Protein AF-0000000080752061 (afdb_homodimer)

Nearest PDB structures (foldseek):
  3m3w-assembly1_A  TM=1.465E-01  e=1.913E+00  Mus musculus

Structure (mmCIF, N/CA/C/O backbone):
data_AF-0000000080752061-model_v1
#
loop_
_entity.id
_entity.type
_entity.pdbx_description
1 polymer 'DU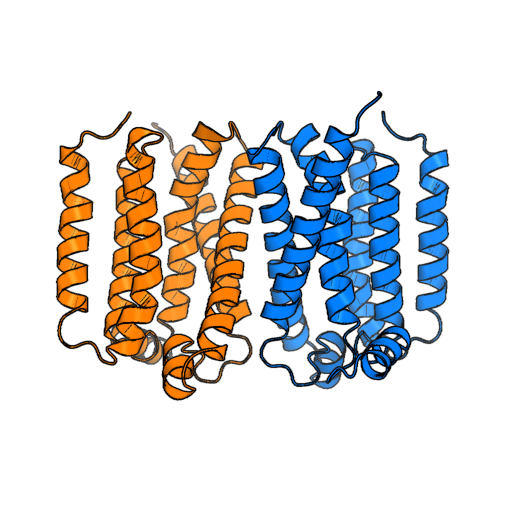F2238 domain-containing protein'
#
loop_
_atom_site.group_PDB
_atom_site.id
_atom_site.type_symbol
_atom_site.label_atom_id
_atom_site.label_alt_id
_atom_site.label_comp_id
_atom_site.label_asym_id
_atom_site.label_entity_id
_atom_site.label_seq_id
_atom_site.pdbx_PDB_ins_code
_atom_site.Cartn_x
_atom_site.Cartn_y
_atom_site.Cartn_z
_atom_site.occupancy
_atom_site.B_iso_or_equiv
_atom_site.auth_seq_id
_atom_site.auth_comp_id
_atom_site.auth_asym_id
_atom_site.auth_atom_id
_atom_site.pdbx_PDB_model_num
ATOM 1 N N . MET A 1 1 ? -28.547 8.141 6.695 1 53.97 1 MET A N 1
ATOM 2 C CA . MET A 1 1 ? -29.594 7.383 7.371 1 53.97 1 MET A CA 1
ATOM 3 C C . MET A 1 1 ? -29.203 5.914 7.512 1 53.97 1 MET A C 1
ATOM 5 O O . MET A 1 1 ? -28.562 5.352 6.617 1 53.97 1 MET A O 1
ATOM 9 N N . ILE A 1 2 ? -29.281 5.434 8.719 1 59.25 2 ILE A N 1
ATOM 10 C CA . ILE A 1 2 ? -29.047 4.016 8.969 1 59.25 2 ILE A CA 1
ATOM 11 C C . ILE A 1 2 ? -30.062 3.18 8.211 1 59.25 2 ILE A C 1
ATOM 13 O O . ILE A 1 2 ? -31.281 3.377 8.367 1 59.25 2 ILE A O 1
ATOM 17 N N . PRO A 1 3 ? -29.516 2.447 7.176 1 68.62 3 PRO A N 1
ATOM 18 C CA . PRO A 1 3 ? -30.484 1.641 6.445 1 68.62 3 PRO A CA 1
ATOM 19 C C . PRO A 1 3 ? -31.297 0.728 7.363 1 68.62 3 PRO A C 1
ATOM 21 O O . PRO A 1 3 ? -30.781 0.238 8.367 1 68.62 3 PRO A O 1
ATOM 24 N N . ALA A 1 4 ? -32.562 0.699 6.977 1 65.06 4 ALA A N 1
ATOM 25 C CA . ALA A 1 4 ? -33.438 -0.197 7.734 1 65.06 4 ALA A CA 1
ATOM 26 C C . ALA A 1 4 ? -32.938 -1.639 7.656 1 65.06 4 ALA A C 1
ATOM 28 O O . ALA A 1 4 ? -32.406 -2.059 6.637 1 65.06 4 ALA A O 1
ATOM 29 N N . SER A 1 5 ? -33.031 -2.336 8.734 1 68.62 5 SER A N 1
ATOM 30 C CA . SER A 1 5 ? -32.562 -3.713 8.859 1 68.62 5 SER A CA 1
ATOM 31 C C . SER A 1 5 ? -33.062 -4.57 7.707 1 68.62 5 SER A C 1
ATOM 33 O O . SER A 1 5 ? -32.312 -5.406 7.176 1 68.62 5 SER A O 1
ATOM 35 N N . ARG A 1 6 ? -34.219 -4.355 7.355 1 73.75 6 ARG A N 1
ATOM 36 C CA . ARG A 1 6 ? -34.844 -5.137 6.289 1 73.75 6 ARG A CA 1
ATOM 37 C C . ARG A 1 6 ? -34.125 -4.906 4.957 1 73.75 6 ARG A C 1
ATOM 39 O O . ARG A 1 6 ? -33.969 -5.836 4.164 1 73.75 6 ARG A O 1
ATOM 46 N N . GLN A 1 7 ? -33.688 -3.771 4.77 1 82.69 7 GLN A N 1
ATOM 47 C CA . GLN A 1 7 ? -33.031 -3.449 3.518 1 82.69 7 GLN A CA 1
ATOM 48 C C . GLN A 1 7 ? -31.641 -4.098 3.453 1 82.69 7 GLN A C 1
ATOM 50 O O . GLN A 1 7 ? -31.156 -4.426 2.371 1 82.69 7 GLN A O 1
ATOM 55 N N . LEU A 1 8 ? -31.125 -4.371 4.551 1 85.75 8 LEU A N 1
ATOM 56 C CA . LEU A 1 8 ? -29.797 -4.992 4.609 1 85.75 8 LEU A CA 1
ATOM 57 C C . LEU A 1 8 ? -29.906 -6.504 4.438 1 85.75 8 LEU A C 1
ATOM 59 O O . LEU A 1 8 ? -28.922 -7.156 4.086 1 85.75 8 LEU A O 1
ATOM 63 N N . SER A 1 9 ? -31.078 -7.059 4.625 1 88.88 9 SER A N 1
ATOM 64 C CA . SER A 1 9 ? -31.266 -8.5 4.562 1 88.88 9 SER A CA 1
ATOM 65 C C . SER A 1 9 ? -31.078 -9.023 3.139 1 88.88 9 SER A C 1
ATOM 67 O O . SER A 1 9 ? -30.641 -10.156 2.938 1 88.88 9 SER A O 1
ATOM 69 N N . LEU A 1 10 ? -31.344 -8.258 2.188 1 92.12 10 LEU A N 1
ATOM 70 C CA . LEU A 1 10 ? -31.266 -8.719 0.805 1 92.12 10 LEU A CA 1
ATOM 71 C C . LEU A 1 10 ? -29.828 -8.938 0.374 1 92.12 10 LEU A C 1
ATOM 73 O O . LEU A 1 10 ? -29.453 -10.031 -0.052 1 92.12 10 LEU A O 1
ATOM 77 N N . PRO A 1 11 ? -28.984 -7.863 0.543 1 91.69 11 PRO A N 1
ATOM 78 C CA . PRO A 1 11 ? -27.594 -8.117 0.146 1 91.69 11 PRO A CA 1
ATOM 79 C C . PRO A 1 11 ? -26.938 -9.211 0.983 1 91.69 11 PRO A C 1
ATOM 81 O O . PRO A 1 11 ? -26.172 -10.016 0.456 1 91.69 11 PRO A O 1
ATOM 84 N N . PHE A 1 12 ? -27.234 -9.328 2.191 1 91 12 PHE A N 1
ATOM 85 C CA . PHE A 1 12 ? -26.641 -10.344 3.045 1 91 12 PHE A CA 1
ATOM 86 C C . PHE A 1 12 ? -27.203 -11.727 2.711 1 91 12 PHE A C 1
ATOM 88 O O . PHE A 1 12 ? -26.469 -12.719 2.758 1 91 12 PHE A O 1
ATOM 95 N N . GLY A 1 13 ? -28.516 -11.766 2.457 1 93.31 13 GLY A N 1
ATOM 96 C CA . GLY A 1 13 ? -29.125 -13.023 2.041 1 93.31 13 GLY A CA 1
ATOM 97 C C . GLY A 1 13 ? -28.562 -13.555 0.736 1 93.31 13 GLY A C 1
ATOM 98 O O . GLY A 1 13 ? -28.266 -14.742 0.621 1 93.31 13 GLY A O 1
ATOM 99 N N . LEU A 1 14 ? -28.469 -12.68 -0.227 1 95.19 14 LEU A N 1
ATOM 100 C CA . LEU A 1 14 ? -27.891 -13.062 -1.512 1 95.19 14 LEU A CA 1
ATOM 101 C C . LEU A 1 14 ? -26.453 -13.539 -1.344 1 95.19 14 LEU A C 1
ATOM 103 O O . LEU A 1 14 ? -26.047 -14.531 -1.95 1 95.19 14 LEU A O 1
ATOM 107 N N . LEU A 1 15 ? -25.688 -12.82 -0.535 1 95.06 15 LEU A N 1
ATOM 108 C CA . LEU A 1 15 ? -24.312 -13.219 -0.271 1 95.06 15 LEU A CA 1
ATOM 109 C C . LEU A 1 15 ? -24.25 -14.594 0.374 1 95.06 15 LEU A C 1
ATOM 111 O O . LEU A 1 15 ? -23.375 -15.398 0.052 1 95.06 15 LEU A O 1
ATOM 115 N N . ALA A 1 16 ? -25.203 -14.867 1.268 1 95.75 16 ALA A N 1
ATOM 116 C CA . ALA A 1 16 ? -25.266 -16.172 1.92 1 95.75 16 ALA A CA 1
ATOM 117 C C . ALA A 1 16 ? -25.531 -17.281 0.904 1 95.75 16 ALA A C 1
ATOM 119 O O . ALA A 1 16 ? -24.953 -18.359 1 1 95.75 16 ALA A O 1
ATOM 120 N N . LEU A 1 17 ? -26.359 -17.031 -0.032 1 97.75 17 LEU A N 1
ATOM 121 C CA . LEU A 1 17 ? -26.656 -18 -1.079 1 97.75 17 LEU A CA 1
ATOM 122 C C . LEU A 1 17 ? -25.422 -18.266 -1.939 1 97.75 17 LEU A C 1
ATOM 124 O O . LEU A 1 17 ? -25.125 -19.406 -2.271 1 97.75 17 LEU A O 1
ATOM 128 N N . VAL A 1 18 ? -24.703 -17.203 -2.275 1 97.94 18 VAL A N 1
ATOM 129 C CA . VAL A 1 18 ? -23.469 -17.344 -3.059 1 97.94 18 VAL A CA 1
ATOM 130 C C . VAL A 1 18 ? -22.438 -18.125 -2.256 1 97.94 18 VAL A C 1
ATOM 132 O O . VAL A 1 18 ? -21.719 -18.953 -2.805 1 97.94 18 VAL A O 1
ATOM 135 N N . TRP A 1 19 ? -22.344 -17.812 -1.005 1 97.88 19 TRP A N 1
ATOM 136 C CA . TRP A 1 19 ? -21.406 -18.516 -0.144 1 97.88 19 TRP A CA 1
ATOM 137 C C . TRP A 1 19 ? -21.719 -20 -0.082 1 97.88 19 TRP A C 1
ATOM 139 O O . TRP A 1 19 ? -20.812 -20.844 -0.184 1 97.88 19 TRP A O 1
ATOM 149 N N . LEU A 1 20 ? -23 -20.344 0.081 1 98 20 LEU A N 1
ATOM 150 C CA . LEU A 1 20 ? -23.422 -21.734 0.118 1 98 20 LEU A CA 1
ATOM 151 C C . LEU A 1 20 ? -23.062 -22.453 -1.181 1 98 20 LEU A C 1
ATOM 153 O O . LEU A 1 20 ? -22.531 -23.562 -1.156 1 98 20 LEU A O 1
ATOM 157 N N . TRP A 1 21 ? -23.359 -21.828 -2.221 1 98.44 21 TRP A N 1
ATOM 158 C CA . TRP A 1 21 ? -22.984 -22.391 -3.514 1 98.44 21 TRP A CA 1
ATOM 159 C C . TRP A 1 21 ? -21.484 -22.625 -3.596 1 98.44 21 TRP A C 1
ATOM 161 O O . TRP A 1 21 ? -21.047 -23.719 -3.99 1 98.44 21 TRP A O 1
ATOM 171 N N . ALA A 1 22 ? -20.688 -21.641 -3.225 1 98.38 22 ALA A N 1
ATOM 172 C CA . ALA A 1 22 ? -19.234 -21.719 -3.338 1 98.38 22 ALA A CA 1
ATOM 173 C C . ALA A 1 22 ? -18.672 -22.797 -2.424 1 98.38 22 ALA A C 1
ATOM 175 O O . ALA A 1 22 ? -17.578 -23.328 -2.672 1 98.38 22 ALA A O 1
ATOM 176 N N . ALA A 1 23 ? -19.453 -23.125 -1.398 1 98.12 23 ALA A N 1
ATOM 177 C CA . ALA A 1 23 ? -19 -24.109 -0.41 1 98.12 23 ALA A CA 1
ATOM 178 C C . ALA A 1 23 ? -19.25 -25.531 -0.892 1 98.12 23 ALA A C 1
ATOM 180 O O . ALA A 1 23 ? -18.719 -26.484 -0.324 1 98.12 23 ALA A O 1
ATOM 181 N N . ILE A 1 24 ? -20.016 -25.672 -1.898 1 98.38 24 ILE A N 1
ATOM 182 C CA . ILE A 1 24 ? -20.359 -26.984 -2.416 1 98.38 24 ILE A CA 1
ATOM 183 C C . ILE A 1 24 ? -19.281 -27.453 -3.389 1 98.38 24 ILE A C 1
ATOM 185 O O . ILE A 1 24 ? -19.141 -26.906 -4.488 1 98.38 24 ILE A O 1
ATOM 189 N N . GLU A 1 25 ? -18.516 -28.453 -3.039 1 98.12 25 GLU A N 1
ATOM 190 C CA . GLU A 1 25 ? -17.5 -29.156 -3.83 1 98.12 25 GLU A CA 1
ATOM 191 C C . GLU A 1 25 ? -16.562 -28.156 -4.512 1 98.12 25 GLU A C 1
ATOM 193 O O . GLU A 1 25 ? -16.406 -28.188 -5.738 1 98.12 25 GLU A O 1
ATOM 198 N N . PRO A 1 26 ? -15.883 -27.344 -3.752 1 98.38 26 PRO A N 1
ATOM 199 C CA . PRO A 1 26 ? -14.875 -26.484 -4.375 1 98.38 26 PRO A CA 1
ATOM 200 C C . PRO A 1 26 ? -13.711 -27.281 -4.969 1 98.38 26 PRO A C 1
ATOM 202 O O . PRO A 1 26 ? -13.5 -28.438 -4.605 1 98.38 26 PRO A O 1
ATOM 205 N N . LEU A 1 27 ? -13.016 -26.672 -5.883 1 97.69 27 LEU A N 1
ATOM 206 C CA . LEU A 1 27 ? -11.891 -27.328 -6.547 1 97.69 27 LEU A CA 1
ATOM 207 C C . LEU A 1 27 ? -10.844 -27.766 -5.535 1 97.69 27 LEU A C 1
ATOM 209 O O . LEU A 1 27 ? -10.25 -28.828 -5.672 1 97.69 27 LEU A O 1
ATOM 213 N N . SER A 1 28 ? -10.578 -26.953 -4.523 1 97.38 28 SER A N 1
ATOM 214 C CA . SER A 1 28 ? -9.695 -27.234 -3.395 1 97.38 28 SER A CA 1
ATOM 215 C C . SER A 1 28 ? -10.305 -26.75 -2.084 1 97.38 28 SER A C 1
ATOM 217 O O . SER A 1 28 ? -10.383 -25.547 -1.84 1 97.38 28 SER A O 1
ATOM 219 N N . ARG A 1 29 ? -10.625 -27.703 -1.266 1 97.38 29 ARG A N 1
ATOM 220 C CA . ARG A 1 29 ? -11.266 -27.359 0.001 1 97.38 29 ARG A CA 1
ATOM 221 C C . ARG A 1 29 ? -10.32 -26.547 0.883 1 97.38 29 ARG A C 1
ATOM 223 O O . ARG A 1 29 ? -10.758 -25.609 1.563 1 97.38 29 ARG A O 1
ATOM 230 N N . SER A 1 30 ? -9.078 -26.922 0.863 1 96.75 30 SER A N 1
ATOM 231 C CA . SER A 1 30 ? -8.102 -26.203 1.677 1 96.75 30 SER A CA 1
ATOM 232 C C . SER A 1 30 ? -7.922 -24.766 1.188 1 96.75 30 SER A C 1
ATOM 234 O O . SER A 1 30 ? -7.848 -23.828 1.993 1 96.75 30 SER A O 1
ATOM 236 N N . ASP A 1 31 ? -7.859 -24.594 -0.104 1 96.88 31 ASP A N 1
ATOM 237 C CA . ASP A 1 31 ? -7.754 -23.25 -0.654 1 96.88 31 ASP A CA 1
ATOM 238 C C . ASP A 1 31 ? -9.016 -22.438 -0.374 1 96.88 31 ASP A C 1
ATOM 240 O O . ASP A 1 31 ? -8.945 -21.266 -0.022 1 96.88 31 ASP A O 1
ATOM 244 N N . TRP A 1 32 ? -10.125 -23.109 -0.572 1 97.56 32 TRP A N 1
ATOM 245 C CA . TRP A 1 32 ? -11.414 -22.484 -0.278 1 97.56 32 TRP A CA 1
ATOM 246 C C . TRP A 1 32 ? -11.445 -21.953 1.154 1 97.56 32 TRP A C 1
ATOM 248 O O . TRP A 1 32 ? -11.844 -20.812 1.396 1 97.56 32 TRP A O 1
ATOM 258 N N . LEU A 1 33 ? -11.016 -22.734 2.102 1 96.44 33 LEU A N 1
ATOM 259 C CA . LEU A 1 33 ? -11 -22.344 3.508 1 96.44 33 LEU A CA 1
ATOM 260 C C . LEU A 1 33 ? -10.086 -21.141 3.73 1 96.44 33 LEU A C 1
ATOM 262 O O . LEU A 1 33 ? -10.453 -20.188 4.426 1 96.44 33 LEU A O 1
ATOM 266 N N . LEU A 1 34 ? -8.945 -21.219 3.123 1 95.5 34 LEU A N 1
ATOM 267 C CA . LEU A 1 34 ? -7.988 -20.125 3.264 1 95.5 34 LEU A CA 1
ATOM 268 C C . LEU A 1 34 ? -8.578 -18.812 2.746 1 95.5 34 LEU A C 1
ATOM 270 O O . LEU A 1 34 ? -8.453 -17.781 3.398 1 95.5 34 LEU A O 1
ATOM 274 N N . GLU A 1 35 ? -9.219 -18.859 1.633 1 95.81 35 GLU A N 1
ATOM 275 C CA . GLU A 1 35 ? -9.836 -17.688 1.034 1 95.81 35 GLU A CA 1
ATOM 276 C C . GLU A 1 35 ? -10.984 -17.172 1.898 1 95.81 35 GLU A C 1
ATOM 278 O O . GLU A 1 35 ? -11.211 -15.953 1.974 1 95.81 35 GLU A O 1
ATOM 283 N N . ASN A 1 36 ? -11.633 -18 2.521 1 96.81 36 ASN A N 1
ATOM 284 C CA . ASN A 1 36 ? -12.828 -17.609 3.256 1 96.81 36 ASN A CA 1
ATOM 285 C C . ASN A 1 36 ? -12.484 -16.984 4.605 1 96.81 36 ASN A C 1
ATOM 287 O O . ASN A 1 36 ? -13.336 -16.359 5.242 1 96.81 36 ASN A O 1
ATOM 291 N N . LEU A 1 37 ? -11.227 -17.172 5.059 1 93.88 37 LEU A N 1
ATOM 292 C CA . LEU A 1 37 ? -10.812 -16.484 6.277 1 93.88 37 LEU A CA 1
ATOM 293 C C . LEU A 1 37 ? -11 -14.969 6.145 1 93.88 37 LEU A C 1
ATOM 295 O O . LEU A 1 37 ? -11.438 -14.312 7.086 1 93.88 37 LEU A O 1
ATOM 299 N N . LEU A 1 38 ? -10.703 -14.492 4.988 1 89.19 38 LEU A N 1
ATOM 300 C CA . LEU A 1 38 ? -10.883 -13.07 4.715 1 89.19 38 LEU A CA 1
ATOM 301 C C . LEU A 1 38 ? -12.359 -12.703 4.715 1 89.19 38 LEU A C 1
ATOM 303 O O . LEU A 1 38 ? -12.742 -11.648 5.227 1 89.19 38 LEU A O 1
ATOM 307 N N . VAL A 1 39 ? -13.18 -13.531 4.102 1 92.88 39 VAL A N 1
ATOM 308 C CA . VAL A 1 39 ? -14.617 -13.281 4.027 1 92.88 39 VAL A CA 1
ATOM 309 C C . VAL A 1 39 ? -15.211 -13.25 5.434 1 92.88 39 VAL A C 1
ATOM 311 O O . VAL A 1 39 ? -15.984 -12.344 5.766 1 92.88 39 VAL A O 1
ATOM 314 N N . PHE A 1 40 ? -14.766 -14.18 6.289 1 94.44 40 PHE A N 1
ATOM 315 C CA . PHE A 1 40 ? -15.273 -14.234 7.656 1 94.44 40 PHE A CA 1
ATOM 316 C C . PHE A 1 40 ? -14.797 -13.023 8.453 1 94.44 40 PHE A C 1
ATOM 318 O O . PHE A 1 40 ? -15.555 -12.445 9.234 1 94.44 40 PHE A O 1
ATOM 325 N N . PHE A 1 41 ? -13.617 -12.703 8.188 1 93.25 41 PHE A N 1
ATOM 326 C CA . PHE A 1 41 ? -13.062 -11.562 8.898 1 93.25 41 PHE A CA 1
ATOM 327 C C . PHE A 1 41 ? -13.797 -10.281 8.523 1 93.25 41 PHE A C 1
ATOM 329 O O . PHE A 1 41 ? -14.328 -9.586 9.383 1 93.25 41 PHE A O 1
ATOM 336 N N . PHE A 1 42 ? -13.914 -10 7.238 1 90.44 42 PHE A N 1
ATOM 337 C CA . PHE A 1 42 ? -14.5 -8.734 6.793 1 90.44 42 PHE A CA 1
ATOM 338 C C . PHE A 1 42 ? -16.016 -8.75 6.965 1 90.44 42 PHE A C 1
ATOM 340 O O . PHE A 1 42 ? -16.609 -7.73 7.301 1 90.44 42 PHE A O 1
ATOM 347 N N . GLY A 1 43 ? -16.625 -9.906 6.68 1 89.94 43 GLY A N 1
ATOM 348 C CA . GLY A 1 43 ? -18.031 -10.039 6.977 1 89.94 43 GLY A CA 1
ATOM 349 C C . GLY A 1 43 ? -18.359 -9.836 8.445 1 89.94 43 GLY A C 1
ATOM 350 O O . GLY A 1 43 ? -19.281 -9.094 8.781 1 89.94 43 GLY A O 1
ATOM 351 N N . GLY A 1 44 ? -17.547 -10.422 9.328 1 90.62 44 GLY A N 1
ATOM 352 C CA . GLY A 1 44 ? -17.703 -10.234 10.758 1 90.62 44 GLY A CA 1
ATOM 353 C C . GLY A 1 44 ? -17.5 -8.797 11.203 1 90.62 44 GLY A C 1
ATOM 354 O O . GLY A 1 44 ? -18.25 -8.289 12.039 1 90.62 44 GLY A O 1
ATOM 355 N N . LEU A 1 45 ? -16.531 -8.219 10.578 1 91.44 45 LEU A N 1
ATOM 356 C CA . LEU A 1 45 ? -16.219 -6.836 10.914 1 91.44 45 LEU A CA 1
ATOM 357 C C . LEU A 1 45 ? -17.375 -5.914 10.539 1 91.44 45 LEU A C 1
ATOM 359 O O . LEU A 1 45 ? -17.75 -5.031 11.32 1 91.44 45 LEU A O 1
ATOM 363 N N . LEU A 1 46 ? -17.969 -6.113 9.383 1 90.31 46 LEU A N 1
ATOM 364 C CA . LEU A 1 46 ? -19.109 -5.301 8.938 1 90.31 46 LEU A CA 1
ATOM 365 C C . LEU A 1 46 ? -20.312 -5.5 9.852 1 90.31 46 LEU A C 1
ATOM 367 O O . LEU A 1 46 ? -20.984 -4.535 10.203 1 90.31 46 LEU A O 1
ATOM 371 N N . LEU A 1 47 ? -20.516 -6.695 10.289 1 87.38 47 LEU A N 1
ATOM 372 C CA . LEU A 1 47 ? -21.641 -7 11.172 1 87.38 47 LEU A CA 1
ATOM 373 C C . LEU A 1 47 ? -21.406 -6.422 12.562 1 87.38 47 LEU A C 1
ATOM 375 O O . LEU A 1 47 ? -22.312 -5.859 13.172 1 87.38 47 LEU A O 1
ATOM 379 N N . ALA A 1 48 ? -20.172 -6.52 13.016 1 90.06 48 ALA A N 1
ATOM 380 C CA . ALA A 1 48 ? -19.828 -6.078 14.359 1 90.06 48 ALA A CA 1
ATOM 381 C C . ALA A 1 48 ? -19.875 -4.559 14.477 1 90.06 48 ALA A C 1
ATOM 383 O O . ALA A 1 48 ? -20.188 -4.016 15.539 1 90.06 48 ALA A O 1
ATOM 384 N N . THR A 1 49 ? -19.609 -3.914 13.359 1 88.94 49 THR A N 1
ATOM 385 C CA . THR A 1 49 ? -19.5 -2.461 13.438 1 88.94 49 THR A CA 1
ATOM 386 C C . THR A 1 49 ? -20.812 -1.805 13.031 1 88.94 49 THR A C 1
ATOM 388 O O . THR A 1 49 ? -20.984 -0.589 13.156 1 88.94 49 THR A O 1
ATOM 391 N N . ARG A 1 50 ? -21.75 -2.518 12.688 1 87.56 50 ARG A N 1
ATOM 392 C CA . ARG A 1 50 ? -23 -1.99 12.141 1 87.56 50 ARG A CA 1
ATOM 393 C C . ARG A 1 50 ? -23.734 -1.137 13.172 1 87.56 50 ARG A C 1
ATOM 395 O O . ARG A 1 50 ? -24.359 -0.134 12.828 1 87.56 50 ARG A O 1
ATOM 402 N N . ARG A 1 51 ? -23.609 -1.431 14.445 1 89 51 ARG A N 1
ATOM 403 C CA . ARG A 1 51 ? -24.312 -0.708 15.492 1 89 51 ARG A CA 1
ATOM 404 C C . ARG A 1 51 ? -23.625 0.606 15.82 1 89 51 ARG A C 1
ATOM 406 O O . ARG A 1 51 ? -24.266 1.566 16.25 1 89 51 ARG A O 1
ATOM 413 N N . ARG A 1 52 ? -22.375 0.539 15.633 1 89.62 52 ARG A N 1
ATOM 414 C CA . ARG A 1 52 ? -21.594 1.739 15.945 1 89.62 52 ARG A CA 1
ATOM 415 C C . ARG A 1 52 ? -21.531 2.678 14.75 1 89.62 52 ARG A C 1
ATOM 417 O O . ARG A 1 52 ? -21.562 3.898 14.906 1 89.62 52 ARG A O 1
ATOM 424 N N . PHE A 1 53 ? -21.375 2.1 13.633 1 92.06 53 PHE A N 1
ATOM 425 C CA . PHE A 1 53 ? -21.344 2.838 12.375 1 92.06 53 PHE A CA 1
ATOM 426 C C . PHE A 1 53 ? -21.984 2.029 11.25 1 92.06 53 PHE A C 1
ATOM 428 O O . PHE A 1 53 ? -21.531 0.936 10.922 1 92.06 53 PHE A O 1
ATOM 435 N N . ALA A 1 54 ? -23 2.604 10.68 1 92.44 54 ALA A N 1
ATOM 436 C CA . ALA A 1 54 ? -23.672 1.943 9.562 1 92.44 54 ALA A CA 1
ATOM 437 C C . ALA A 1 54 ? -23.375 2.658 8.242 1 92.44 54 ALA A C 1
ATOM 439 O O . ALA A 1 54 ? -23.547 3.875 8.141 1 92.44 54 ALA A O 1
ATOM 440 N N . PHE A 1 55 ? -22.938 1.859 7.273 1 95.5 55 PHE A N 1
ATOM 441 C CA . PHE A 1 55 ? -22.734 2.398 5.934 1 95.5 55 PHE A CA 1
ATOM 442 C C . PHE A 1 55 ? -24.078 2.633 5.242 1 95.5 55 PHE A C 1
ATOM 444 O O . PHE A 1 55 ? -25.125 2.217 5.742 1 95.5 55 PHE A O 1
ATOM 451 N N . SER A 1 56 ? -24.062 3.381 4.145 1 94.88 56 SER A N 1
ATOM 452 C CA . SER A 1 56 ? -25.234 3.506 3.297 1 94.88 56 SER A CA 1
ATOM 453 C C . SER A 1 56 ? -25.625 2.166 2.674 1 94.88 56 SER A C 1
ATOM 455 O O . SER A 1 56 ? -24.797 1.261 2.582 1 94.88 56 SER A O 1
ATOM 457 N N . LEU A 1 57 ? -26.859 2.049 2.293 1 94.56 57 LEU A N 1
ATOM 458 C CA . LEU A 1 57 ? -27.312 0.824 1.647 1 94.56 57 LEU A CA 1
ATOM 459 C C . LEU A 1 57 ? -26.5 0.535 0.389 1 94.56 57 LEU A C 1
ATOM 461 O O . LEU A 1 57 ? -26.172 -0.62 0.111 1 94.56 57 LEU A O 1
ATOM 465 N N . GLY A 1 58 ? -26.234 1.591 -0.381 1 96.19 58 GLY A N 1
ATOM 466 C CA . GLY A 1 58 ? -25.391 1.431 -1.561 1 96.19 58 GLY A CA 1
ATOM 467 C C . GLY A 1 58 ? -24.031 0.834 -1.251 1 96.19 58 GLY A C 1
ATOM 468 O O . GLY A 1 58 ? -23.531 -0.011 -1.997 1 96.19 58 GLY A O 1
ATOM 469 N N . ALA A 1 59 ? -23.438 1.257 -0.176 1 97 59 ALA A N 1
ATOM 470 C CA . ALA A 1 59 ? -22.141 0.729 0.234 1 97 59 ALA A CA 1
ATOM 471 C C . ALA A 1 59 ? -22.234 -0.756 0.573 1 97 59 ALA A C 1
ATOM 473 O O . ALA A 1 59 ? -21.359 -1.541 0.2 1 97 59 ALA A O 1
ATOM 474 N N . TYR A 1 60 ? -23.281 -1.162 1.261 1 95.25 60 TYR A N 1
ATOM 475 C CA . TYR A 1 60 ? -23.438 -2.568 1.607 1 95.25 60 TYR A CA 1
ATOM 476 C C . TYR A 1 60 ? -23.609 -3.424 0.357 1 95.25 60 TYR A C 1
ATOM 478 O O . TYR A 1 60 ? -23.125 -4.555 0.303 1 95.25 60 TYR A O 1
ATOM 486 N N . TRP A 1 61 ? -24.312 -2.887 -0.612 1 96.62 61 TRP A N 1
ATOM 487 C CA . TRP A 1 61 ? -24.438 -3.605 -1.875 1 96.62 61 TRP A CA 1
ATOM 488 C C . TRP A 1 61 ? -23.078 -3.748 -2.553 1 96.62 61 TRP A C 1
ATOM 490 O O . TRP A 1 61 ? -22.766 -4.789 -3.141 1 96.62 61 TRP A O 1
ATOM 500 N N . LEU A 1 62 ? -22.266 -2.732 -2.521 1 98.12 62 LEU A N 1
ATOM 501 C CA . LEU A 1 62 ? -20.938 -2.787 -3.115 1 98.12 62 LEU A CA 1
ATOM 502 C C . LEU A 1 62 ? -20.062 -3.793 -2.381 1 98.12 62 LEU A C 1
ATOM 504 O O . LEU A 1 62 ? -19.312 -4.547 -3.01 1 98.12 62 LEU A O 1
ATOM 508 N N . PHE A 1 63 ? -20.156 -3.795 -1.017 1 97.19 63 PHE A N 1
ATOM 509 C CA . PHE A 1 63 ? -19.453 -4.812 -0.248 1 97.19 63 PHE A CA 1
ATOM 510 C C . PHE A 1 63 ? -19.891 -6.211 -0.668 1 97.19 63 PHE A C 1
ATOM 512 O O . PHE A 1 63 ? -19.047 -7.086 -0.891 1 97.19 63 PHE A O 1
ATOM 519 N N . ALA A 1 64 ? -21.203 -6.371 -0.783 1 95.75 64 ALA A N 1
ATOM 520 C CA . ALA A 1 64 ? -21.75 -7.68 -1.123 1 95.75 64 ALA A CA 1
ATOM 521 C C . ALA A 1 64 ? -21.281 -8.133 -2.504 1 95.75 64 ALA A C 1
ATOM 523 O O . ALA A 1 64 ? -20.922 -9.297 -2.695 1 95.75 64 ALA A O 1
ATOM 524 N N . LEU A 1 65 ? -21.312 -7.215 -3.414 1 97.69 65 LEU A N 1
ATOM 525 C CA . LEU A 1 65 ? -20.875 -7.535 -4.766 1 97.69 65 LEU A CA 1
ATOM 526 C C . LEU A 1 65 ? -19.406 -7.945 -4.773 1 97.69 65 LEU A C 1
ATOM 528 O O . LEU A 1 65 ? -19.031 -8.938 -5.406 1 97.69 65 LEU A O 1
ATOM 532 N N . PHE A 1 66 ? -18.578 -7.266 -4.102 1 98.38 66 PHE A N 1
ATOM 533 C CA . PHE A 1 66 ? -17.156 -7.602 -4.043 1 98.38 66 PHE A CA 1
ATOM 534 C C . PHE A 1 66 ? -16.953 -8.977 -3.412 1 98.38 66 PHE A C 1
ATOM 536 O O . PHE A 1 66 ? -16.172 -9.789 -3.926 1 98.38 66 PHE A O 1
ATOM 543 N N . LEU A 1 67 ? -17.656 -9.18 -2.285 1 97.31 67 LEU A N 1
ATOM 544 C CA . LEU A 1 67 ? -17.5 -10.453 -1.594 1 97.31 67 LEU A CA 1
ATOM 545 C C . LEU A 1 67 ? -18.016 -11.609 -2.453 1 97.31 67 LEU A C 1
ATOM 547 O O . LEU A 1 67 ? -17.469 -12.719 -2.398 1 97.31 67 LEU A O 1
ATOM 551 N N . ALA A 1 68 ? -19.031 -11.328 -3.24 1 97.19 68 ALA A N 1
ATOM 552 C CA . ALA A 1 68 ? -19.531 -12.352 -4.156 1 97.19 68 ALA A CA 1
ATOM 553 C C . ALA A 1 68 ? -18.484 -12.719 -5.195 1 97.19 68 ALA A C 1
ATOM 555 O O . ALA A 1 68 ? -18.281 -13.898 -5.5 1 97.19 68 ALA A O 1
ATOM 556 N N . LEU A 1 69 ? -17.828 -11.727 -5.75 1 98 69 LEU A N 1
ATOM 557 C CA . LEU A 1 69 ? -16.734 -11.984 -6.684 1 98 69 LEU A CA 1
ATOM 558 C C . LEU A 1 69 ? -15.625 -12.797 -6.02 1 98 69 LEU A C 1
ATOM 560 O O . LEU A 1 69 ? -15.078 -13.719 -6.629 1 98 69 LEU A O 1
ATOM 564 N N . HIS A 1 70 ? -15.328 -12.422 -4.797 1 97.94 70 HIS A N 1
ATOM 565 C CA . HIS A 1 70 ? -14.312 -13.133 -4.039 1 97.94 70 HIS A CA 1
ATOM 566 C C . HIS A 1 70 ? -14.703 -14.594 -3.824 1 97.94 70 HIS A C 1
ATOM 568 O O . HIS A 1 70 ? -13.875 -15.492 -3.994 1 97.94 70 HIS A O 1
ATOM 574 N N . LEU A 1 71 ? -15.961 -14.805 -3.502 1 98 71 LEU A N 1
ATOM 575 C CA . LEU A 1 71 ? -16.453 -16.156 -3.246 1 98 71 LEU A CA 1
ATOM 576 C C . LEU A 1 71 ? -16.438 -17 -4.52 1 98 71 LEU A C 1
ATOM 578 O O . LEU A 1 71 ? -16.109 -18.188 -4.48 1 98 71 LEU A O 1
ATOM 582 N N . TYR A 1 72 ? -16.75 -16.375 -5.598 1 98.25 72 TYR A N 1
ATOM 583 C CA . TYR A 1 72 ? -16.656 -17.062 -6.883 1 98.25 72 TYR A CA 1
ATOM 584 C C . TYR A 1 72 ? -15.242 -17.547 -7.152 1 98.25 72 TYR A C 1
ATOM 586 O O . TYR A 1 72 ? -15.031 -18.688 -7.543 1 98.25 72 TYR A O 1
ATOM 594 N N . GLY A 1 73 ? -14.305 -16.703 -6.953 1 97.88 73 GLY A N 1
ATOM 595 C CA . GLY A 1 73 ? -12.906 -17.062 -7.121 1 97.88 73 GLY A CA 1
ATOM 596 C C . GLY A 1 73 ? -12.461 -18.172 -6.188 1 97.88 73 GLY A C 1
ATOM 597 O O . GLY A 1 73 ? -11.727 -19.078 -6.594 1 97.88 73 GLY A O 1
ATOM 598 N N . SER A 1 74 ? -12.953 -18.078 -4.973 1 97.38 74 SER A N 1
ATOM 599 C CA . SER A 1 74 ? -12.547 -19.062 -3.973 1 97.38 74 SER A CA 1
ATOM 600 C C . SER A 1 74 ? -13.047 -20.453 -4.336 1 97.38 74 SER A C 1
ATOM 602 O O . SER A 1 74 ? -12.414 -21.453 -3.988 1 97.38 74 SER A O 1
ATOM 604 N N . HIS A 1 75 ? -14.125 -20.562 -5.047 1 98.19 75 HIS A N 1
ATOM 605 C CA . HIS A 1 75 ? -14.703 -21.844 -5.438 1 98.19 75 HIS A CA 1
ATOM 606 C C . HIS A 1 75 ? -13.805 -22.562 -6.445 1 98.19 75 HIS A C 1
ATOM 608 O O . HIS A 1 75 ? -13.672 -23.781 -6.402 1 98.19 75 HIS A O 1
ATOM 614 N N . TYR A 1 76 ? -13.062 -21.844 -7.266 1 97.75 76 TYR A N 1
ATOM 615 C CA . TYR A 1 76 ? -12.336 -22.422 -8.391 1 97.75 76 TYR A CA 1
ATOM 616 C C . TYR A 1 76 ? -10.828 -22.281 -8.195 1 97.75 76 TYR A C 1
ATOM 618 O O . TYR A 1 76 ? -10.047 -22.688 -9.055 1 97.75 76 TYR A O 1
ATOM 626 N N . THR A 1 77 ? -10.281 -21.547 -7.086 1 95.19 77 THR A N 1
ATOM 627 C CA . THR A 1 77 ? -8.891 -21.25 -6.762 1 95.19 77 THR A CA 1
ATOM 628 C C . THR A 1 77 ? -8.367 -20.094 -7.613 1 95.19 77 THR A C 1
ATOM 630 O O . THR A 1 77 ? -7.211 -20.109 -8.039 1 95.19 77 THR A O 1
ATOM 633 N N . TYR A 1 78 ? -9.07 -19.172 -7.883 1 96.19 78 TYR A N 1
ATOM 634 C CA . TYR A 1 78 ? -8.805 -17.922 -8.586 1 96.19 78 TYR A CA 1
ATOM 635 C C . TYR A 1 78 ? -8.086 -18.188 -9.906 1 96.19 78 TYR A C 1
ATOM 637 O O . TYR A 1 78 ? -8.344 -17.5 -10.906 1 96.19 78 TYR A O 1
ATOM 645 N N . ALA A 1 79 ? -7.156 -19.203 -10.016 1 96.56 79 ALA A N 1
ATOM 646 C CA . ALA A 1 79 ? -6.348 -19.453 -11.203 1 96.56 79 ALA A CA 1
ATOM 647 C C . ALA A 1 79 ? -7.098 -20.328 -12.195 1 96.56 79 ALA A C 1
ATOM 649 O O . ALA A 1 79 ? -6.66 -20.5 -13.336 1 96.56 79 ALA A O 1
ATOM 650 N N . GLU A 1 80 ? -8.242 -20.859 -11.797 1 97.5 80 GLU A N 1
ATOM 651 C CA . GLU A 1 80 ? -8.93 -21.828 -12.641 1 97.5 80 GLU A CA 1
ATOM 652 C C . GLU A 1 80 ? -10.406 -21.469 -12.812 1 97.5 80 GLU A C 1
ATOM 654 O O . GLU A 1 80 ? -11.242 -22.344 -13.047 1 97.5 80 GLU A O 1
ATOM 659 N N . THR A 1 81 ? -10.719 -20.266 -12.68 1 98.31 81 THR A N 1
ATOM 660 C CA . THR A 1 81 ? -12.117 -19.859 -12.82 1 98.31 81 THR A CA 1
ATOM 661 C C . THR A 1 81 ? -12.547 -19.906 -14.281 1 98.31 81 THR A C 1
ATOM 663 O O . THR A 1 81 ? -11.781 -19.516 -15.172 1 98.31 81 THR A O 1
ATOM 666 N N . PRO A 1 82 ? -13.758 -20.344 -14.492 1 98.5 82 PRO A N 1
ATOM 667 C CA . PRO A 1 82 ? -14.281 -20.312 -15.859 1 98.5 82 PRO A CA 1
ATOM 668 C C . PRO A 1 82 ? -14.32 -18.906 -16.438 1 98.5 82 PRO A C 1
ATOM 670 O O . PRO A 1 82 ? -13.992 -18.719 -17.609 1 98.5 82 PRO A O 1
ATOM 673 N N . LEU A 1 83 ? -14.672 -17.938 -15.672 1 98.12 83 LEU A N 1
ATOM 674 C CA . LEU A 1 83 ? -14.672 -16.562 -16.156 1 98.12 83 LEU A CA 1
ATOM 675 C C . LEU A 1 83 ? -13.266 -16.109 -16.516 1 98.12 83 LEU A C 1
ATOM 677 O O . LEU A 1 83 ? -13.07 -15.406 -17.516 1 98.12 83 LEU A O 1
ATOM 681 N N . GLY A 1 84 ? -12.305 -16.453 -15.742 1 98.06 84 GLY A N 1
ATOM 682 C CA . GLY A 1 84 ? -10.922 -16.156 -16.062 1 98.06 84 GLY A CA 1
ATOM 683 C C . GLY A 1 84 ? -10.461 -16.797 -17.359 1 98.06 84 GLY A C 1
ATOM 684 O O . GLY A 1 84 ? -9.742 -16.156 -18.156 1 98.06 84 GLY A O 1
ATOM 685 N N . ASP A 1 85 ? -10.859 -18.016 -17.547 1 98.19 85 ASP A N 1
ATOM 686 C CA . ASP A 1 85 ? -10.539 -18.703 -18.781 1 98.19 85 ASP A CA 1
ATOM 687 C C . ASP A 1 85 ? -11.195 -18.016 -19.984 1 98.19 85 ASP A C 1
ATOM 689 O O . ASP A 1 85 ? -10.586 -17.875 -21.031 1 98.19 85 ASP A O 1
ATOM 693 N N . TRP A 1 86 ? -12.367 -17.656 -19.75 1 97.94 86 TRP A N 1
ATOM 694 C CA . TRP A 1 86 ? -13.062 -16.938 -20.828 1 97.94 86 TRP A CA 1
ATOM 695 C C . TRP A 1 86 ? -12.336 -15.648 -21.172 1 97.94 86 TRP A C 1
ATOM 697 O O . TRP A 1 86 ? -12.141 -15.344 -22.359 1 97.94 86 TRP A O 1
ATOM 707 N N . LEU A 1 87 ? -11.906 -14.891 -20.203 1 97.19 87 LEU A N 1
ATOM 708 C CA . LEU A 1 87 ? -11.141 -13.664 -20.406 1 97.19 87 LEU A CA 1
ATOM 709 C C . LEU A 1 87 ? -9.844 -13.945 -21.156 1 97.19 87 LEU A C 1
ATOM 711 O O . LEU A 1 87 ? -9.492 -13.234 -22.094 1 97.19 87 LEU A O 1
ATOM 715 N N . ARG A 1 88 ? -9.18 -14.953 -20.641 1 97.12 88 ARG A N 1
ATOM 716 C CA . ARG A 1 88 ? -7.918 -15.352 -21.25 1 97.12 88 ARG A CA 1
ATOM 717 C C . ARG A 1 88 ? -8.109 -15.664 -22.734 1 97.12 88 ARG A C 1
ATOM 719 O O . ARG A 1 88 ? -7.395 -15.125 -23.594 1 97.12 88 ARG A O 1
ATOM 726 N N . ASP A 1 89 ? -9.125 -16.406 -23.047 1 97.94 89 ASP A N 1
ATOM 727 C CA . ASP A 1 89 ? -9.359 -16.875 -24.422 1 97.94 89 ASP A CA 1
ATOM 728 C C . ASP A 1 89 ? -9.898 -15.75 -25.297 1 97.94 89 ASP A C 1
ATOM 730 O O . ASP A 1 89 ? -9.547 -15.656 -26.469 1 97.94 89 ASP A O 1
ATOM 734 N N . THR A 1 90 ? -10.727 -14.922 -24.797 1 97.88 90 THR A N 1
ATOM 735 C CA . THR A 1 90 ? -11.375 -13.859 -25.547 1 97.88 90 THR A CA 1
ATOM 736 C C . THR A 1 90 ? -10.375 -12.75 -25.891 1 97.88 90 THR A C 1
ATOM 738 O O . THR A 1 90 ? -10.398 -12.211 -27 1 97.88 90 THR A O 1
ATOM 741 N N . PHE A 1 91 ? -9.484 -12.461 -24.984 1 97.5 91 PHE A N 1
ATOM 742 C CA . PHE A 1 91 ? -8.625 -11.305 -25.172 1 97.5 91 PHE A CA 1
ATOM 743 C C . PHE A 1 91 ? -7.188 -11.734 -25.453 1 97.5 91 PHE A C 1
ATOM 745 O O . PHE A 1 91 ? -6.297 -10.898 -25.594 1 97.5 91 PHE A O 1
ATOM 752 N N . GLY A 1 92 ? -6.965 -13.023 -25.516 1 96.88 92 GLY A N 1
ATOM 753 C CA . GLY A 1 92 ? -5.641 -13.539 -25.812 1 96.88 92 GLY A CA 1
ATOM 754 C C . GLY A 1 92 ? -4.625 -13.258 -24.719 1 96.88 92 GLY A C 1
ATOM 755 O O . GLY A 1 92 ? -3.49 -12.875 -25.016 1 96.88 92 GLY A O 1
ATOM 756 N N . LEU A 1 93 ? -5.031 -13.438 -23.469 1 95.56 93 LEU A N 1
ATOM 757 C CA . LEU A 1 93 ? -4.148 -13.195 -22.328 1 95.56 93 LEU A CA 1
ATOM 758 C C . LEU A 1 93 ? -3.27 -14.414 -22.062 1 95.56 93 LEU A C 1
ATOM 760 O O . LEU A 1 93 ? -3.588 -15.523 -22.5 1 95.56 93 LEU A O 1
ATOM 764 N N . ARG A 1 94 ? -2.229 -14.164 -21.438 1 94.25 94 ARG A N 1
ATOM 765 C CA . ARG A 1 94 ? -1.251 -15.211 -21.156 1 94.25 94 ARG A CA 1
ATOM 766 C C . ARG A 1 94 ? -1.756 -16.156 -20.062 1 94.25 94 ARG A C 1
ATOM 768 O O . ARG A 1 94 ? -1.371 -17.328 -20.031 1 94.25 94 ARG A O 1
ATOM 775 N N . ARG A 1 95 ? -2.594 -15.617 -19.203 1 96.06 95 ARG A N 1
ATOM 776 C CA . ARG A 1 95 ? -3.037 -16.422 -18.062 1 96.06 95 ARG A CA 1
ATOM 777 C C . ARG A 1 95 ? -4.496 -16.141 -17.734 1 96.06 95 ARG A C 1
ATOM 779 O O . ARG A 1 95 ? -5.09 -15.203 -18.266 1 96.06 95 ARG A O 1
ATOM 786 N N . ASN A 1 96 ? -5.117 -17.062 -16.891 1 97.94 96 ASN A N 1
ATOM 787 C CA . ASN A 1 96 ? -6.383 -16.734 -16.25 1 97.94 96 ASN A CA 1
ATOM 788 C C . ASN A 1 96 ? -6.242 -15.508 -15.344 1 97.94 96 ASN A C 1
ATOM 790 O O . ASN A 1 96 ? -5.57 -15.562 -14.312 1 97.94 96 ASN A O 1
ATOM 794 N N . SER A 1 97 ? -6.887 -14.445 -15.711 1 97.38 97 SER A N 1
ATOM 795 C CA . SER A 1 97 ? -6.645 -13.172 -15.039 1 97.38 97 SER A CA 1
ATOM 796 C C . SER A 1 97 ? -7.793 -12.812 -14.102 1 97.38 97 SER A C 1
ATOM 798 O O . SER A 1 97 ? -8.055 -11.633 -13.852 1 97.38 97 SER A O 1
ATOM 800 N N . TYR A 1 98 ? -8.508 -13.812 -13.602 1 98.38 98 TYR A N 1
ATOM 801 C CA . TYR A 1 98 ? -9.617 -13.539 -12.688 1 98.38 98 TYR A CA 1
ATOM 802 C C . TYR A 1 98 ? -9.125 -12.852 -11.422 1 98.38 98 TYR A C 1
ATOM 804 O O . TYR A 1 98 ? -9.781 -11.93 -10.922 1 98.38 98 TYR A O 1
ATOM 812 N N . ASP A 1 99 ? -8.031 -13.305 -10.914 1 98.12 99 ASP A N 1
ATOM 813 C CA . ASP A 1 99 ? -7.441 -12.695 -9.727 1 98.12 99 ASP A CA 1
ATOM 814 C C . ASP A 1 99 ? -7.199 -11.203 -9.945 1 98.12 99 ASP A C 1
ATOM 816 O O . ASP A 1 99 ? -7.523 -10.383 -9.086 1 98.12 99 ASP A O 1
ATOM 820 N N . ARG A 1 100 ? -6.684 -10.836 -11.078 1 97.94 100 ARG A N 1
ATOM 821 C CA . ARG A 1 100 ? -6.449 -9.445 -11.438 1 97.94 100 ARG A CA 1
ATOM 822 C C . ARG A 1 100 ? -7.758 -8.664 -11.492 1 97.94 100 ARG A C 1
ATOM 824 O O . ARG A 1 100 ? -7.824 -7.516 -11.047 1 97.94 100 ARG A O 1
ATOM 831 N N . LEU A 1 101 ? -8.695 -9.273 -12.07 1 98.12 101 LEU A N 1
ATOM 832 C CA . LEU A 1 101 ? -10.023 -8.664 -12.148 1 98.12 101 LEU A CA 1
ATOM 833 C C . LEU A 1 101 ? -10.562 -8.359 -10.758 1 98.12 101 LEU A C 1
ATOM 835 O O . LEU A 1 101 ? -11.141 -7.289 -10.531 1 98.12 101 LEU A O 1
ATOM 839 N N . VAL A 1 102 ? -10.43 -9.258 -9.828 1 98.5 102 VAL A N 1
ATOM 840 C CA . VAL A 1 102 ? -10.961 -9.078 -8.484 1 98.5 102 VAL A CA 1
ATOM 841 C C . VAL A 1 102 ? -10.195 -7.973 -7.766 1 98.5 102 VAL A C 1
ATOM 843 O O . VAL A 1 102 ? -10.773 -7.184 -7.016 1 98.5 102 VAL A O 1
ATOM 846 N N . HIS A 1 103 ? -8.891 -7.891 -7.957 1 98.75 103 HIS A N 1
ATOM 847 C CA . HIS A 1 103 ? -8.117 -6.785 -7.391 1 98.75 103 HIS A CA 1
ATOM 848 C C . HIS A 1 103 ? -8.594 -5.445 -7.941 1 98.75 103 HIS A C 1
ATOM 850 O O . HIS A 1 103 ? -8.734 -4.477 -7.191 1 98.75 103 HIS A O 1
ATOM 856 N N . CYS A 1 104 ? -8.82 -5.422 -9.227 1 98.88 104 CYS A N 1
ATOM 857 C CA . CYS A 1 104 ? -9.383 -4.207 -9.812 1 98.88 104 CYS A CA 1
ATOM 858 C C . CYS A 1 104 ? -10.742 -3.885 -9.211 1 98.88 104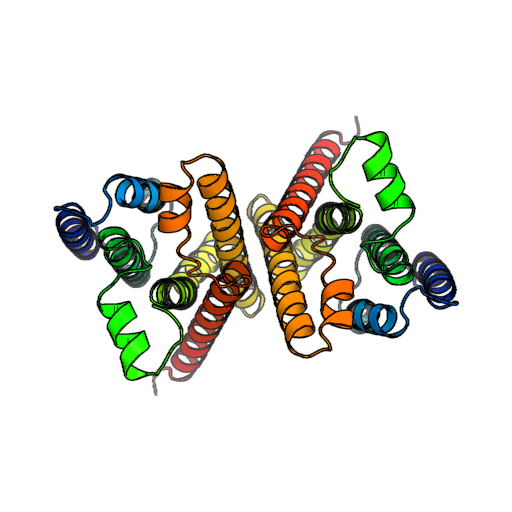 CYS A C 1
ATOM 860 O O . CYS A 1 104 ? -11.016 -2.73 -8.875 1 98.88 104 CYS A O 1
ATOM 862 N N . ALA A 1 105 ? -11.562 -4.887 -9.055 1 98.88 105 ALA A N 1
ATOM 863 C CA . ALA A 1 105 ? -12.891 -4.727 -8.469 1 98.88 105 ALA A CA 1
ATOM 864 C C . ALA A 1 105 ? -12.797 -4.234 -7.023 1 98.88 105 ALA A C 1
ATOM 866 O O . ALA A 1 105 ? -13.641 -3.457 -6.57 1 98.88 105 ALA A O 1
ATOM 867 N N . PHE A 1 106 ? -11.797 -4.734 -6.305 1 98.81 106 PHE A N 1
ATOM 868 C CA . PHE A 1 106 ? -11.578 -4.246 -4.949 1 98.81 106 PHE A CA 1
ATOM 869 C C . PHE A 1 106 ? -11.461 -2.729 -4.934 1 98.81 106 PHE A C 1
ATOM 871 O O . PHE A 1 106 ? -12.156 -2.055 -4.168 1 98.81 106 PHE A O 1
ATOM 878 N N . GLY A 1 107 ? -10.617 -2.16 -5.789 1 98.94 107 GLY A N 1
ATOM 879 C CA . GLY A 1 107 ? -10.484 -0.716 -5.895 1 98.94 107 GLY A CA 1
ATOM 880 C C . GLY A 1 107 ? -11.758 -0.035 -6.367 1 98.94 107 GLY A C 1
ATOM 881 O O . GLY A 1 107 ? -12.203 0.947 -5.77 1 98.94 107 GLY A O 1
ATOM 882 N N . LEU A 1 108 ? -12.352 -0.581 -7.352 1 98.94 108 LEU A N 1
ATOM 883 C CA . LEU A 1 108 ? -13.508 0.026 -7.996 1 98.94 108 LEU A CA 1
ATOM 884 C C . LEU A 1 108 ? -14.711 0.042 -7.055 1 98.94 108 LEU A C 1
ATOM 886 O O . LEU A 1 108 ? -15.422 1.046 -6.965 1 98.94 108 LEU A O 1
ATOM 890 N N . LEU A 1 109 ? -14.93 -0.985 -6.34 1 98.88 109 LEU A N 1
ATOM 891 C CA . LEU A 1 109 ? -16.172 -1.164 -5.59 1 98.88 109 LEU A CA 1
ATOM 892 C C . LEU A 1 109 ? -16.031 -0.651 -4.164 1 98.88 109 LEU A C 1
ATOM 894 O O . LEU A 1 109 ? -16.984 -0.168 -3.568 1 98.88 109 LEU A O 1
ATOM 898 N N . LEU A 1 110 ? -14.773 -0.719 -3.6 1 98.75 110 LEU A N 1
ATOM 899 C CA . LEU A 1 110 ? -14.68 -0.47 -2.166 1 98.75 110 LEU A CA 1
ATOM 900 C C . LEU A 1 110 ? -14.18 0.944 -1.892 1 98.75 110 LEU A C 1
ATOM 902 O O . LEU A 1 110 ? -14.281 1.436 -0.765 1 98.75 110 LEU A O 1
ATOM 906 N N . THR A 1 111 ? -13.734 1.616 -2.92 1 98.88 111 THR A N 1
ATOM 907 C CA . THR A 1 111 ? -13.234 2.975 -2.725 1 98.88 111 THR A CA 1
ATOM 908 C C . THR A 1 111 ? -14.344 3.887 -2.207 1 98.88 111 THR A C 1
ATOM 910 O O . THR A 1 111 ? -14.148 4.629 -1.242 1 98.88 111 THR A O 1
ATOM 913 N N . CYS A 1 112 ? -15.539 3.838 -2.787 1 98.38 112 CYS A N 1
ATOM 914 C CA . CYS A 1 112 ? -16.609 4.738 -2.391 1 98.38 112 CYS A CA 1
ATOM 915 C C . CYS A 1 112 ? -17.109 4.422 -0.984 1 98.38 112 CYS A C 1
ATOM 917 O O . CYS A 1 112 ? -17.297 5.324 -0.17 1 98.38 112 CYS A O 1
ATOM 919 N N . PRO A 1 113 ? -17.297 3.15 -0.591 1 98.25 113 PRO A N 1
ATOM 920 C CA . PRO A 1 113 ? -17.641 2.838 0.8 1 98.25 113 PRO A CA 1
ATOM 921 C C . PRO A 1 113 ? -16.578 3.326 1.787 1 98.25 113 PRO A C 1
ATOM 923 O O . PRO A 1 113 ? -16.922 3.881 2.836 1 98.25 113 PRO A O 1
ATOM 926 N N . LEU A 1 114 ? -15.305 3.176 1.485 1 98.62 114 LEU A N 1
ATOM 927 C CA . LEU A 1 114 ? -14.234 3.598 2.379 1 98.62 114 LEU A CA 1
ATOM 928 C C . LEU A 1 114 ? -14.156 5.121 2.453 1 98.62 114 LEU A C 1
ATOM 930 O O . LEU A 1 114 ? -13.867 5.68 3.514 1 98.62 114 LEU A O 1
ATOM 934 N N . ARG A 1 115 ? -14.383 5.66 1.316 1 98.69 115 ARG A N 1
ATOM 935 C CA . ARG A 1 115 ? -14.477 7.117 1.287 1 98.69 115 ARG A CA 1
ATOM 936 C C . ARG A 1 115 ? -15.586 7.609 2.211 1 98.69 115 ARG A C 1
ATOM 938 O O . ARG A 1 115 ? -15.422 8.609 2.918 1 98.69 115 ARG A O 1
ATOM 945 N N . GLU A 1 116 ? -16.75 6.949 2.15 1 98.19 116 GLU A N 1
ATOM 946 C CA . GLU A 1 116 ? -17.875 7.27 3.033 1 98.19 116 GLU A CA 1
ATOM 947 C C . GLU A 1 116 ? -17.453 7.18 4.5 1 98.19 116 GLU A C 1
ATOM 949 O O . GLU A 1 116 ? -17.797 8.055 5.301 1 98.19 116 GLU A O 1
ATOM 954 N N . LEU A 1 117 ? -16.734 6.184 4.82 1 97.75 117 LEU A N 1
ATOM 955 C CA . LEU A 1 117 ? -16.234 6.004 6.18 1 97.75 117 LEU A CA 1
ATOM 956 C C . LEU A 1 117 ? -15.367 7.184 6.598 1 97.75 117 LEU A C 1
ATOM 958 O O . LEU A 1 117 ? -15.562 7.758 7.668 1 97.75 117 LEU A O 1
ATOM 962 N N . LEU A 1 118 ? -14.422 7.559 5.746 1 98.56 118 LEU A N 1
ATOM 963 C CA . LEU A 1 118 ? -13.492 8.641 6.062 1 98.56 118 LEU A CA 1
ATOM 964 C C . LEU A 1 118 ? -14.219 9.977 6.156 1 98.56 118 LEU A C 1
ATOM 966 O O . LEU A 1 118 ? -13.898 10.805 7.012 1 98.56 118 LEU A O 1
ATOM 970 N N . GLU A 1 119 ? -15.164 10.117 5.305 1 98.06 119 GLU A N 1
ATOM 971 C CA . GLU A 1 119 ? -15.953 11.336 5.332 1 98.06 119 GLU A CA 1
ATOM 972 C C . GLU A 1 119 ? -16.734 11.469 6.645 1 98.06 119 GLU A C 1
ATOM 974 O O . GLU A 1 119 ? -16.688 12.508 7.297 1 98.06 119 GLU A O 1
ATOM 979 N N . ARG A 1 120 ? -17.359 10.445 7.047 1 97.06 120 ARG A N 1
ATOM 980 C CA . ARG A 1 120 ? -18.312 10.508 8.148 1 97.06 120 ARG A CA 1
ATOM 981 C C . ARG A 1 120 ? -17.594 10.336 9.492 1 97.06 120 ARG A C 1
ATOM 983 O O . ARG A 1 120 ? -18.031 10.891 10.5 1 97.06 120 ARG A O 1
ATOM 990 N N . ARG A 1 121 ? -16.484 9.617 9.484 1 96.25 121 ARG A N 1
ATOM 991 C CA . ARG A 1 121 ? -15.898 9.297 10.781 1 96.25 121 ARG A CA 1
ATOM 992 C C . ARG A 1 121 ? -14.602 10.062 10.992 1 96.25 121 ARG A C 1
ATOM 994 O O . ARG A 1 121 ? -14.242 10.383 12.133 1 96.25 121 ARG A O 1
ATOM 1001 N N . ALA A 1 122 ? -13.914 10.312 9.93 1 97 122 ALA A N 1
ATOM 1002 C CA . ALA A 1 122 ? -12.648 11.023 10.062 1 97 122 ALA A CA 1
ATOM 1003 C C . ALA A 1 122 ? -12.82 12.516 9.773 1 97 122 ALA A C 1
ATOM 1005 O O . ALA A 1 122 ? -11.891 13.297 9.961 1 97 122 ALA A O 1
ATOM 1006 N N . GLY A 1 123 ? -13.984 12.883 9.227 1 96.06 123 GLY A N 1
ATOM 1007 C CA . GLY A 1 123 ? -14.305 14.281 9.008 1 96.06 123 GLY A CA 1
ATOM 1008 C C . GLY A 1 123 ? -13.539 14.891 7.844 1 96.06 123 GLY A C 1
ATOM 1009 O O . GLY A 1 123 ? -13.281 16.094 7.832 1 96.06 123 GLY A O 1
ATOM 1010 N N . LEU A 1 124 ? -13.172 14.086 6.891 1 97.88 124 LEU A N 1
ATOM 1011 C CA . LEU A 1 124 ? -12.406 14.562 5.742 1 97.88 124 LEU A CA 1
ATOM 1012 C C . LEU A 1 124 ? -13.328 15.078 4.645 1 97.88 124 LEU A C 1
ATOM 1014 O O . LEU A 1 124 ? -14.5 14.68 4.578 1 97.88 124 LEU A O 1
ATOM 1018 N N . HIS A 1 125 ? -12.805 15.922 3.832 1 96.81 125 HIS A N 1
ATOM 1019 C CA . HIS A 1 125 ? -13.547 16.469 2.699 1 96.81 125 HIS A CA 1
ATOM 1020 C C . HIS A 1 125 ? -12.609 16.828 1.551 1 96.81 125 HIS A C 1
ATOM 1022 O O . HIS A 1 125 ? -11.391 16.828 1.714 1 96.81 125 HIS A O 1
ATOM 1028 N N . GLY A 1 126 ? -13.195 16.984 0.359 1 95.81 126 GLY A N 1
ATOM 1029 C CA . GLY A 1 126 ? -12.461 17.5 -0.789 1 95.81 126 GLY A CA 1
ATOM 1030 C C . GLY A 1 126 ? -11.336 16.578 -1.235 1 95.81 126 GLY A C 1
ATOM 1031 O O . GLY A 1 126 ? -11.5 15.352 -1.252 1 95.81 126 GLY A O 1
ATOM 1032 N N . LEU A 1 127 ? -10.258 17.141 -1.557 1 96.62 127 LEU A N 1
ATOM 1033 C CA . LEU A 1 127 ? -9.156 16.406 -2.146 1 96.62 127 LEU A CA 1
ATOM 1034 C C . LEU A 1 127 ? -8.492 15.5 -1.113 1 96.62 127 LEU A C 1
ATOM 1036 O O . LEU A 1 127 ? -8 14.422 -1.451 1 96.62 127 LEU A O 1
ATOM 1040 N N . TRP A 1 128 ? -8.492 15.922 0.108 1 98.25 128 TRP A N 1
ATOM 1041 C CA . TRP A 1 128 ? -7.934 15.086 1.162 1 98.25 128 TRP A CA 1
ATOM 1042 C C . TRP A 1 128 ? -8.758 13.812 1.337 1 98.25 128 TRP A C 1
ATOM 1044 O O . TRP A 1 128 ? -8.203 12.734 1.587 1 98.25 128 TRP A O 1
ATOM 1054 N N . LEU A 1 129 ? -10.078 13.977 1.229 1 98.56 129 LEU A N 1
ATOM 1055 C CA . LEU A 1 129 ? -10.961 12.812 1.324 1 98.56 129 LEU A CA 1
ATOM 1056 C C . LEU A 1 129 ? -10.68 11.828 0.198 1 98.56 129 LEU A C 1
ATOM 1058 O O . LEU A 1 129 ? -10.469 10.633 0.45 1 98.56 129 LEU A O 1
ATOM 1062 N N . ASP A 1 130 ? -10.609 12.273 -1.032 1 98.69 130 ASP A N 1
ATOM 1063 C CA . ASP A 1 130 ? -10.367 11.406 -2.184 1 98.69 130 ASP A CA 1
ATOM 1064 C C . ASP A 1 130 ? -8.969 10.789 -2.125 1 98.69 130 ASP A C 1
ATOM 1066 O O . ASP A 1 130 ? -8.805 9.594 -2.359 1 98.69 130 ASP A O 1
ATOM 1070 N N . GLY A 1 131 ? -8.047 11.672 -1.817 1 98.75 131 GLY A N 1
ATOM 1071 C CA . GLY A 1 131 ? -6.668 11.203 -1.771 1 98.75 131 GLY A CA 1
ATOM 1072 C C . GLY A 1 131 ? -6.434 10.156 -0.706 1 98.75 131 GLY A C 1
ATOM 1073 O O . GLY A 1 131 ? -5.766 9.148 -0.957 1 98.75 131 GLY A O 1
ATOM 1074 N N . LEU A 1 132 ? -7 10.391 0.483 1 98.88 132 LEU A N 1
ATOM 1075 C CA . LEU A 1 132 ? -6.758 9.453 1.578 1 98.88 132 LEU A CA 1
ATOM 1076 C C . LEU A 1 132 ? -7.613 8.203 1.423 1 98.88 132 LEU A C 1
ATOM 1078 O O . LEU A 1 132 ? -7.234 7.125 1.887 1 98.88 132 LEU A O 1
ATOM 1082 N N . ALA A 1 133 ? -8.758 8.297 0.756 1 98.88 133 ALA A N 1
ATOM 1083 C CA . ALA A 1 133 ? -9.492 7.09 0.382 1 98.88 133 ALA A CA 1
ATOM 1084 C C . ALA A 1 133 ? -8.672 6.223 -0.571 1 98.88 133 ALA A C 1
ATOM 1086 O O . ALA A 1 133 ? -8.609 5.004 -0.416 1 98.88 133 ALA A O 1
ATOM 1087 N N . LEU A 1 134 ? -8.047 6.871 -1.56 1 98.94 134 LEU A N 1
ATOM 1088 C CA . LEU A 1 134 ? -7.16 6.164 -2.482 1 98.94 134 LEU A CA 1
ATOM 1089 C C . LEU A 1 134 ? -6.012 5.496 -1.734 1 98.94 134 LEU A C 1
ATOM 1091 O O . LEU A 1 134 ? -5.715 4.32 -1.963 1 98.94 134 LEU A O 1
ATOM 1095 N N . CYS A 1 135 ? -5.434 6.223 -0.809 1 98.88 135 CYS A N 1
ATOM 1096 C CA . CYS A 1 135 ? -4.32 5.688 -0.033 1 98.88 135 CYS A CA 1
ATOM 1097 C C . CYS A 1 135 ? -4.766 4.5 0.811 1 98.88 135 CYS A C 1
ATOM 1099 O O . CYS A 1 135 ? -4.031 3.521 0.957 1 98.88 135 CYS A O 1
ATOM 1101 N N . LEU A 1 136 ? -5.941 4.598 1.367 1 98.88 136 LEU A N 1
ATOM 1102 C CA . LEU A 1 136 ? -6.473 3.504 2.17 1 98.88 136 LEU A CA 1
ATOM 1103 C C . LEU A 1 136 ? -6.652 2.246 1.326 1 98.88 136 LEU A C 1
ATOM 1105 O O . LEU A 1 136 ? -6.273 1.152 1.747 1 98.88 136 LEU A O 1
ATOM 1109 N N . VAL A 1 137 ? -7.152 2.41 0.144 1 98.88 137 VAL A N 1
ATOM 1110 C CA . VAL A 1 137 ? -7.34 1.282 -0.763 1 98.88 137 VAL A CA 1
ATOM 1111 C C . VAL A 1 137 ? -5.988 0.689 -1.143 1 98.88 137 VAL A C 1
ATOM 1113 O O . VAL A 1 137 ? -5.809 -0.531 -1.123 1 98.88 137 VAL A O 1
ATOM 1116 N N . MET A 1 138 ? -5.059 1.522 -1.464 1 98.94 138 MET A N 1
ATOM 1117 C CA . MET A 1 138 ? -3.723 1.073 -1.839 1 98.94 138 MET A CA 1
ATOM 1118 C C . MET A 1 138 ? -3.051 0.338 -0.683 1 98.94 138 MET A C 1
ATOM 1120 O O . MET A 1 138 ? -2.416 -0.697 -0.887 1 98.94 138 MET A O 1
ATOM 1124 N N . ALA A 1 139 ? -3.211 0.869 0.493 1 98.88 139 ALA A N 1
ATOM 1125 C CA . ALA A 1 139 ? -2.625 0.251 1.681 1 98.88 139 ALA A CA 1
ATOM 1126 C C . ALA A 1 139 ? -3.23 -1.126 1.937 1 98.88 139 ALA A C 1
ATOM 1128 O O . ALA A 1 139 ? -2.508 -2.088 2.207 1 98.88 139 ALA A O 1
ATOM 1129 N N . MET A 1 140 ? -4.523 -1.216 1.828 1 98.44 140 MET A N 1
ATOM 1130 C CA . MET A 1 140 ? -5.199 -2.49 2.047 1 98.44 140 MET A CA 1
ATOM 1131 C C . MET A 1 140 ? -4.785 -3.516 0.996 1 98.44 140 MET A C 1
ATOM 1133 O O . MET A 1 140 ? -4.586 -4.691 1.312 1 98.44 140 MET A O 1
ATOM 1137 N N . SER A 1 141 ? -4.688 -3.029 -0.206 1 98.69 141 SER A N 1
ATOM 1138 C CA . SER A 1 141 ? -4.266 -3.922 -1.282 1 98.69 141 SER A CA 1
ATOM 1139 C C . SER A 1 141 ? -2.85 -4.434 -1.054 1 98.69 141 SER A C 1
ATOM 1141 O O . SER A 1 141 ? -2.582 -5.629 -1.214 1 98.69 141 SER A O 1
ATOM 1143 N N . GLY A 1 142 ? -1.973 -3.516 -0.729 1 98.38 142 GLY A N 1
ATOM 1144 C CA . GLY A 1 142 ? -0.611 -3.918 -0.418 1 98.38 142 GLY A CA 1
ATOM 1145 C C . GLY A 1 142 ? -0.525 -4.879 0.753 1 98.38 142 GLY A C 1
ATOM 1146 O O . GLY A 1 142 ? 0.228 -5.852 0.709 1 98.38 142 GLY A O 1
ATOM 1147 N N . LEU A 1 143 ? -1.251 -4.613 1.761 1 98 143 LEU A N 1
ATOM 1148 C CA . LEU A 1 143 ? -1.271 -5.492 2.924 1 98 143 LEU A CA 1
ATOM 1149 C C . LEU A 1 143 ? -1.771 -6.883 2.545 1 98 143 LEU A C 1
ATOM 1151 O O . LEU A 1 143 ? -1.245 -7.891 3.027 1 98 143 LEU A O 1
ATOM 1155 N N . TYR A 1 144 ? -2.748 -6.922 1.735 1 97.69 144 TYR A N 1
ATOM 1156 C CA . TYR A 1 144 ? -3.271 -8.219 1.312 1 97.69 144 TYR A CA 1
ATOM 1157 C C . TYR A 1 144 ? -2.197 -9.031 0.6 1 97.69 144 TYR A C 1
ATOM 1159 O O . TYR A 1 144 ? -2.088 -10.242 0.809 1 97.69 144 TYR A O 1
ATOM 1167 N N . GLU A 1 145 ? -1.446 -8.391 -0.266 1 98.12 145 GLU A N 1
ATOM 1168 C CA . GLU A 1 145 ? -0.359 -9.086 -0.946 1 98.12 145 GLU A CA 1
ATOM 1169 C C . GLU A 1 145 ? 0.662 -9.625 0.053 1 98.12 145 GLU A C 1
ATOM 1171 O O . GLU A 1 145 ? 1.202 -10.719 -0.132 1 98.12 145 GLU A O 1
ATOM 1176 N N . GLN A 1 146 ? 0.947 -8.875 1.043 1 98.06 146 GLN A N 1
ATOM 1177 C CA . GLN A 1 146 ? 1.86 -9.328 2.086 1 98.06 146 GLN A CA 1
ATOM 1178 C C . GLN A 1 146 ? 1.281 -10.523 2.844 1 98.06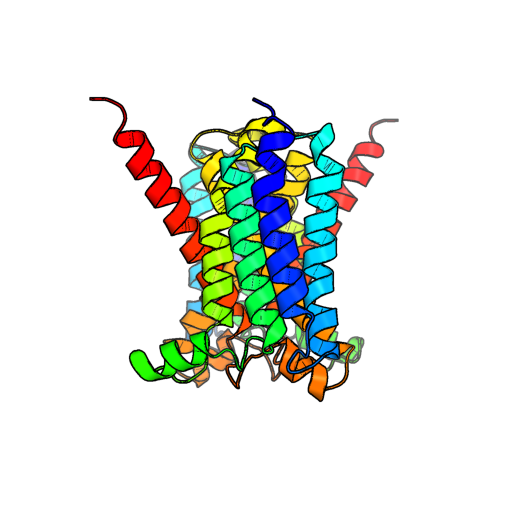 146 GLN A C 1
ATOM 1180 O O . GLN A 1 146 ? 2.002 -11.469 3.16 1 98.06 146 GLN A O 1
ATOM 1185 N N . LEU A 1 147 ? 0.029 -10.492 3.084 1 96.38 147 LEU A N 1
ATOM 1186 C CA . LEU A 1 147 ? -0.633 -11.602 3.76 1 96.38 147 LEU A CA 1
ATOM 1187 C C . LEU A 1 147 ? -0.639 -12.844 2.881 1 96.38 147 LEU A C 1
ATOM 1189 O O . LEU A 1 147 ? -0.48 -13.961 3.379 1 96.38 147 LEU A O 1
ATOM 1193 N N . GLU A 1 148 ? -0.851 -12.609 1.635 1 96.81 148 GLU A N 1
ATOM 1194 C CA . GLU A 1 148 ? -0.766 -13.734 0.714 1 96.81 148 GLU A CA 1
ATOM 1195 C C . GLU A 1 148 ? 0.616 -14.383 0.757 1 96.81 148 GLU A C 1
ATOM 1197 O O . GLU A 1 148 ? 0.734 -15.609 0.773 1 96.81 148 GLU A O 1
ATOM 1202 N N . MET A 1 149 ? 1.642 -13.555 0.749 1 96.94 149 MET A N 1
ATOM 1203 C CA . MET A 1 149 ? 3.004 -14.062 0.869 1 96.94 149 MET A CA 1
ATOM 1204 C C . MET A 1 149 ? 3.166 -14.883 2.146 1 96.94 149 MET A C 1
ATOM 1206 O O . MET A 1 149 ? 3.652 -16.016 2.109 1 96.94 149 MET A O 1
ATOM 1210 N N . LEU A 1 150 ? 2.742 -14.375 3.234 1 96.44 150 LEU A N 1
ATOM 1211 C CA . LEU A 1 150 ? 2.891 -15.039 4.523 1 96.44 150 LEU A CA 1
ATOM 1212 C C . LEU A 1 150 ? 2.127 -16.359 4.543 1 96.44 150 LEU A C 1
ATOM 1214 O O . LEU A 1 150 ? 2.648 -17.375 5.008 1 96.44 150 LEU A O 1
ATOM 1218 N N . ALA A 1 151 ? 0.933 -16.297 4.031 1 95.38 151 ALA A N 1
ATOM 1219 C CA . ALA A 1 151 ? 0.136 -17.516 3.953 1 95.38 151 ALA A CA 1
ATOM 1220 C C . ALA A 1 151 ? 0.846 -18.578 3.127 1 95.38 151 ALA A C 1
ATOM 1222 O O . ALA A 1 151 ? 0.909 -19.75 3.525 1 95.38 151 ALA A O 1
ATOM 1223 N N . THR A 1 152 ? 1.366 -18.172 2.039 1 95.25 152 THR A N 1
ATOM 1224 C CA . THR A 1 152 ? 2.043 -19.094 1.137 1 95.25 152 THR A CA 1
ATOM 1225 C C . THR A 1 152 ? 3.273 -19.703 1.808 1 95.25 152 THR A C 1
ATOM 1227 O O . THR A 1 152 ? 3.592 -20.875 1.592 1 95.25 152 THR A O 1
ATOM 1230 N N . LEU A 1 153 ? 3.912 -18.922 2.674 1 95.31 153 LEU A N 1
ATOM 1231 C CA . LEU A 1 153 ? 5.141 -19.375 3.318 1 95.31 153 LEU A CA 1
ATOM 1232 C C . LEU A 1 153 ? 4.844 -20.375 4.426 1 95.31 153 LEU A C 1
ATOM 1234 O O . LEU A 1 153 ? 5.727 -21.125 4.84 1 95.31 153 LEU A O 1
ATOM 1238 N N . ILE A 1 154 ? 3.646 -20.422 4.906 1 95.25 154 ILE A N 1
ATOM 1239 C CA . ILE A 1 154 ? 3.395 -21.234 6.094 1 95.25 154 ILE A CA 1
ATOM 1240 C C . ILE A 1 154 ? 2.6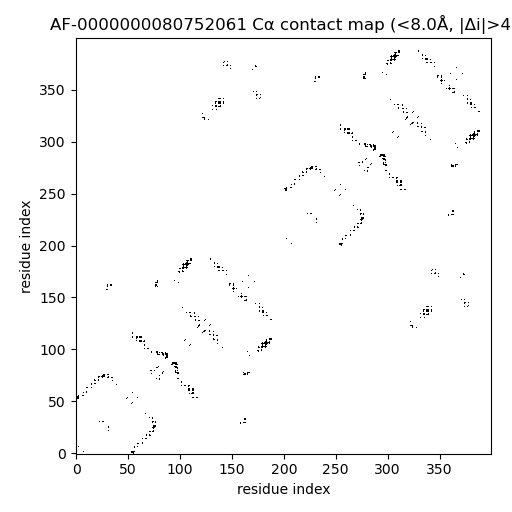05 -22.484 5.711 1 95.25 154 ILE A C 1
ATOM 1242 O O . ILE A 1 154 ? 2.535 -23.438 6.484 1 95.25 154 ILE A O 1
ATOM 1246 N N . VAL A 1 155 ? 1.977 -22.5 4.531 1 94.88 155 VAL A N 1
ATOM 1247 C CA . VAL A 1 155 ? 1.21 -23.656 4.094 1 94.88 155 VAL A CA 1
ATOM 1248 C C . VAL A 1 155 ? 2.066 -24.531 3.174 1 94.88 155 VAL A C 1
ATOM 1250 O O . VAL A 1 155 ? 3.215 -24.188 2.879 1 94.88 155 VAL A O 1
ATOM 1253 N N . SER A 1 156 ? 1.489 -25.656 2.693 1 94.69 156 SER A N 1
ATOM 1254 C CA . SER A 1 156 ? 2.211 -26.516 1.759 1 94.69 156 SER A CA 1
ATOM 1255 C C . SER A 1 156 ? 2.447 -25.812 0.428 1 94.69 156 SER A C 1
ATOM 1257 O O . SER A 1 156 ? 1.694 -24.906 0.056 1 94.69 156 SER A O 1
ATOM 1259 N N . PRO A 1 157 ? 3.5 -26.203 -0.196 1 93.88 157 PRO A N 1
ATOM 1260 C CA . PRO A 1 157 ? 3.783 -25.594 -1.497 1 93.88 157 PRO A CA 1
ATOM 1261 C C . PRO A 1 157 ? 2.598 -25.688 -2.457 1 93.88 157 PRO A C 1
ATOM 1263 O O . PRO A 1 157 ? 2.324 -24.719 -3.188 1 93.88 157 PRO A O 1
ATOM 1266 N N . GLU A 1 158 ? 1.995 -26.828 -2.408 1 93.81 158 GLU A N 1
ATOM 1267 C CA . GLU A 1 158 ? 0.851 -27 -3.295 1 93.81 158 GLU A CA 1
ATOM 1268 C C . GLU A 1 158 ? -0.28 -26.047 -2.947 1 93.81 158 GLU A C 1
ATOM 1270 O O . GLU A 1 158 ? -0.831 -25.375 -3.83 1 93.81 158 GLU A O 1
ATOM 1275 N N . LEU A 1 159 ? -0.604 -25.953 -1.733 1 94.19 159 LEU A N 1
ATOM 1276 C CA . LEU A 1 159 ? -1.656 -25.047 -1.276 1 94.19 159 LEU A CA 1
ATOM 1277 C C . LEU A 1 159 ? -1.257 -23.594 -1.493 1 94.19 159 LEU A C 1
ATOM 1279 O O . LEU A 1 159 ? -2.08 -22.781 -1.909 1 94.19 159 LEU A O 1
ATOM 1283 N N . GLY A 1 160 ? -0.016 -23.266 -1.233 1 94.56 160 GLY A N 1
ATOM 1284 C CA . GLY A 1 160 ? 0.476 -21.922 -1.453 1 94.56 160 GLY A CA 1
ATOM 1285 C C . GLY A 1 160 ? 0.391 -21.484 -2.902 1 94.56 160 GLY A C 1
ATOM 1286 O O . GLY A 1 160 ? 0.01 -20.344 -3.191 1 94.56 160 GLY A O 1
ATOM 1287 N N . THR A 1 161 ? 0.776 -22.375 -3.775 1 92.25 161 THR A N 1
ATOM 1288 C CA . THR A 1 161 ? 0.713 -22.094 -5.207 1 92.25 161 THR A CA 1
ATOM 1289 C C . THR A 1 161 ? -0.727 -21.844 -5.645 1 92.25 161 THR A C 1
ATOM 1291 O O . THR A 1 161 ? -1 -20.906 -6.391 1 92.25 161 THR A O 1
ATOM 1294 N N . ALA A 1 162 ? -1.569 -22.656 -5.184 1 91.69 162 ALA A N 1
ATOM 1295 C CA . ALA A 1 162 ? -2.982 -22.5 -5.516 1 91.69 162 ALA A CA 1
ATOM 1296 C C . ALA A 1 162 ? -3.535 -21.188 -4.957 1 91.69 162 ALA A C 1
ATOM 1298 O O . ALA A 1 162 ? -4.258 -20.469 -5.645 1 91.69 162 ALA A O 1
ATOM 1299 N N . PHE A 1 163 ? -3.18 -20.906 -3.785 1 94.06 163 PHE A N 1
ATOM 1300 C CA . PHE A 1 163 ? -3.672 -19.734 -3.078 1 94.06 163 PHE A CA 1
ATOM 1301 C C . PHE A 1 163 ? -3.141 -18.453 -3.717 1 94.06 163 PHE A C 1
ATOM 1303 O O . PHE A 1 163 ? -3.887 -17.484 -3.9 1 94.06 163 PHE A O 1
ATOM 1310 N N . LEU A 1 164 ? -1.895 -18.438 -4.066 1 92.69 164 LEU A N 1
ATOM 1311 C CA . LEU A 1 164 ? -1.278 -17.25 -4.652 1 92.69 164 LEU A CA 1
ATOM 1312 C C . LEU A 1 164 ? -1.774 -17.031 -6.074 1 92.69 164 LEU A C 1
ATOM 1314 O O . LEU A 1 164 ? -2.031 -15.891 -6.477 1 92.69 164 LEU A O 1
ATOM 1318 N N . GLY A 1 165 ? -1.808 -18.141 -6.863 1 91.5 165 GLY A N 1
ATOM 1319 C CA . GLY A 1 165 ? -2.32 -18.078 -8.227 1 91.5 165 GLY A CA 1
ATOM 1320 C C . GLY A 1 165 ? -1.476 -17.219 -9.141 1 91.5 165 GLY A C 1
ATOM 1321 O O . GLY A 1 165 ? -2.002 -16.547 -10.031 1 91.5 165 GLY A O 1
ATOM 1322 N N . THR A 1 166 ? -0.156 -17.141 -8.984 1 92.88 166 THR A N 1
ATOM 1323 C CA . THR A 1 166 ? 0.686 -16.234 -9.766 1 92.88 166 THR A CA 1
ATOM 1324 C C . THR A 1 166 ? 0.755 -16.688 -11.219 1 92.88 166 THR A C 1
ATOM 1326 O O . THR A 1 166 ? 1.013 -15.891 -12.117 1 92.88 166 THR A O 1
ATOM 1329 N N . GLN A 1 167 ? 0.624 -18.031 -11.375 1 95.44 167 GLN A N 1
ATOM 1330 C CA . GLN A 1 167 ? 0.688 -18.609 -12.711 1 95.44 167 GLN A CA 1
ATOM 1331 C C . GLN A 1 167 ? 1.975 -18.203 -13.43 1 95.44 167 GLN A C 1
ATOM 1333 O O . GLN A 1 167 ? 1.958 -17.891 -14.617 1 95.44 167 GLN A O 1
ATOM 1338 N N . GLY A 1 168 ? 3.074 -18.094 -12.656 1 93 168 GLY A N 1
ATOM 1339 C CA . GLY A 1 168 ? 4.398 -17.875 -13.219 1 93 168 GLY A CA 1
ATOM 1340 C C . GLY A 1 168 ? 4.742 -16.406 -13.383 1 93 168 GLY A C 1
ATOM 1341 O O . GLY A 1 168 ? 5.844 -16.062 -13.82 1 93 168 GLY A O 1
ATOM 1342 N N . ASP A 1 169 ? 3.883 -15.5 -13.016 1 95.44 169 ASP A N 1
ATOM 1343 C CA . ASP A 1 169 ? 4.152 -14.07 -13.164 1 95.44 169 ASP A CA 1
ATOM 1344 C C . ASP A 1 169 ? 4.914 -13.531 -11.961 1 95.44 169 ASP A C 1
ATOM 1346 O O . ASP A 1 169 ? 4.359 -13.414 -10.859 1 95.44 169 ASP A O 1
ATOM 1350 N N . GLU A 1 170 ? 6.16 -13.125 -12.18 1 93.62 170 GLU A N 1
ATOM 1351 C CA . GLU A 1 170 ? 6.996 -12.672 -11.078 1 93.62 170 GLU A CA 1
ATOM 1352 C C . GLU A 1 170 ? 6.551 -11.305 -10.578 1 93.62 170 GLU A C 1
ATOM 1354 O O . GLU A 1 170 ? 6.949 -10.875 -9.492 1 93.62 170 GLU A O 1
ATOM 1359 N N . TRP A 1 171 ? 5.68 -10.602 -11.312 1 96.19 171 TRP A N 1
ATOM 1360 C CA . TRP A 1 171 ? 5.238 -9.25 -10.969 1 96.19 171 TRP A CA 1
ATOM 1361 C C . TRP A 1 171 ? 3.811 -9.273 -10.422 1 96.19 171 TRP A C 1
ATOM 1363 O O . TRP A 1 171 ? 3.148 -8.234 -10.367 1 96.19 171 TRP A O 1
ATOM 1373 N N . ASP A 1 172 ? 3.34 -10.414 -10.07 1 97.06 172 ASP A N 1
ATOM 1374 C CA . ASP A 1 172 ? 1.936 -10.633 -9.742 1 97.06 172 ASP A CA 1
ATOM 1375 C C . ASP A 1 172 ? 1.473 -9.664 -8.648 1 97.06 172 ASP A C 1
ATOM 1377 O O . ASP A 1 172 ? 0.452 -8.992 -8.805 1 97.06 172 ASP A O 1
ATOM 1381 N N . ALA A 1 173 ? 2.23 -9.523 -7.57 1 97.62 173 ALA A N 1
ATOM 1382 C CA . ALA A 1 173 ? 1.832 -8.68 -6.449 1 97.62 173 ALA A CA 1
ATOM 1383 C C . ALA A 1 173 ? 1.732 -7.215 -6.879 1 97.62 173 ALA A C 1
ATOM 1385 O O . ALA A 1 173 ? 0.777 -6.523 -6.52 1 97.62 173 ALA A O 1
ATOM 1386 N N . GLN A 1 174 ? 2.721 -6.754 -7.652 1 98.31 174 GLN A N 1
ATOM 1387 C CA . GLN A 1 174 ? 2.742 -5.367 -8.117 1 98.31 174 GLN A CA 1
ATOM 1388 C C . GLN A 1 174 ? 1.588 -5.094 -9.078 1 98.31 174 GLN A C 1
ATOM 1390 O O . GLN A 1 174 ? 0.941 -4.047 -8.992 1 98.31 174 GLN A O 1
ATOM 1395 N N . LYS A 1 175 ? 1.322 -6.047 -9.906 1 98.12 175 LYS A N 1
ATOM 1396 C CA . LYS A 1 175 ? 0.24 -5.879 -10.875 1 98.12 175 LYS A CA 1
ATOM 1397 C C . LYS A 1 175 ? -1.121 -5.91 -10.188 1 98.12 175 LYS A C 1
ATOM 1399 O O . LYS A 1 175 ? -1.996 -5.098 -10.492 1 98.12 175 LYS A O 1
ATOM 1404 N N . ASP A 1 176 ? -1.296 -6.812 -9.273 1 98.44 176 ASP A N 1
ATOM 1405 C CA . ASP A 1 176 ? -2.549 -6.898 -8.531 1 98.44 176 ASP A CA 1
ATOM 1406 C C . ASP A 1 176 ? -2.816 -5.609 -7.758 1 98.44 176 ASP A C 1
ATOM 1408 O O . ASP A 1 176 ? -3.914 -5.051 -7.832 1 98.44 176 ASP A O 1
ATOM 1412 N N . SER A 1 177 ? -1.83 -5.133 -7.051 1 98.56 177 SER A N 1
ATOM 1413 C CA . SER A 1 177 ? -1.98 -3.895 -6.297 1 98.56 177 SER A CA 1
ATOM 1414 C C . SER A 1 177 ? -2.188 -2.703 -7.227 1 98.56 177 SER A C 1
ATOM 1416 O O . SER A 1 177 ? -2.908 -1.761 -6.887 1 98.56 177 SER A O 1
ATOM 1418 N N . GLY A 1 178 ? -1.489 -2.744 -8.383 1 98.69 178 GLY A N 1
ATOM 1419 C CA . GLY A 1 178 ? -1.689 -1.697 -9.375 1 98.69 178 GLY A CA 1
ATOM 1420 C C . GLY A 1 178 ? -3.109 -1.645 -9.906 1 98.69 178 GLY A C 1
ATOM 1421 O O . GLY A 1 178 ? -3.672 -0.562 -10.086 1 98.69 178 GLY A O 1
ATOM 1422 N N . LEU A 1 179 ? -3.67 -2.754 -10.148 1 98.75 179 LEU A N 1
ATOM 1423 C CA . LEU A 1 179 ? -5.035 -2.822 -10.664 1 98.75 179 LEU A CA 1
ATOM 1424 C C . LEU A 1 179 ? -6.039 -2.363 -9.617 1 98.75 179 LEU A C 1
ATOM 1426 O O . LEU A 1 179 ? -7.059 -1.761 -9.945 1 98.75 179 LEU A O 1
ATOM 1430 N N . ALA A 1 180 ? -5.75 -2.666 -8.344 1 98.88 180 ALA A N 1
ATOM 1431 C CA . ALA A 1 180 ? -6.57 -2.113 -7.27 1 98.88 180 ALA A CA 1
ATOM 1432 C C . ALA A 1 180 ? -6.527 -0.587 -7.277 1 98.88 180 ALA A C 1
ATOM 1434 O O . ALA A 1 180 ? -7.562 0.069 -7.129 1 98.88 180 ALA A O 1
ATOM 1435 N N . THR A 1 181 ? -5.371 -0.034 -7.477 1 98.94 181 THR A N 1
ATOM 1436 C CA . THR A 1 181 ? -5.184 1.411 -7.543 1 98.94 181 THR A CA 1
ATOM 1437 C C . THR A 1 181 ? -5.961 2.004 -8.719 1 98.94 181 THR A C 1
ATOM 1439 O O . THR A 1 181 ? -6.66 3.008 -8.562 1 98.94 181 THR A O 1
ATOM 1442 N N . LEU A 1 182 ? -5.867 1.354 -9.844 1 98.88 182 LEU A N 1
ATOM 1443 C CA . LEU A 1 182 ? -6.578 1.835 -11.023 1 98.88 182 LEU A CA 1
ATOM 1444 C C . LEU A 1 182 ? -8.086 1.757 -10.82 1 98.88 182 LEU A C 1
ATOM 1446 O O . LEU A 1 182 ? -8.82 2.656 -11.234 1 98.88 182 LEU A O 1
ATOM 1450 N N . GLY A 1 183 ? -8.539 0.67 -10.195 1 98.94 183 GLY A N 1
ATOM 1451 C CA . GLY A 1 183 ? -9.945 0.582 -9.844 1 98.94 183 GLY A CA 1
ATOM 1452 C C . GLY A 1 183 ? -10.406 1.712 -8.945 1 98.94 183 GLY A C 1
ATOM 1453 O O . GLY A 1 183 ? -11.484 2.281 -9.156 1 98.94 183 GLY A O 1
ATOM 1454 N N . ALA A 1 184 ? -9.594 2.016 -7.984 1 98.94 184 ALA A N 1
ATOM 1455 C CA . ALA A 1 184 ? -9.922 3.102 -7.062 1 98.94 184 ALA A CA 1
ATOM 1456 C C . ALA A 1 184 ? -9.984 4.441 -7.793 1 98.94 184 ALA A C 1
ATOM 1458 O O . ALA A 1 184 ? -10.906 5.23 -7.566 1 98.94 184 ALA A O 1
ATOM 1459 N N . LEU A 1 185 ? -9.031 4.68 -8.672 1 98.88 185 LEU A N 1
ATOM 1460 C CA . LEU A 1 185 ? -9.016 5.914 -9.445 1 98.88 185 LEU A CA 1
ATOM 1461 C C . LEU A 1 185 ? -10.25 6.008 -10.336 1 98.88 185 LEU A C 1
ATOM 1463 O O . LEU A 1 185 ? -10.836 7.086 -10.484 1 98.88 185 LEU A O 1
ATOM 1467 N N . ALA A 1 186 ? -10.617 4.918 -10.914 1 98.81 186 ALA A N 1
ATOM 1468 C CA . ALA A 1 186 ? -11.82 4.891 -11.734 1 98.81 186 ALA A CA 1
ATOM 1469 C C . ALA A 1 186 ? -13.062 5.207 -10.906 1 98.81 186 ALA A C 1
ATOM 1471 O O . ALA A 1 186 ? -13.938 5.965 -11.344 1 98.81 186 ALA A O 1
ATOM 1472 N N . ALA A 1 187 ? -13.133 4.637 -9.742 1 98.75 187 ALA A N 1
ATOM 1473 C CA . ALA A 1 187 ? -14.273 4.887 -8.859 1 98.75 187 ALA A CA 1
ATOM 1474 C C . ALA A 1 187 ? -14.375 6.367 -8.508 1 98.75 187 ALA A C 1
ATOM 1476 O O . ALA A 1 187 ? -15.461 6.953 -8.562 1 98.75 187 ALA A O 1
ATOM 1477 N N . LEU A 1 188 ? -13.273 6.961 -8.148 1 98.5 188 LEU A N 1
ATOM 1478 C CA . LEU A 1 188 ? -13.258 8.375 -7.781 1 98.5 188 LEU A CA 1
ATOM 1479 C C . LEU A 1 188 ? -13.594 9.25 -8.984 1 98.5 188 LEU A C 1
ATOM 1481 O O . LEU A 1 188 ? -14.305 10.242 -8.859 1 98.5 188 LEU A O 1
ATOM 1485 N N . GLY A 1 189 ? -13.047 8.836 -10.133 1 98 189 GLY A N 1
ATOM 1486 C CA . GLY A 1 189 ? -13.383 9.555 -11.359 1 98 189 GLY A CA 1
ATOM 1487 C C . GLY A 1 189 ? -14.859 9.5 -11.695 1 98 189 GLY A C 1
ATOM 1488 O O . GLY A 1 189 ? -15.461 10.523 -12.039 1 98 189 GLY A O 1
ATOM 1489 N N . LEU A 1 190 ? -15.438 8.344 -11.633 1 97.31 190 LEU A N 1
ATOM 1490 C CA . LEU A 1 190 ? -16.859 8.164 -11.914 1 97.31 190 LEU A CA 1
ATOM 1491 C C . LEU A 1 190 ? -17.719 8.953 -10.938 1 97.31 190 LEU A C 1
ATOM 1493 O O . LEU A 1 190 ? -18.734 9.531 -11.328 1 97.31 190 LEU A O 1
ATOM 1497 N N . ARG A 1 191 ? -17.297 8.93 -9.711 1 95.38 191 ARG A N 1
ATOM 1498 C CA . ARG A 1 191 ? -18.031 9.695 -8.695 1 95.38 191 ARG A CA 1
ATOM 1499 C C . ARG A 1 191 ? -18 11.188 -9.016 1 95.38 191 ARG A C 1
ATOM 1501 O O . ARG A 1 191 ? -19.016 11.867 -8.883 1 95.38 191 ARG A O 1
ATOM 1508 N N . ARG A 1 192 ? -16.875 11.68 -9.383 1 93.38 192 ARG A N 1
ATOM 1509 C CA . ARG A 1 192 ? -16.734 13.094 -9.711 1 93.38 192 ARG A CA 1
ATOM 1510 C C . ARG A 1 192 ? -17.594 13.461 -10.922 1 93.38 192 ARG A C 1
ATOM 1512 O O . ARG A 1 192 ? -18.188 14.539 -10.969 1 93.38 192 ARG A O 1
ATOM 1519 N N . LEU A 1 193 ? -17.672 12.578 -11.883 1 92.5 193 LEU A N 1
ATOM 1520 C CA . LEU A 1 193 ? -18.469 12.812 -13.078 1 92.5 193 LEU A CA 1
ATOM 1521 C C . LEU A 1 193 ? -19.969 12.805 -12.742 1 92.5 193 LEU A C 1
ATOM 1523 O O . LEU A 1 193 ? -20.734 13.578 -13.312 1 92.5 193 LEU A O 1
ATOM 1527 N N . SER A 1 194 ? -20.328 11.984 -11.867 1 88.56 194 SER A N 1
ATOM 1528 C CA . SER A 1 194 ? -21.734 11.867 -11.492 1 88.56 194 SER A CA 1
ATOM 1529 C C . SER A 1 194 ? -22.172 13.047 -10.625 1 88.56 194 SER A C 1
ATOM 1531 O O . SER A 1 194 ? -23.359 13.43 -10.641 1 88.56 194 SER A O 1
ATOM 1533 N N . SER A 1 195 ? -21.25 13.492 -9.781 1 81.75 195 SER A N 1
ATOM 1534 C CA . SER A 1 195 ? -21.578 14.633 -8.938 1 81.75 195 SER A CA 1
ATOM 1535 C C . SER A 1 195 ? -21.688 15.914 -9.758 1 81.75 195 SER A C 1
ATOM 1537 O O . SER A 1 195 ? -22.391 16.844 -9.367 1 81.75 195 SER A O 1
ATOM 1539 N N . ARG A 1 196 ? -21.016 15.984 -10.797 1 75 196 ARG A N 1
ATOM 1540 C CA . ARG A 1 196 ? -21.125 17.141 -11.68 1 75 196 ARG A CA 1
ATOM 1541 C C . ARG A 1 196 ? -22.438 17.125 -12.453 1 75 196 ARG A C 1
ATOM 1543 O O . ARG A 1 196 ? -22.938 18.172 -12.867 1 75 196 ARG A O 1
ATOM 1550 N N . ARG A 1 197 ? -22.891 16.016 -12.727 1 65.75 197 ARG A N 1
ATOM 1551 C CA . ARG A 1 197 ? -24.156 15.922 -13.469 1 65.75 197 ARG A CA 1
ATOM 1552 C C . ARG A 1 197 ? -25.344 16.156 -12.547 1 65.75 197 ARG A C 1
ATOM 1554 O O . ARG A 1 197 ? -26.5 15.945 -12.945 1 65.75 197 ARG A O 1
ATOM 1561 N N . GLY A 1 198 ? -25.234 16.594 -11.531 1 46.25 198 GLY A N 1
ATOM 1562 C CA . GLY A 1 198 ? -26.375 16.938 -10.695 1 46.25 198 GLY A CA 1
ATOM 1563 C C . GLY A 1 198 ? -27.5 17.609 -11.469 1 46.25 198 GLY A C 1
ATOM 1564 O O . GLY A 1 198 ? -27.297 18.031 -12.617 1 46.25 198 GLY A O 1
ATOM 1565 N N . PRO A 1 199 ? -28.922 17.922 -10.672 1 44.59 199 PRO A N 1
ATOM 1566 C CA . PRO A 1 199 ? -30.203 18.188 -11.328 1 44.59 199 PRO A CA 1
ATOM 1567 C C . PRO A 1 199 ? -30.141 19.406 -12.258 1 44.59 199 PRO A C 1
ATOM 1569 O O . PRO A 1 199 ? -29.594 20.438 -11.891 1 44.59 199 PRO A O 1
ATOM 1572 N N . THR A 1 200 ? -29.859 19.141 -13.477 1 30.34 200 THR A N 1
ATOM 1573 C CA . THR A 1 200 ? -30.688 20.078 -14.234 1 30.34 200 THR A CA 1
ATOM 1574 C C . THR A 1 200 ? -32.156 19.891 -13.906 1 30.34 200 THR A C 1
ATOM 1576 O O . THR A 1 200 ? -32.625 18.766 -13.711 1 30.34 200 THR A O 1
ATOM 1579 N N . MET B 1 1 ? 5.742 26.688 13.492 1 52.69 1 MET B N 1
ATOM 1580 C CA . MET B 1 1 ? 6.531 27.828 13.039 1 52.69 1 MET B CA 1
ATOM 1581 C C . MET B 1 1 ? 7.359 27.469 11.812 1 52.69 1 MET B C 1
ATOM 1583 O O . MET B 1 1 ? 7.855 26.344 11.695 1 52.69 1 MET B O 1
ATOM 1587 N N . ILE B 1 2 ? 7.203 28.266 10.812 1 58.69 2 ILE B N 1
ATOM 1588 C CA . ILE B 1 2 ? 8.016 28.125 9.609 1 58.69 2 ILE B CA 1
ATOM 1589 C C . ILE B 1 2 ? 9.492 28.281 9.969 1 58.69 2 ILE B C 1
ATOM 1591 O O . ILE B 1 2 ? 9.891 29.312 10.539 1 58.69 2 ILE B O 1
ATOM 1595 N N . PRO B 1 3 ? 10.211 27.109 9.859 1 67.19 3 PRO B N 1
ATOM 1596 C CA . PRO B 1 3 ? 11.625 27.25 10.203 1 67.19 3 PRO B CA 1
ATOM 1597 C C . PRO B 1 3 ? 12.312 28.359 9.406 1 67.19 3 PRO B C 1
ATOM 1599 O O . PRO B 1 3 ? 11.961 28.609 8.25 1 67.19 3 PRO B O 1
ATOM 1602 N N . ALA B 1 4 ? 13.156 29.062 10.18 1 67.88 4 ALA B N 1
ATOM 1603 C CA . ALA B 1 4 ? 13.922 30.109 9.508 1 67.88 4 ALA B CA 1
ATOM 1604 C C . ALA B 1 4 ? 14.773 29.531 8.383 1 67.88 4 ALA B C 1
ATOM 1606 O O . ALA B 1 4 ? 15.258 28.391 8.477 1 67.88 4 ALA B O 1
ATOM 1607 N N . SER B 1 5 ? 14.828 30.188 7.316 1 69 5 SER B N 1
ATOM 1608 C CA . SER B 1 5 ? 15.555 29.781 6.121 1 69 5 SER B CA 1
ATOM 1609 C C . SER B 1 5 ? 16.953 29.297 6.473 1 69 5 SER B C 1
ATOM 1611 O O . SER B 1 5 ? 17.438 28.312 5.914 1 69 5 SER B O 1
ATOM 1613 N N . ARG B 1 6 ? 17.531 29.938 7.344 1 73.88 6 ARG B N 1
ATOM 1614 C CA . ARG B 1 6 ? 18.891 29.609 7.746 1 73.88 6 ARG B CA 1
ATOM 1615 C C . ARG B 1 6 ? 18.938 28.219 8.391 1 73.88 6 ARG B C 1
ATOM 1617 O O . ARG B 1 6 ? 19.906 27.469 8.18 1 73.88 6 ARG B O 1
ATOM 1624 N N . GLN B 1 7 ? 17.969 27.906 9.039 1 82.44 7 GLN B N 1
ATOM 1625 C CA . GLN B 1 7 ? 17.938 26.625 9.719 1 82.44 7 GLN B CA 1
ATOM 1626 C C . GLN B 1 7 ? 17.75 25.484 8.719 1 82.44 7 GLN B C 1
ATOM 1628 O O . GLN B 1 7 ? 18.219 24.359 8.953 1 82.44 7 GLN B O 1
ATOM 1633 N N . LEU B 1 8 ? 17.234 25.797 7.648 1 85.81 8 LEU B N 1
ATOM 1634 C CA . LEU B 1 8 ? 17 24.781 6.621 1 85.81 8 LEU B CA 1
ATOM 1635 C C . LEU B 1 8 ? 18.25 24.562 5.773 1 85.81 8 LEU B C 1
ATOM 1637 O O . LEU B 1 8 ? 18.391 23.531 5.117 1 85.81 8 LEU B O 1
ATOM 1641 N N . SER B 1 9 ? 19.172 25.5 5.824 1 88.81 9 SER B N 1
ATOM 1642 C CA . SER B 1 9 ? 20.375 25.438 4.988 1 88.81 9 SER B CA 1
ATOM 1643 C C . SER B 1 9 ? 21.281 24.297 5.418 1 88.81 9 SER B C 1
ATOM 1645 O O . SER B 1 9 ? 21.984 23.703 4.59 1 88.81 9 SER B O 1
ATOM 1647 N N . LEU B 1 10 ? 21.281 23.938 6.605 1 92.12 10 LEU B N 1
ATOM 1648 C CA . LEU B 1 10 ? 22.188 22.922 7.098 1 92.12 10 LEU B CA 1
ATOM 1649 C C . LEU B 1 10 ? 21.812 21.547 6.574 1 92.12 10 LEU B C 1
ATOM 1651 O O . LEU B 1 10 ? 22.625 20.859 5.938 1 92.12 10 LEU B O 1
ATOM 1655 N N . PRO B 1 11 ? 20.516 21.156 6.836 1 91.81 11 PRO B N 1
ATOM 1656 C CA . PRO B 1 11 ? 20.172 19.844 6.289 1 91.81 11 PRO B CA 1
ATOM 1657 C C . PRO B 1 11 ? 20.281 19.797 4.766 1 91.81 11 PRO B C 1
ATOM 1659 O O . PRO B 1 11 ? 20.703 18.781 4.207 1 91.81 11 PRO B O 1
ATOM 1662 N N . PHE B 1 12 ? 19.969 20.812 4.098 1 91.12 12 PHE B N 1
ATOM 1663 C CA . PHE B 1 12 ? 20.047 20.828 2.643 1 91.12 12 PHE B CA 1
ATOM 1664 C C . PHE B 1 12 ? 21.5 20.844 2.174 1 91.12 12 PHE B C 1
ATOM 1666 O O . PHE B 1 12 ? 21.828 20.219 1.167 1 91.12 12 PHE B O 1
ATOM 1673 N N . GLY B 1 13 ? 22.328 21.656 2.875 1 93.44 13 GLY B N 1
ATOM 1674 C CA . GLY B 1 13 ? 23.75 21.672 2.561 1 93.44 13 GLY B CA 1
ATOM 1675 C C . GLY B 1 13 ? 24.422 20.328 2.75 1 93.44 13 GLY B C 1
ATOM 1676 O O . GLY B 1 13 ? 25.203 19.891 1.898 1 93.44 13 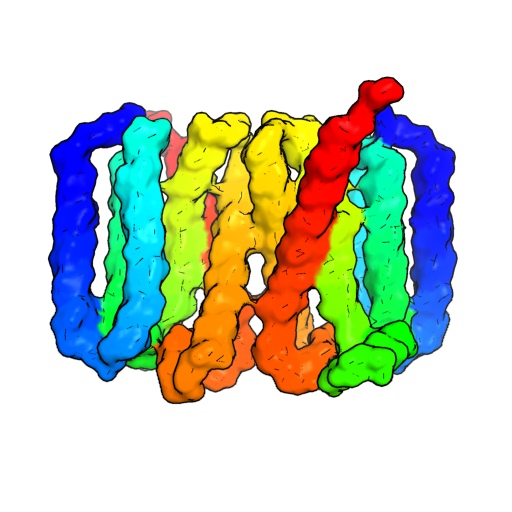GLY B O 1
ATOM 1677 N N . LEU B 1 14 ? 24.141 19.719 3.863 1 95.25 14 LEU B N 1
ATOM 1678 C CA . LEU B 1 14 ? 24.703 18.391 4.133 1 95.25 14 LEU B CA 1
ATOM 1679 C C . LEU B 1 14 ? 24.234 17.391 3.082 1 95.25 14 LEU B C 1
ATOM 1681 O O . LEU B 1 14 ? 25.031 16.562 2.611 1 95.25 14 LEU B O 1
ATOM 1685 N N . LEU B 1 15 ? 22.969 17.453 2.738 1 95.12 15 LEU B N 1
ATOM 1686 C CA . LEU B 1 15 ? 22.438 16.562 1.712 1 95.12 15 LEU B CA 1
ATOM 1687 C C . LEU B 1 15 ? 23.141 16.781 0.377 1 95.12 15 LEU B C 1
ATOM 1689 O O . LEU B 1 15 ? 23.422 15.836 -0.352 1 95.12 15 LEU B O 1
ATOM 1693 N N . ALA B 1 16 ? 23.422 18.062 0.085 1 95.75 16 ALA B N 1
ATOM 1694 C CA . ALA B 1 16 ? 24.141 18.406 -1.148 1 95.75 16 ALA B CA 1
ATOM 1695 C C . ALA B 1 16 ? 25.531 17.781 -1.161 1 95.75 16 ALA B C 1
ATOM 1697 O O . ALA B 1 16 ? 25.984 17.297 -2.195 1 95.75 16 ALA B O 1
ATOM 1698 N N . LEU B 1 17 ? 26.188 17.812 -0.069 1 97.75 17 LEU B N 1
ATOM 1699 C CA . LEU B 1 17 ? 27.516 17.219 0.044 1 97.75 17 LEU B CA 1
ATOM 1700 C C . LEU B 1 17 ? 27.453 15.703 -0.155 1 97.75 17 LEU B C 1
ATOM 1702 O O . LEU B 1 17 ? 28.297 15.125 -0.85 1 97.75 17 LEU B O 1
ATOM 1706 N N . VAL B 1 18 ? 26.438 15.062 0.437 1 98 18 VAL B N 1
ATOM 1707 C CA . VAL B 1 18 ? 26.266 13.617 0.276 1 98 18 VAL B CA 1
ATOM 1708 C C . VAL B 1 18 ? 25.953 13.297 -1.184 1 98 18 VAL B C 1
ATOM 1710 O O . VAL B 1 18 ? 26.453 12.305 -1.728 1 98 18 VAL B O 1
ATOM 1713 N N . TRP B 1 19 ? 25.141 14.109 -1.773 1 97.88 19 TRP B N 1
ATOM 1714 C CA . TRP B 1 19 ? 24.797 13.906 -3.174 1 97.88 19 TRP B CA 1
ATOM 1715 C C . TRP B 1 19 ? 26.031 14.008 -4.066 1 97.88 19 TRP B C 1
ATOM 1717 O O . TRP B 1 19 ? 26.219 13.18 -4.957 1 97.88 19 TRP B O 1
ATOM 1727 N N . LEU B 1 20 ? 26.859 15.023 -3.828 1 98 20 LEU B N 1
ATOM 1728 C CA . LEU B 1 20 ? 28.094 15.195 -4.594 1 98 20 LEU B CA 1
ATOM 1729 C C . LEU B 1 20 ? 29 13.984 -4.441 1 98 20 LEU B C 1
ATOM 1731 O O . LEU B 1 20 ? 29.547 13.484 -5.43 1 98 20 LEU B O 1
ATOM 1735 N N . TRP B 1 21 ? 29.141 13.578 -3.271 1 98.44 21 TRP B N 1
ATOM 1736 C CA . TRP B 1 21 ? 29.938 12.383 -3.027 1 98.44 21 TRP B CA 1
ATOM 1737 C C . TRP B 1 21 ? 29.391 11.195 -3.799 1 98.44 21 TRP B C 1
ATOM 1739 O O . TRP B 1 21 ? 30.141 10.477 -4.473 1 98.44 21 TRP B O 1
ATOM 1749 N N . ALA B 1 22 ? 28.094 10.961 -3.709 1 98.38 22 ALA B N 1
ATOM 1750 C CA . ALA B 1 22 ? 27.453 9.805 -4.328 1 98.38 22 ALA B CA 1
ATOM 1751 C C . ALA B 1 22 ? 27.562 9.859 -5.848 1 98.38 22 ALA B C 1
ATOM 1753 O O . ALA B 1 22 ? 27.516 8.828 -6.523 1 98.38 22 ALA B O 1
ATOM 1754 N N . ALA B 1 23 ? 27.766 11.086 -6.344 1 98.19 23 ALA B N 1
ATOM 1755 C CA . ALA B 1 23 ? 27.812 11.297 -7.789 1 98.19 23 ALA B CA 1
ATOM 1756 C C . ALA B 1 23 ? 29.219 11 -8.328 1 98.19 23 ALA B C 1
ATOM 1758 O O . ALA B 1 23 ? 29.406 10.867 -9.547 1 98.19 23 ALA B O 1
ATOM 1759 N N . ILE B 1 24 ? 30.156 10.898 -7.488 1 98.38 24 ILE B N 1
ATOM 1760 C CA . ILE B 1 24 ? 31.531 10.648 -7.902 1 98.38 24 ILE B CA 1
ATOM 1761 C C . ILE B 1 24 ? 31.75 9.148 -8.102 1 98.38 24 ILE B C 1
ATOM 1763 O O . ILE B 1 24 ? 31.75 8.383 -7.133 1 98.38 24 ILE B O 1
ATOM 1767 N N . GLU B 1 25 ? 31.938 8.688 -9.305 1 98.12 25 GLU B N 1
ATOM 1768 C CA . GLU B 1 25 ? 32.281 7.336 -9.734 1 98.12 25 GLU B CA 1
ATOM 1769 C C . GLU B 1 25 ? 31.375 6.301 -9.078 1 98.12 25 GLU B C 1
ATOM 1771 O O . GLU B 1 25 ? 31.859 5.371 -8.422 1 98.12 25 GLU B O 1
ATOM 1776 N N . PRO B 1 26 ? 30.094 6.41 -9.297 1 98.38 26 PRO B N 1
ATOM 1777 C CA . PRO B 1 26 ? 29.219 5.348 -8.789 1 98.38 26 PRO B CA 1
ATOM 1778 C C . PRO B 1 26 ? 29.469 4.008 -9.477 1 98.38 26 PRO B C 1
ATOM 1780 O O . PRO B 1 26 ? 30.047 3.961 -10.562 1 98.38 26 PRO B O 1
ATOM 1783 N N . LEU B 1 27 ? 29.047 2.953 -8.82 1 97.69 27 LEU B N 1
ATOM 1784 C CA . LEU B 1 27 ? 29.25 1.609 -9.352 1 97.69 27 LEU B CA 1
ATOM 1785 C C . LEU B 1 27 ? 28.594 1.457 -10.719 1 97.69 27 LEU B C 1
ATOM 1787 O O . LEU B 1 27 ? 29.141 0.807 -11.609 1 97.69 27 LEU B O 1
ATOM 1791 N N . SER B 1 28 ? 27.422 2.018 -10.891 1 97.44 28 SER B N 1
ATOM 1792 C CA . SER B 1 28 ? 26.688 2.088 -12.156 1 97.44 28 SER B CA 1
ATOM 1793 C C . SER B 1 28 ? 26.062 3.463 -12.359 1 97.44 28 SER B C 1
ATOM 1795 O O . SER B 1 28 ? 25.109 3.82 -11.672 1 97.44 28 SER B O 1
ATOM 1797 N N . ARG B 1 29 ? 26.578 4.145 -13.344 1 97.38 29 ARG B N 1
ATOM 1798 C CA . ARG B 1 29 ? 26.094 5.496 -13.602 1 97.38 29 ARG B CA 1
ATOM 1799 C C . ARG B 1 29 ? 24.625 5.484 -14.008 1 97.38 29 ARG B C 1
ATOM 1801 O O . ARG B 1 29 ? 23.859 6.363 -13.609 1 97.38 29 ARG B O 1
ATOM 1808 N N . SER B 1 30 ? 24.266 4.488 -14.781 1 96.75 30 SER B N 1
ATOM 1809 C CA . SER B 1 30 ? 22.875 4.391 -15.227 1 96.75 30 SER B CA 1
ATOM 1810 C C . SER B 1 30 ? 21.938 4.102 -14.062 1 96.75 30 SER B C 1
ATOM 1812 O O . SER B 1 30 ? 20.859 4.688 -13.961 1 96.75 30 SER B O 1
ATOM 1814 N N . ASP B 1 31 ? 22.344 3.229 -13.188 1 96.94 31 ASP B N 1
ATOM 1815 C CA . ASP B 1 31 ? 21.531 2.941 -12.008 1 96.94 31 ASP B CA 1
ATOM 1816 C C . ASP B 1 31 ? 21.469 4.156 -11.086 1 96.94 31 ASP B C 1
ATOM 1818 O O . ASP B 1 31 ? 20.391 4.469 -10.547 1 96.94 31 ASP B O 1
ATOM 1822 N N . TRP B 1 32 ? 22.625 4.773 -10.93 1 97.56 32 TRP B N 1
ATOM 1823 C CA . TRP B 1 32 ? 22.688 5.992 -10.125 1 97.56 32 TRP B CA 1
ATOM 1824 C C . TRP B 1 32 ? 21.688 7.027 -10.633 1 97.56 32 TRP B C 1
ATOM 1826 O O . TRP B 1 32 ? 20.938 7.617 -9.844 1 97.56 32 TRP B O 1
ATOM 1836 N N . LEU B 1 33 ? 21.625 7.242 -11.906 1 96.5 33 LEU B N 1
ATOM 1837 C CA . LEU B 1 33 ? 20.719 8.211 -12.508 1 96.5 33 LEU B CA 1
ATOM 1838 C C . LEU B 1 33 ? 19.266 7.816 -12.258 1 96.5 33 LEU B C 1
ATOM 1840 O O . LEU B 1 33 ? 18.438 8.664 -11.883 1 96.5 33 LEU B O 1
ATOM 1844 N N . LEU B 1 34 ? 19 6.562 -12.422 1 95.5 34 LEU B N 1
ATOM 1845 C CA . LEU B 1 34 ? 17.641 6.074 -12.203 1 95.5 34 LEU B CA 1
ATOM 1846 C C . LEU B 1 34 ? 17.203 6.32 -10.766 1 95.5 34 LEU B C 1
ATOM 1848 O O . LEU B 1 34 ? 16.078 6.781 -10.523 1 95.5 34 LEU B O 1
ATOM 1852 N N . GLU B 1 35 ? 18.047 6.051 -9.844 1 95.94 35 GLU B N 1
ATOM 1853 C CA . GLU B 1 35 ? 17.766 6.254 -8.43 1 95.94 35 GLU B CA 1
ATOM 1854 C C . GLU B 1 35 ? 17.578 7.734 -8.109 1 95.94 35 GLU B C 1
ATOM 1856 O O . GLU B 1 35 ? 16.766 8.094 -7.254 1 95.94 35 GLU B O 1
ATOM 1861 N N . ASN B 1 36 ? 18.266 8.531 -8.758 1 96.81 36 ASN B N 1
ATOM 1862 C CA . ASN B 1 36 ? 18.266 9.953 -8.422 1 96.81 36 ASN B CA 1
ATOM 1863 C C . ASN B 1 36 ? 17.031 10.664 -8.984 1 96.81 36 ASN B C 1
ATOM 1865 O O . ASN B 1 36 ? 16.719 11.781 -8.578 1 96.81 36 ASN B O 1
ATOM 1869 N N . LEU B 1 37 ? 16.328 10.016 -9.938 1 94 37 LEU B N 1
ATOM 1870 C CA . LEU B 1 37 ? 15.07 10.594 -10.406 1 94 37 LEU B CA 1
ATOM 1871 C C . LEU B 1 37 ? 14.102 10.805 -9.242 1 94 37 LEU B C 1
ATOM 1873 O O . LEU B 1 37 ? 13.422 11.828 -9.18 1 94 37 LEU B O 1
ATOM 1877 N N . LEU B 1 38 ? 14.102 9.875 -8.359 1 89.25 38 LEU B N 1
ATOM 1878 C CA . LEU B 1 38 ? 13.25 9.977 -7.184 1 89.25 38 LEU B CA 1
ATOM 1879 C C . LEU B 1 38 ? 13.727 11.109 -6.273 1 89.25 38 LEU B C 1
ATOM 1881 O O . LEU B 1 38 ? 12.906 11.844 -5.711 1 89.25 38 LEU B O 1
ATOM 1885 N N . VAL B 1 39 ? 15.023 11.227 -6.082 1 92.81 39 VAL B N 1
ATOM 1886 C CA . VAL B 1 39 ? 15.602 12.258 -5.23 1 92.81 39 VAL B CA 1
ATOM 1887 C C . VAL B 1 39 ? 15.258 13.641 -5.785 1 92.81 39 VAL B C 1
ATOM 1889 O O . VAL B 1 39 ? 14.828 14.531 -5.043 1 92.81 39 VAL B O 1
ATOM 1892 N N . PHE B 1 40 ? 15.344 13.781 -7.117 1 94.31 40 PHE B N 1
ATOM 1893 C CA . PHE B 1 40 ? 15.031 15.055 -7.75 1 94.31 40 PHE B CA 1
ATOM 1894 C C . PHE B 1 40 ? 13.547 15.367 -7.656 1 94.31 40 PHE B C 1
ATOM 1896 O O . PHE B 1 40 ? 13.156 16.516 -7.406 1 94.31 40 PHE B O 1
ATOM 1903 N N . PHE B 1 41 ? 12.828 14.344 -7.809 1 93.19 41 PHE B N 1
ATOM 1904 C CA . PHE B 1 41 ? 11.391 14.531 -7.73 1 93.19 41 PHE B CA 1
ATOM 1905 C C . PHE B 1 41 ? 10.977 14.969 -6.328 1 93.19 41 PHE B C 1
ATOM 1907 O O . PHE B 1 41 ? 10.352 16.016 -6.156 1 93.19 41 PHE B O 1
ATOM 1914 N N . PHE B 1 42 ? 11.398 14.242 -5.316 1 90.38 42 PHE B N 1
ATOM 1915 C CA . PHE B 1 42 ? 10.953 14.516 -3.955 1 90.38 42 PHE B CA 1
ATOM 1916 C C . PHE B 1 42 ? 11.656 15.75 -3.398 1 90.38 42 PHE B C 1
ATOM 1918 O O . PHE B 1 42 ? 11.055 16.531 -2.656 1 90.38 42 PHE B O 1
ATOM 1925 N N . GLY B 1 43 ? 12.953 15.883 -3.729 1 89.94 43 GLY B N 1
ATOM 1926 C CA . GLY B 1 43 ? 13.633 17.109 -3.367 1 89.94 43 GLY B CA 1
ATOM 1927 C C . GLY B 1 43 ? 13 18.344 -3.979 1 89.94 43 GLY B C 1
ATOM 1928 O O . GLY B 1 43 ? 12.766 19.344 -3.285 1 89.94 43 GLY B O 1
ATOM 1929 N N . GLY B 1 44 ? 12.641 18.25 -5.262 1 90.81 44 GLY B N 1
ATOM 1930 C CA . GLY B 1 44 ? 11.953 19.344 -5.938 1 90.81 44 GLY B CA 1
ATOM 1931 C C . GLY B 1 44 ? 10.586 19.641 -5.348 1 90.81 44 GLY B C 1
ATOM 1932 O O . GLY B 1 44 ? 10.219 20.812 -5.191 1 90.81 44 GLY B O 1
ATOM 1933 N N . LEU B 1 45 ? 9.938 18.578 -5.012 1 91.5 45 LEU B N 1
ATOM 1934 C CA . LEU B 1 45 ? 8.609 18.734 -4.43 1 91.5 45 LEU B CA 1
ATOM 1935 C C . LEU B 1 45 ? 8.68 19.453 -3.088 1 91.5 45 LEU B C 1
ATOM 1937 O O . LEU B 1 45 ? 7.867 20.344 -2.812 1 91.5 45 LEU B O 1
ATOM 1941 N N . LEU B 1 46 ? 9.633 19.094 -2.248 1 90.38 46 LEU B N 1
ATOM 1942 C CA . LEU B 1 46 ? 9.797 19.734 -0.945 1 90.38 46 LEU B CA 1
ATOM 1943 C C . LEU B 1 46 ? 10.156 21.203 -1.101 1 90.38 46 LEU B C 1
ATOM 1945 O O . LEU B 1 46 ? 9.625 22.047 -0.38 1 90.38 46 LEU B O 1
ATOM 1949 N N . LEU B 1 47 ? 10.969 21.516 -2.062 1 87.69 47 LEU B N 1
ATOM 1950 C CA . LEU B 1 47 ? 11.375 22.891 -2.312 1 87.69 47 LEU B CA 1
ATOM 1951 C C . LEU B 1 47 ? 10.219 23.703 -2.875 1 87.69 47 LEU B C 1
ATOM 1953 O O . LEU B 1 47 ? 10 24.844 -2.469 1 87.69 47 LEU B O 1
ATOM 1957 N N . ALA B 1 48 ? 9.453 23.078 -3.754 1 90.44 48 ALA B N 1
ATOM 1958 C CA . ALA B 1 48 ? 8.367 23.781 -4.434 1 90.44 48 ALA B CA 1
ATOM 1959 C C . ALA B 1 48 ? 7.211 24.062 -3.471 1 90.44 48 ALA B C 1
ATOM 1961 O O . ALA B 1 48 ? 6.496 25.047 -3.625 1 90.44 48 ALA B O 1
ATOM 1962 N N . THR B 1 49 ? 7.09 23.188 -2.488 1 89.38 49 THR B N 1
ATOM 1963 C CA . THR B 1 49 ? 5.93 23.328 -1.614 1 89.38 49 THR B CA 1
ATOM 1964 C C . THR B 1 49 ? 6.297 24.109 -0.349 1 89.38 49 THR B C 1
ATOM 1966 O O . THR B 1 49 ? 5.422 24.438 0.451 1 89.38 49 THR B O 1
ATOM 1969 N N . ARG B 1 50 ? 7.438 24.469 -0.203 1 87.62 50 ARG B N 1
ATOM 1970 C CA . ARG B 1 50 ? 7.926 25.094 1.027 1 87.62 50 ARG B CA 1
ATOM 1971 C C . ARG B 1 50 ? 7.215 26.406 1.297 1 87.62 50 ARG B C 1
ATOM 1973 O O . ARG B 1 50 ? 6.949 26.75 2.451 1 87.62 50 ARG B O 1
ATOM 1980 N N . ARG B 1 51 ? 6.812 27.156 0.291 1 88.94 51 ARG B N 1
ATOM 1981 C CA . ARG B 1 51 ? 6.18 28.453 0.455 1 88.94 51 ARG B CA 1
ATOM 1982 C C . ARG B 1 51 ? 4.711 28.312 0.832 1 88.94 51 ARG B C 1
ATOM 1984 O O . ARG B 1 51 ? 4.145 29.172 1.499 1 88.94 51 ARG B O 1
ATOM 1991 N N . ARG B 1 52 ? 4.18 27.234 0.359 1 89.94 52 ARG B N 1
ATOM 1992 C CA . ARG B 1 52 ? 2.766 27 0.643 1 89.94 52 ARG B CA 1
ATOM 1993 C C . ARG B 1 52 ? 2.584 26.266 1.964 1 89.94 52 ARG B C 1
ATOM 1995 O O . ARG B 1 52 ? 1.626 26.516 2.697 1 89.94 52 ARG B O 1
ATOM 2002 N N . PHE B 1 53 ? 3.443 25.344 2.158 1 92 53 PHE B N 1
ATOM 2003 C CA . PHE B 1 53 ? 3.443 24.562 3.391 1 92 53 PHE B CA 1
ATOM 2004 C C . PHE B 1 53 ? 4.867 24.203 3.807 1 92 53 PHE B C 1
ATOM 2006 O O . PHE B 1 53 ? 5.578 23.516 3.074 1 92 53 PHE B O 1
ATOM 2013 N N . ALA B 1 54 ? 5.23 24.656 4.98 1 92.38 54 ALA B N 1
ATOM 2014 C CA . ALA B 1 54 ? 6.555 24.328 5.508 1 92.38 54 ALA B CA 1
ATOM 2015 C C . ALA B 1 54 ? 6.453 23.312 6.652 1 92.38 54 ALA B C 1
ATOM 2017 O O . ALA B 1 54 ? 5.695 23.516 7.602 1 92.38 54 ALA B O 1
ATOM 2018 N N . PHE B 1 55 ? 7.25 22.266 6.516 1 95.5 55 PHE B N 1
ATOM 2019 C CA . PHE B 1 55 ? 7.34 21.297 7.598 1 95.5 55 PHE B CA 1
ATOM 2020 C C . PHE B 1 55 ? 8.148 21.859 8.758 1 95.5 55 PHE B C 1
ATOM 2022 O O . PHE B 1 55 ? 8.773 22.906 8.633 1 95.5 55 PHE B O 1
ATOM 2029 N N . SER B 1 56 ? 8.078 21.188 9.906 1 94.88 56 SER B N 1
ATOM 2030 C CA . SER B 1 56 ? 8.953 21.516 11.023 1 94.88 56 SER B CA 1
ATOM 2031 C C . SER B 1 56 ? 10.414 21.234 10.68 1 94.88 56 SER B C 1
ATOM 2033 O O . SER B 1 56 ? 10.703 20.453 9.773 1 94.88 56 SER B O 1
ATOM 2035 N N . LEU B 1 57 ? 11.297 21.875 11.383 1 94.56 57 LEU B N 1
ATOM 2036 C CA . LEU B 1 57 ? 12.719 21.641 11.172 1 94.56 57 LEU B CA 1
ATOM 2037 C C . LEU B 1 57 ? 13.07 20.172 11.383 1 94.56 57 LEU B C 1
ATOM 2039 O O . LEU B 1 57 ? 13.883 19.609 10.648 1 94.56 57 LEU B O 1
ATOM 2043 N N . GLY B 1 58 ? 12.477 19.578 12.43 1 96.19 58 GLY B N 1
ATOM 2044 C CA . GLY B 1 58 ? 12.68 18.156 12.672 1 96.19 58 GLY B CA 1
ATOM 2045 C C . GLY B 1 58 ? 12.297 17.297 11.484 1 96.19 58 GLY B C 1
ATOM 2046 O O . GLY B 1 58 ? 13 16.328 11.164 1 96.19 58 GLY B O 1
ATOM 2047 N N . ALA B 1 59 ? 11.219 17.625 10.859 1 96.94 59 ALA B N 1
ATOM 2048 C CA . ALA B 1 59 ? 10.766 16.875 9.688 1 96.94 59 ALA B CA 1
ATOM 2049 C C . ALA B 1 59 ? 11.773 17 8.547 1 96.94 59 ALA B C 1
ATOM 2051 O O . ALA B 1 59 ? 12.07 16.016 7.867 1 96.94 59 ALA B O 1
ATOM 2052 N N . TYR B 1 60 ? 12.289 18.188 8.32 1 95.25 60 TYR B N 1
ATOM 2053 C CA . TYR B 1 60 ? 13.266 18.375 7.254 1 95.25 60 TYR B CA 1
ATOM 2054 C C . TYR B 1 60 ? 14.531 17.562 7.523 1 95.25 60 TYR B C 1
ATOM 2056 O O . TYR B 1 60 ? 15.148 17.047 6.594 1 95.25 60 TYR B O 1
ATOM 2064 N N . TRP B 1 61 ? 14.914 17.5 8.766 1 96.69 61 TRP B N 1
ATOM 2065 C CA . TRP B 1 61 ? 16.062 16.672 9.109 1 96.69 61 TRP B CA 1
ATOM 2066 C C . TRP B 1 61 ? 15.773 15.195 8.82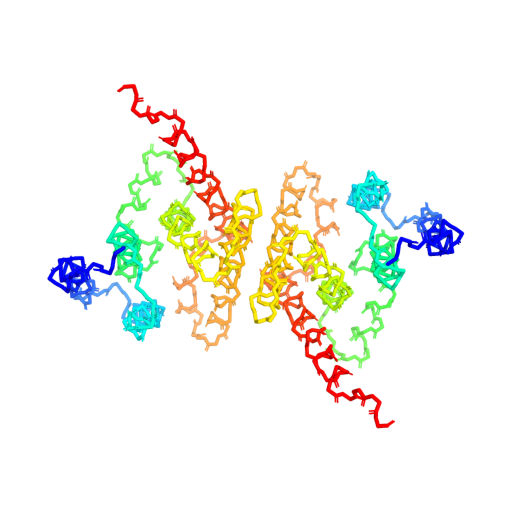8 1 96.69 61 TRP B C 1
ATOM 2068 O O . TRP B 1 61 ? 16.641 14.461 8.367 1 96.69 61 TRP B O 1
ATOM 2078 N N . LEU B 1 62 ? 14.602 14.75 9.125 1 98.12 62 LEU B N 1
ATOM 2079 C CA . LEU B 1 62 ? 14.227 13.367 8.859 1 98.12 62 LEU B CA 1
ATOM 2080 C C . LEU B 1 62 ? 14.203 13.094 7.359 1 98.12 62 LEU B C 1
ATOM 2082 O O . LEU B 1 62 ? 14.656 12.039 6.91 1 98.12 62 LEU B O 1
ATOM 2086 N N . PHE B 1 63 ? 13.648 14.07 6.57 1 97.19 63 PHE B N 1
ATOM 2087 C CA . PHE B 1 63 ? 13.703 13.945 5.117 1 97.19 63 PHE B CA 1
ATOM 2088 C C . PHE B 1 63 ? 15.148 13.828 4.645 1 97.19 63 PHE B C 1
ATOM 2090 O O . PHE B 1 63 ? 15.469 12.961 3.826 1 97.19 63 PHE B O 1
ATOM 2097 N N . ALA B 1 64 ? 16 14.703 5.199 1 95.81 64 ALA B N 1
ATOM 2098 C CA . ALA B 1 64 ? 17.406 14.734 4.785 1 95.81 64 ALA B CA 1
ATOM 2099 C C . ALA B 1 64 ? 18.094 13.414 5.113 1 95.81 64 ALA B C 1
ATOM 2101 O O . ALA B 1 64 ? 18.859 12.891 4.297 1 95.81 64 ALA B O 1
ATOM 2102 N N . LEU B 1 65 ? 17.844 12.945 6.277 1 97.69 65 LEU B N 1
ATOM 2103 C CA . LEU B 1 65 ? 18.438 11.68 6.684 1 97.69 65 LEU B CA 1
ATOM 2104 C C . LEU B 1 65 ? 18 10.547 5.77 1 97.69 65 LEU B C 1
ATOM 2106 O O . LEU B 1 65 ? 18.812 9.742 5.328 1 97.69 65 LEU B O 1
ATOM 2110 N N . PHE B 1 66 ? 16.781 10.453 5.438 1 98.38 66 PHE B N 1
ATOM 2111 C CA . PHE B 1 66 ? 16.281 9.406 4.551 1 98.38 66 PHE B CA 1
ATOM 2112 C C . PHE B 1 66 ? 16.906 9.523 3.17 1 98.38 66 PHE B C 1
ATOM 2114 O O . PHE B 1 66 ? 17.344 8.516 2.598 1 98.38 66 PHE B O 1
ATOM 2121 N N . LEU B 1 67 ? 16.938 10.766 2.668 1 97.31 67 LEU B N 1
ATOM 2122 C CA . LEU B 1 67 ? 17.5 10.969 1.338 1 97.31 67 LEU B CA 1
ATOM 2123 C C . LEU B 1 67 ? 18.984 10.641 1.322 1 97.31 67 LEU B C 1
ATOM 2125 O O . LEU B 1 67 ? 19.516 10.156 0.317 1 97.31 67 LEU B O 1
ATOM 2129 N N . ALA B 1 68 ? 19.656 10.906 2.436 1 97.19 68 ALA B N 1
ATOM 2130 C CA . ALA B 1 68 ? 21.062 10.539 2.531 1 97.19 68 ALA B CA 1
ATOM 2131 C C . ALA B 1 68 ? 21.25 9.031 2.445 1 97.19 68 ALA B C 1
ATOM 2133 O O . ALA B 1 68 ? 22.156 8.547 1.761 1 97.19 68 ALA B O 1
ATOM 2134 N N . LEU B 1 69 ? 20.422 8.297 3.137 1 98.06 69 LEU B N 1
ATOM 2135 C CA . LEU B 1 69 ? 20.469 6.844 3.049 1 98.06 69 LEU B CA 1
ATOM 2136 C C . LEU B 1 69 ? 20.203 6.379 1.618 1 98.06 69 LEU B C 1
ATOM 2138 O O . LEU B 1 69 ? 20.875 5.465 1.128 1 98.06 69 LEU B O 1
ATOM 2142 N N . HIS B 1 70 ? 19.234 7.016 0.996 1 98 70 HIS B N 1
ATOM 2143 C CA . HIS B 1 70 ? 18.906 6.684 -0.387 1 98 70 HIS B CA 1
ATOM 2144 C C . HIS B 1 70 ? 20.094 6.953 -1.312 1 98 70 HIS B C 1
ATOM 2146 O O . HIS B 1 70 ? 20.406 6.129 -2.17 1 98 70 HIS B O 1
ATOM 2152 N N . LEU B 1 71 ? 20.766 8.07 -1.089 1 98 71 LEU B N 1
ATOM 2153 C CA . LEU B 1 71 ? 21.891 8.453 -1.918 1 98 71 LEU B CA 1
ATOM 2154 C C . LEU B 1 71 ? 23.062 7.492 -1.712 1 98 71 LEU B C 1
ATOM 2156 O O . LEU B 1 71 ? 23.766 7.148 -2.666 1 98 71 LEU B O 1
ATOM 2160 N N . TYR B 1 72 ? 23.234 7.078 -0.521 1 98.31 72 TYR B N 1
ATOM 2161 C CA . TYR B 1 72 ? 24.266 6.082 -0.234 1 98.31 72 TYR B CA 1
ATOM 2162 C C . TYR B 1 72 ? 24.016 4.801 -1.021 1 98.31 72 TYR B C 1
ATOM 2164 O O . TYR B 1 72 ? 24.938 4.258 -1.642 1 98.31 72 TYR B O 1
ATOM 2172 N N . GLY B 1 73 ? 22.828 4.34 -0.99 1 97.88 73 GLY B N 1
ATOM 2173 C CA . GLY B 1 73 ? 22.453 3.156 -1.75 1 97.88 73 GLY B CA 1
ATOM 2174 C C . GLY B 1 73 ? 22.641 3.326 -3.246 1 97.88 73 GLY B C 1
ATOM 2175 O O . GLY B 1 73 ? 23.109 2.408 -3.926 1 97.88 73 GLY B O 1
ATOM 2176 N N . SER B 1 74 ? 22.297 4.504 -3.697 1 97.44 74 SER B N 1
ATOM 2177 C CA . SER B 1 74 ? 22.375 4.758 -5.133 1 97.44 74 SER B CA 1
ATOM 2178 C C . SER B 1 74 ? 23.828 4.73 -5.613 1 97.44 74 SER B C 1
ATOM 2180 O O . SER B 1 74 ? 24.094 4.383 -6.766 1 97.44 74 SER B O 1
ATOM 2182 N N . HIS B 1 75 ? 24.766 5.051 -4.773 1 98.25 75 HIS B N 1
ATOM 2183 C CA . HIS B 1 75 ? 26.188 5.07 -5.137 1 98.25 75 HIS B CA 1
ATOM 2184 C C . HIS B 1 75 ? 26.703 3.66 -5.398 1 98.25 75 HIS B C 1
ATOM 2186 O O . HIS B 1 75 ? 27.516 3.453 -6.305 1 98.25 75 HIS B O 1
ATOM 2192 N N . TYR B 1 76 ? 26.172 2.643 -4.766 1 97.75 76 TYR B N 1
ATOM 2193 C CA . TYR B 1 76 ? 26.719 1.294 -4.797 1 97.75 76 TYR B CA 1
ATOM 2194 C C . TYR B 1 76 ? 25.781 0.33 -5.5 1 97.75 76 TYR B C 1
ATOM 2196 O O . TYR B 1 76 ? 26.062 -0.861 -5.621 1 97.75 76 TYR B O 1
ATOM 2204 N N . THR B 1 77 ? 24.484 0.729 -5.934 1 94.88 77 THR B N 1
ATOM 2205 C CA . THR B 1 77 ? 23.406 -0.059 -6.516 1 94.88 77 THR B CA 1
ATOM 2206 C C . THR B 1 77 ? 22.703 -0.887 -5.445 1 94.88 77 THR B C 1
ATOM 2208 O O . THR B 1 77 ? 22.469 -2.084 -5.629 1 94.88 77 THR B O 1
ATOM 2211 N N . TYR B 1 78 ? 22.328 -0.432 -4.422 1 96.19 78 TYR B N 1
ATOM 2212 C CA . TYR B 1 78 ? 21.594 -0.946 -3.266 1 96.19 78 TYR B CA 1
ATOM 2213 C C . TYR B 1 78 ? 22.016 -2.381 -2.955 1 96.19 78 TYR B C 1
ATOM 2215 O O . TYR B 1 78 ? 22.078 -2.773 -1.789 1 96.19 78 TYR B O 1
ATOM 2223 N N . ALA B 1 79 ? 22.344 -3.25 -3.969 1 96.56 79 ALA B N 1
ATOM 2224 C CA . ALA B 1 79 ? 22.641 -4.668 -3.775 1 96.56 79 ALA B CA 1
ATOM 2225 C C . ALA B 1 79 ? 24.109 -4.875 -3.424 1 96.56 79 ALA B C 1
ATOM 2227 O O . ALA B 1 79 ? 24.516 -5.977 -3.043 1 96.56 79 ALA B O 1
ATOM 2228 N N . GLU B 1 80 ? 24.922 -3.816 -3.492 1 97.5 80 GLU B N 1
ATOM 2229 C CA . GLU B 1 80 ? 26.359 -3.982 -3.326 1 97.5 80 GLU B CA 1
ATOM 2230 C C . GLU B 1 80 ? 26.922 -2.973 -2.328 1 97.5 80 GLU B C 1
ATOM 2232 O O . GLU B 1 80 ? 28.094 -2.621 -2.391 1 97.5 80 GLU B O 1
ATOM 2237 N N . THR B 1 81 ? 26.125 -2.52 -1.48 1 98.25 81 THR B N 1
ATOM 2238 C CA . THR B 1 81 ? 26.594 -1.538 -0.513 1 98.25 81 THR B CA 1
ATOM 2239 C C . THR B 1 81 ? 27.484 -2.199 0.532 1 98.25 81 THR B C 1
ATOM 2241 O O . THR B 1 81 ? 27.203 -3.309 0.986 1 98.25 81 THR B O 1
ATOM 2244 N N . PRO B 1 82 ? 28.547 -1.484 0.899 1 98.5 82 PRO B N 1
ATOM 2245 C CA . PRO B 1 82 ? 29.391 -2.008 1.976 1 98.5 82 PRO B CA 1
ATOM 2246 C C . PRO B 1 82 ? 28.625 -2.209 3.281 1 98.5 82 PRO B C 1
ATOM 2248 O O . PRO B 1 82 ? 28.828 -3.213 3.971 1 98.5 82 PRO B O 1
ATOM 2251 N N . LEU B 1 83 ? 27.75 -1.335 3.605 1 98.12 83 LEU B N 1
ATOM 2252 C CA . LEU B 1 83 ? 26.938 -1.494 4.809 1 98.12 83 LEU B CA 1
ATOM 2253 C C . LEU B 1 83 ? 26.047 -2.729 4.707 1 98.12 83 LEU B C 1
ATOM 2255 O O . LEU B 1 83 ? 25.859 -3.449 5.691 1 98.12 83 LEU B O 1
ATOM 2259 N N . GLY B 1 84 ? 25.469 -2.971 3.596 1 98.06 84 GLY B N 1
ATOM 2260 C CA . GLY B 1 84 ? 24.688 -4.176 3.377 1 98.06 84 GLY B CA 1
ATOM 2261 C C . GLY B 1 84 ? 25.484 -5.449 3.537 1 98.06 84 GLY B C 1
ATOM 2262 O O . GLY B 1 84 ? 25 -6.426 4.113 1 98.06 84 GLY B O 1
ATOM 2263 N N . ASP B 1 85 ? 26.688 -5.402 3.01 1 98.19 85 ASP B N 1
ATOM 2264 C CA . ASP B 1 85 ? 27.578 -6.543 3.164 1 98.19 85 ASP B CA 1
ATOM 2265 C C . ASP B 1 85 ? 27.922 -6.773 4.633 1 98.19 85 ASP B C 1
ATOM 2267 O O . ASP B 1 85 ? 27.969 -7.918 5.094 1 98.19 85 ASP B O 1
ATOM 2271 N N . TRP B 1 86 ? 28.156 -5.719 5.25 1 98 86 TRP B N 1
ATOM 2272 C CA . TRP B 1 86 ? 28.453 -5.832 6.676 1 98 86 TRP B CA 1
ATOM 2273 C C . TRP B 1 86 ? 27.281 -6.457 7.426 1 98 86 TRP B C 1
ATOM 2275 O O . TRP B 1 86 ? 27.469 -7.34 8.266 1 98 86 TRP B O 1
ATOM 2285 N N . LEU B 1 87 ? 26.078 -6.051 7.152 1 97.19 87 LEU B N 1
ATOM 2286 C CA . LEU B 1 87 ? 24.875 -6.609 7.758 1 97.19 87 LEU B CA 1
ATOM 2287 C C . LEU B 1 87 ? 24.75 -8.102 7.449 1 97.19 87 LEU B C 1
ATOM 2289 O O . LEU B 1 87 ? 24.453 -8.898 8.336 1 97.19 87 LEU B O 1
ATOM 2293 N N . ARG B 1 88 ? 24.906 -8.359 6.18 1 97.12 88 ARG B N 1
ATOM 2294 C CA . ARG B 1 88 ? 24.844 -9.742 5.73 1 97.12 88 ARG B CA 1
ATOM 2295 C C . ARG B 1 88 ? 25.828 -10.625 6.5 1 97.12 88 ARG B C 1
ATOM 2297 O O . ARG B 1 88 ? 25.438 -11.648 7.059 1 97.12 88 ARG B O 1
ATOM 2304 N N . ASP B 1 89 ? 27.031 -10.156 6.637 1 97.94 89 ASP B N 1
ATOM 2305 C CA . ASP B 1 89 ? 28.109 -10.945 7.246 1 97.94 89 ASP B CA 1
ATOM 2306 C C . ASP B 1 89 ? 27.938 -11.008 8.766 1 97.94 89 ASP B C 1
ATOM 2308 O O . ASP B 1 89 ? 28.219 -12.039 9.383 1 97.94 89 ASP B O 1
ATOM 2312 N N . THR B 1 90 ? 27.516 -9.969 9.383 1 97.88 90 THR B N 1
ATOM 2313 C CA . THR B 1 90 ? 27.391 -9.875 10.828 1 97.88 90 THR B CA 1
ATOM 2314 C C . THR B 1 90 ? 26.219 -10.711 11.328 1 97.88 90 THR B C 1
ATOM 2316 O O . THR B 1 90 ? 26.312 -11.375 12.367 1 97.88 90 THR B O 1
ATOM 2319 N N . PHE B 1 91 ? 25.156 -10.75 10.586 1 97.56 91 PHE B N 1
ATOM 2320 C CA . PHE B 1 91 ? 23.938 -11.375 11.086 1 97.56 91 PHE B CA 1
ATOM 2321 C C . PHE B 1 91 ? 23.656 -12.672 10.336 1 97.56 91 PHE B C 1
ATOM 2323 O O . PHE B 1 91 ? 22.641 -13.328 10.586 1 97.56 91 PHE B O 1
ATOM 2330 N N . GLY B 1 92 ? 24.516 -13.031 9.422 1 96.88 92 GLY B N 1
ATOM 2331 C CA . GLY B 1 92 ? 24.344 -14.266 8.68 1 96.88 92 GLY B CA 1
ATOM 2332 C C . GLY B 1 92 ? 23.141 -14.258 7.766 1 96.88 92 GLY B C 1
ATOM 2333 O O . GLY B 1 92 ? 22.406 -15.25 7.688 1 96.88 92 GLY B O 1
ATOM 2334 N N . LEU B 1 93 ? 22.938 -13.133 7.07 1 95.56 93 LEU B N 1
ATOM 2335 C CA . LEU B 1 93 ? 21.812 -13 6.148 1 95.56 93 LEU B CA 1
ATOM 2336 C C . LEU B 1 93 ? 22.141 -13.609 4.793 1 95.56 93 LEU B C 1
ATOM 2338 O O . LEU B 1 93 ? 23.312 -13.781 4.457 1 95.56 93 LEU B O 1
ATOM 2342 N N . ARG B 1 94 ? 21.141 -13.914 4.113 1 94.31 94 ARG B N 1
ATOM 2343 C CA . ARG B 1 94 ? 21.297 -14.57 2.818 1 94.31 94 ARG B CA 1
ATOM 2344 C C . ARG B 1 94 ? 21.781 -13.586 1.758 1 94.31 94 ARG B C 1
ATOM 2346 O O . ARG B 1 94 ? 22.438 -13.977 0.789 1 94.31 94 ARG B O 1
ATOM 2353 N N . ARG B 1 95 ? 21.422 -12.336 1.96 1 96.06 95 ARG B N 1
ATOM 2354 C CA . ARG B 1 95 ? 21.75 -11.344 0.935 1 96.06 95 ARG B CA 1
ATOM 2355 C C . ARG B 1 95 ? 22.141 -10.016 1.563 1 96.06 95 ARG B C 1
ATOM 2357 O O . ARG B 1 95 ? 22 -9.828 2.775 1 96.06 95 ARG B O 1
ATOM 2364 N N . ASN B 1 96 ? 22.766 -9.086 0.708 1 97.94 96 ASN B N 1
ATOM 2365 C CA . ASN B 1 96 ? 22.875 -7.688 1.096 1 97.94 96 ASN B CA 1
ATOM 2366 C C . ASN B 1 96 ? 21.516 -7.051 1.312 1 97.94 96 ASN B C 1
ATOM 2368 O O . ASN B 1 96 ? 20.75 -6.863 0.359 1 97.94 96 ASN B O 1
ATOM 2372 N N . SER B 1 97 ? 21.219 -6.695 2.521 1 97.44 97 SER B N 1
ATOM 2373 C CA . SER B 1 97 ? 19.859 -6.285 2.861 1 97.44 97 SER B CA 1
ATOM 2374 C C . SER B 1 97 ? 19.766 -4.773 3.037 1 97.44 97 SER B C 1
ATOM 2376 O O . SER B 1 97 ? 18.922 -4.281 3.781 1 97.44 97 SER B O 1
ATOM 2378 N N . TYR B 1 98 ? 20.656 -4.023 2.381 1 98.38 98 TYR B N 1
ATOM 2379 C CA . TYR B 1 98 ? 20.609 -2.57 2.504 1 98.38 98 TYR B CA 1
ATOM 2380 C C . TYR B 1 98 ? 19.297 -2.014 1.984 1 98.38 98 TYR B C 1
ATOM 2382 O O . TYR B 1 98 ? 18.719 -1.095 2.576 1 98.38 98 TYR B O 1
ATOM 2390 N N . ASP B 1 99 ? 18.844 -2.547 0.888 1 98.12 99 ASP B N 1
ATOM 2391 C CA . ASP B 1 99 ? 17.562 -2.123 0.321 1 98.12 99 ASP B CA 1
ATOM 2392 C C . ASP B 1 99 ? 16.438 -2.279 1.337 1 98.12 99 ASP B C 1
ATOM 2394 O O . ASP B 1 99 ? 15.617 -1.375 1.505 1 98.12 99 ASP B O 1
ATOM 2398 N N . ARG B 1 100 ? 16.406 -3.359 2.037 1 97.94 100 ARG B N 1
ATOM 2399 C CA . ARG B 1 100 ? 15.406 -3.615 3.076 1 97.94 100 ARG B CA 1
ATOM 2400 C C . ARG B 1 100 ? 15.523 -2.6 4.207 1 97.94 100 ARG B C 1
ATOM 2402 O O . ARG B 1 100 ? 14.516 -2.131 4.734 1 97.94 100 ARG B O 1
ATOM 2409 N N . LEU B 1 101 ? 16.719 -2.359 4.566 1 98.12 101 LEU B N 1
ATOM 2410 C CA . LEU B 1 101 ? 16.969 -1.368 5.605 1 98.12 101 LEU B CA 1
ATOM 2411 C C . LEU B 1 101 ? 16.406 -0.006 5.211 1 98.12 101 LEU B C 1
ATOM 2413 O O . LEU B 1 101 ? 15.812 0.688 6.035 1 98.12 101 LEU B O 1
ATOM 2417 N N . VAL B 1 102 ? 16.594 0.419 3.988 1 98.56 102 VAL B N 1
ATOM 24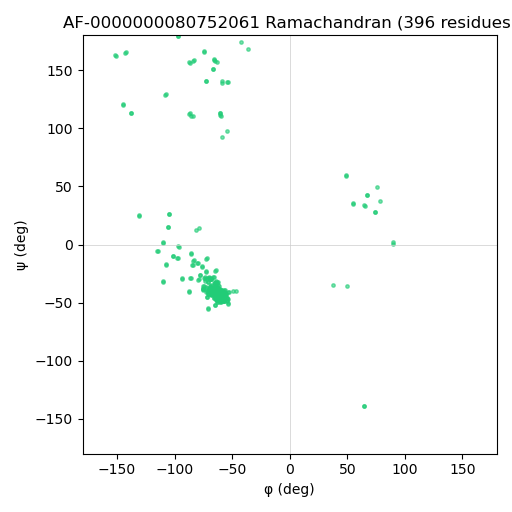18 C CA . VAL B 1 102 ? 16.141 1.727 3.525 1 98.56 102 VAL B CA 1
ATOM 2419 C C . VAL B 1 102 ? 14.617 1.762 3.488 1 98.56 102 VAL B C 1
ATOM 2421 O O . VAL B 1 102 ? 14.008 2.783 3.809 1 98.56 102 VAL B O 1
ATOM 2424 N N . HIS B 1 103 ? 13.984 0.684 3.092 1 98.81 103 HIS B N 1
ATOM 2425 C CA . HIS B 1 103 ? 12.531 0.623 3.141 1 98.81 103 HIS B CA 1
ATOM 2426 C C . HIS B 1 103 ? 12.016 0.755 4.574 1 98.81 103 HIS B C 1
ATOM 2428 O O . HIS B 1 103 ? 11.047 1.465 4.824 1 98.81 103 HIS B O 1
ATOM 2434 N N . CYS B 1 104 ? 12.68 0.067 5.473 1 98.88 104 CYS B N 1
ATOM 2435 C CA . CYS B 1 104 ? 12.328 0.225 6.883 1 98.88 104 CYS B CA 1
ATOM 2436 C C . CYS B 1 104 ? 12.516 1.669 7.332 1 98.88 104 CYS B C 1
ATOM 2438 O O . CYS B 1 104 ? 11.656 2.227 8.016 1 98.88 104 CYS B O 1
ATOM 2440 N N . ALA B 1 105 ? 13.625 2.25 6.926 1 98.88 105 ALA B N 1
ATOM 2441 C CA . ALA B 1 105 ? 13.922 3.639 7.27 1 98.88 105 ALA B CA 1
ATOM 2442 C C . ALA B 1 105 ? 12.883 4.586 6.684 1 98.88 105 ALA B C 1
ATOM 2444 O O . ALA B 1 105 ? 12.539 5.598 7.301 1 98.88 105 ALA B O 1
ATOM 2445 N N . PHE B 1 106 ? 12.422 4.277 5.477 1 98.81 106 PHE B N 1
ATOM 2446 C CA . PHE B 1 106 ? 11.352 5.07 4.883 1 98.81 106 PHE B CA 1
ATOM 2447 C C . PHE B 1 106 ? 10.156 5.168 5.828 1 98.81 106 PHE B C 1
ATOM 2449 O O . PHE B 1 106 ? 9.68 6.262 6.117 1 98.81 106 PHE B O 1
ATOM 2456 N N . GLY B 1 107 ? 9.672 4.047 6.344 1 98.94 107 GLY B N 1
ATOM 2457 C CA . GLY B 1 107 ? 8.578 4.055 7.305 1 98.94 107 GLY B CA 1
ATOM 2458 C C . GLY B 1 107 ? 8.93 4.762 8.602 1 98.94 107 GLY B C 1
ATOM 2459 O O . GLY B 1 107 ? 8.164 5.598 9.078 1 98.94 107 GLY B O 1
ATOM 2460 N N . LEU B 1 108 ? 10.078 4.48 9.094 1 98.94 108 LEU B N 1
ATOM 2461 C CA . LEU B 1 108 ? 10.508 4.984 10.398 1 98.94 108 LEU B CA 1
ATOM 2462 C C . LEU B 1 108 ? 10.688 6.496 10.359 1 98.94 108 LEU B C 1
ATOM 2464 O O . LEU B 1 108 ? 10.266 7.199 11.281 1 98.94 108 LEU B O 1
ATOM 2468 N N . LEU B 1 109 ? 11.242 7.023 9.336 1 98.88 109 LEU B N 1
ATOM 2469 C CA . LEU B 1 109 ? 11.672 8.414 9.305 1 98.88 109 LEU B CA 1
ATOM 2470 C C . LEU B 1 109 ? 10.594 9.312 8.711 1 98.88 109 LEU B C 1
ATOM 2472 O O . LEU B 1 109 ? 10.469 10.477 9.094 1 98.88 109 LEU B O 1
ATOM 2476 N N . LEU B 1 110 ? 9.75 8.742 7.789 1 98.69 110 LEU B N 1
ATOM 2477 C CA . LEU B 1 110 ? 8.883 9.648 7.043 1 98.69 110 LEU B CA 1
ATOM 2478 C C . LEU B 1 110 ? 7.465 9.625 7.605 1 98.69 110 LEU B C 1
ATOM 2480 O O . LEU B 1 110 ? 6.656 10.5 7.297 1 98.69 110 LEU B O 1
ATOM 2484 N N . THR B 1 111 ? 7.199 8.695 8.477 1 98.88 111 THR B N 1
ATOM 2485 C CA . THR B 1 111 ? 5.859 8.609 9.047 1 98.88 111 THR B CA 1
ATOM 2486 C C . THR B 1 111 ? 5.523 9.883 9.82 1 98.88 111 THR B C 1
ATOM 2488 O O . THR B 1 111 ? 4.449 10.461 9.648 1 98.88 111 THR B O 1
ATOM 2491 N N . CYS B 1 112 ? 6.43 10.383 10.664 1 98.38 112 CYS B N 1
ATOM 2492 C CA . CYS B 1 112 ? 6.141 11.547 11.492 1 98.38 112 CYS B CA 1
ATOM 2493 C C . CYS B 1 112 ? 6 12.805 10.641 1 98.38 112 CYS B C 1
ATOM 2495 O O . CYS B 1 112 ? 5.074 13.586 10.836 1 98.38 112 CYS B O 1
ATOM 2497 N N . PRO B 1 113 ? 6.867 13.062 9.648 1 98.19 113 PRO B N 1
ATOM 2498 C CA . PRO B 1 113 ? 6.656 14.195 8.742 1 98.19 113 PRO B CA 1
ATOM 2499 C C . PRO B 1 113 ? 5.32 14.125 8.008 1 98.19 113 PRO B C 1
ATOM 2501 O O . PRO B 1 113 ? 4.621 15.133 7.887 1 98.19 113 PRO B O 1
ATOM 2504 N N . LEU B 1 114 ? 4.91 12.961 7.535 1 98.62 114 LEU B N 1
ATOM 2505 C CA . LEU B 1 114 ? 3.656 12.805 6.809 1 98.62 114 LEU B CA 1
ATOM 2506 C C . LEU B 1 114 ? 2.461 12.977 7.738 1 98.62 114 LEU B C 1
ATOM 2508 O O . LEU B 1 114 ? 1.433 13.523 7.344 1 98.62 114 LEU B O 1
ATOM 2512 N N . ARG B 1 115 ? 2.68 12.453 8.891 1 98.62 115 ARG B N 1
ATOM 2513 C CA . ARG B 1 115 ? 1.67 12.672 9.914 1 98.62 115 ARG B CA 1
ATOM 2514 C C . ARG B 1 115 ? 1.467 14.164 10.172 1 98.62 115 ARG B C 1
ATOM 2516 O O . ARG B 1 115 ? 0.334 14.625 10.336 1 98.62 115 ARG B O 1
ATOM 2523 N N . GLU B 1 116 ? 2.58 14.906 10.281 1 98.19 116 GLU B N 1
ATOM 2524 C CA . GLU B 1 116 ? 2.523 16.359 10.445 1 98.19 116 GLU B CA 1
ATOM 2525 C C . GLU B 1 116 ? 1.73 17.016 9.32 1 98.19 116 GLU B C 1
ATOM 2527 O O . GLU B 1 116 ? 0.908 17.891 9.562 1 98.19 116 GLU B O 1
ATOM 2532 N N . LEU B 1 117 ? 1.953 16.578 8.141 1 97.75 117 LEU B N 1
ATOM 2533 C CA . LEU B 1 117 ? 1.229 17.078 6.984 1 97.75 117 LEU B CA 1
ATOM 2534 C C . LEU B 1 117 ? -0.27 16.844 7.133 1 97.75 117 LEU B C 1
ATOM 2536 O O . LEU B 1 117 ? -1.07 17.766 6.949 1 97.75 117 LEU B O 1
ATOM 2540 N N . LEU B 1 118 ? -0.645 15.633 7.48 1 98.56 118 LEU B N 1
ATOM 2541 C CA . LEU B 1 118 ? -2.055 15.281 7.602 1 98.56 118 LEU B CA 1
ATOM 2542 C C . LEU B 1 118 ? -2.709 16.031 8.75 1 98.56 118 LEU B C 1
ATOM 2544 O O . LEU B 1 118 ? -3.861 16.453 8.648 1 98.56 118 LEU B O 1
ATOM 2548 N N . GLU B 1 119 ? -1.955 16.172 9.766 1 98.06 119 GLU B N 1
ATOM 2549 C CA . GLU B 1 119 ? -2.467 16.922 10.914 1 98.06 119 GLU B CA 1
ATOM 2550 C C . GLU B 1 119 ? -2.744 18.375 10.539 1 98.06 119 GLU B C 1
ATOM 2552 O O . GLU B 1 119 ? -3.824 18.906 10.82 1 98.06 119 GLU B O 1
ATOM 2557 N N . ARG B 1 120 ? -1.843 19 9.906 1 97.06 120 ARG B N 1
ATOM 2558 C CA . ARG B 1 120 ? -1.889 20.438 9.695 1 97.06 120 ARG B CA 1
ATOM 2559 C C . ARG B 1 120 ? -2.715 20.797 8.461 1 97.06 120 ARG B C 1
ATOM 2561 O O . ARG B 1 120 ? -3.348 21.844 8.414 1 97.06 120 ARG B O 1
ATOM 2568 N N . ARG B 1 121 ? -2.756 19.891 7.492 1 96.19 121 ARG B N 1
ATOM 2569 C CA . ARG B 1 121 ? -3.393 20.281 6.238 1 96.19 121 ARG B CA 1
ATOM 2570 C C . ARG B 1 121 ? -4.715 19.547 6.047 1 96.19 121 ARG B C 1
ATOM 2572 O O . ARG B 1 121 ? -5.641 20.078 5.422 1 96.19 121 ARG B O 1
ATOM 2579 N N . ALA B 1 122 ? -4.762 18.344 6.559 1 96.94 122 ALA B N 1
ATOM 2580 C CA . ALA B 1 122 ? -5.992 17.578 6.395 1 96.94 122 ALA B CA 1
ATOM 2581 C C . ALA B 1 122 ? -6.875 17.688 7.637 1 96.94 122 ALA B C 1
ATOM 2583 O O . ALA B 1 122 ? -8.016 17.219 7.637 1 96.94 122 ALA B O 1
ATOM 2584 N N . GLY B 1 123 ? -6.305 18.234 8.727 1 96.19 123 GLY B N 1
ATOM 2585 C CA . GLY B 1 123 ? -7.082 18.484 9.93 1 96.19 123 GLY B CA 1
ATOM 2586 C C . GLY B 1 123 ? -7.414 17.219 10.703 1 96.19 123 GLY B C 1
ATOM 2587 O O . GLY B 1 123 ? -8.43 17.172 11.406 1 96.19 123 GLY B O 1
ATOM 2588 N N . LEU B 1 124 ? -6.594 16.234 10.586 1 97.88 124 LEU B N 1
ATOM 2589 C CA . LEU B 1 124 ? -6.836 14.953 11.258 1 97.88 124 LEU B CA 1
ATOM 2590 C C . LEU B 1 124 ? -6.266 14.969 12.672 1 97.88 124 LEU B C 1
ATOM 2592 O O . LEU B 1 124 ? -5.352 15.742 12.969 1 97.88 124 LEU B O 1
ATOM 2596 N N . HIS B 1 125 ? -6.793 14.125 13.492 1 96.94 125 HIS B N 1
ATOM 2597 C CA . HIS B 1 125 ? -6.316 13.984 14.867 1 96.94 125 HIS B CA 1
ATOM 2598 C C . HIS B 1 125 ? -6.566 12.57 15.391 1 96.94 125 HIS B C 1
ATOM 2600 O O . HIS B 1 125 ? -7.266 11.781 14.758 1 96.94 125 HIS B O 1
ATOM 2606 N N . GLY B 1 126 ? -5.867 12.227 16.484 1 95.81 126 GLY B N 1
ATOM 2607 C CA . GLY B 1 126 ? -6.117 10.984 17.188 1 95.81 126 GLY B CA 1
ATOM 2608 C C . GLY B 1 126 ? -5.809 9.75 16.344 1 95.81 126 GLY B C 1
ATOM 2609 O O . GLY B 1 126 ? -4.816 9.727 15.617 1 95.81 126 GLY B O 1
ATOM 2610 N N . LEU B 1 127 ? -6.648 8.82 16.453 1 96.62 127 LEU B N 1
ATOM 2611 C CA . LEU B 1 127 ? -6.402 7.523 15.828 1 96.62 127 LEU B CA 1
ATOM 2612 C C . LEU B 1 127 ? -6.523 7.621 14.312 1 96.62 127 LEU B C 1
ATOM 2614 O O . LEU B 1 127 ? -5.832 6.906 13.586 1 96.62 127 LEU B O 1
ATOM 2618 N N . TRP B 1 128 ? -7.379 8.477 13.852 1 98.25 128 TRP B N 1
ATOM 2619 C CA . TRP B 1 128 ? -7.504 8.672 12.406 1 98.25 128 TRP B CA 1
ATOM 2620 C C . TRP B 1 128 ? -6.223 9.25 11.82 1 98.25 128 TRP B C 1
ATOM 2622 O O . TRP B 1 128 ? -5.816 8.883 10.719 1 98.25 128 TRP B O 1
ATOM 2632 N N . LEU B 1 129 ? -5.609 10.156 12.578 1 98.56 129 LEU B N 1
ATOM 2633 C CA . LEU B 1 129 ? -4.344 10.742 12.141 1 98.56 129 LEU B CA 1
ATOM 2634 C C . LEU B 1 129 ? -3.262 9.672 12.039 1 98.56 129 LEU B C 1
ATOM 2636 O O . LEU B 1 129 ? -2.604 9.547 11 1 98.56 129 LEU B O 1
ATOM 2640 N N . ASP B 1 130 ? -3.088 8.852 13.039 1 98.69 130 ASP B N 1
ATOM 2641 C CA . ASP B 1 130 ? -2.066 7.812 13.055 1 98.69 130 ASP B CA 1
ATOM 2642 C C . ASP B 1 130 ? -2.35 6.746 11.992 1 98.69 130 ASP B C 1
ATOM 2644 O O . ASP B 1 130 ? -1.446 6.328 11.266 1 98.69 130 ASP B O 1
ATOM 2648 N N . GLY B 1 131 ? -3.613 6.367 11.992 1 98.75 131 GLY B N 1
ATOM 2649 C CA . GLY B 1 131 ? -3.99 5.328 11.047 1 98.75 131 GLY B CA 1
ATOM 2650 C C . GLY B 1 131 ? -3.801 5.742 9.594 1 98.75 131 GLY B C 1
ATOM 2651 O O . GLY B 1 131 ? -3.285 4.969 8.789 1 98.75 131 GLY B O 1
ATOM 2652 N N . LEU B 1 132 ? -4.219 6.984 9.289 1 98.88 132 LEU B N 1
ATOM 2653 C CA . LEU B 1 132 ? -4.133 7.43 7.898 1 98.88 132 LEU B CA 1
ATOM 2654 C C . LEU B 1 132 ? -2.703 7.816 7.539 1 98.88 132 LEU B C 1
ATOM 2656 O O . LEU B 1 132 ? -2.303 7.723 6.375 1 98.88 132 LEU B O 1
ATOM 2660 N N . ALA B 1 133 ? -1.891 8.219 8.508 1 98.88 133 ALA B N 1
ATOM 2661 C CA . ALA B 1 133 ? -0.46 8.375 8.258 1 98.88 133 ALA B CA 1
ATOM 2662 C C . ALA B 1 133 ? 0.18 7.039 7.895 1 98.88 133 ALA B C 1
ATOM 2664 O O . ALA B 1 133 ? 0.985 6.961 6.965 1 98.88 133 ALA B O 1
ATOM 2665 N N . LEU B 1 134 ? -0.188 5.988 8.648 1 98.94 134 LEU B N 1
ATOM 2666 C CA . LEU B 1 134 ? 0.289 4.645 8.344 1 98.94 134 LEU B CA 1
ATOM 2667 C C . LEU B 1 134 ? -0.133 4.219 6.941 1 98.94 134 LEU B C 1
ATOM 2669 O O . LEU B 1 134 ? 0.684 3.713 6.168 1 98.94 134 LEU B O 1
ATOM 2673 N N . CYS B 1 135 ? -1.371 4.496 6.605 1 98.88 135 CYS B N 1
ATOM 2674 C CA . CYS B 1 135 ? -1.883 4.129 5.289 1 98.88 135 CYS B CA 1
ATOM 2675 C C . CYS B 1 135 ? -1.147 4.883 4.188 1 98.88 135 CYS B C 1
ATOM 2677 O O . CYS B 1 135 ? -0.869 4.324 3.127 1 98.88 135 CYS B O 1
ATOM 2679 N N . LEU B 1 136 ? -0.871 6.129 4.441 1 98.88 136 LEU B N 1
ATOM 2680 C CA . LEU B 1 136 ? -0.143 6.93 3.467 1 98.88 136 LEU B CA 1
ATOM 2681 C C . LEU B 1 136 ? 1.249 6.359 3.223 1 98.88 136 LEU B C 1
ATOM 2683 O O . LEU B 1 136 ? 1.68 6.23 2.074 1 98.88 136 LEU B O 1
ATOM 2687 N N . VAL B 1 137 ? 1.906 5.957 4.258 1 98.88 137 VAL B N 1
ATOM 2688 C CA . VAL B 1 137 ? 3.236 5.367 4.145 1 98.88 137 VAL B CA 1
ATOM 2689 C C . VAL B 1 137 ? 3.15 4.047 3.383 1 98.88 137 VAL B C 1
ATOM 2691 O O . VAL B 1 137 ? 3.955 3.787 2.482 1 98.88 137 VAL B O 1
ATOM 2694 N N . MET B 1 138 ? 2.203 3.242 3.717 1 98.94 138 MET B N 1
ATOM 2695 C CA . MET B 1 138 ? 2.02 1.954 3.057 1 98.94 138 MET B CA 1
ATOM 2696 C C . MET B 1 138 ? 1.712 2.141 1.575 1 98.94 138 MET B C 1
ATOM 2698 O O . MET B 1 138 ? 2.242 1.417 0.73 1 98.94 138 MET B O 1
ATOM 2702 N N . ALA B 1 139 ? 0.879 3.1 1.292 1 98.88 139 ALA B N 1
ATOM 2703 C CA . ALA B 1 139 ? 0.515 3.385 -0.094 1 98.88 139 ALA B CA 1
ATOM 2704 C C . ALA B 1 139 ? 1.729 3.846 -0.896 1 98.88 139 ALA B C 1
ATOM 2706 O O . ALA B 1 139 ? 1.951 3.381 -2.018 1 98.88 139 ALA B O 1
ATOM 2707 N N . MET B 1 140 ? 2.504 4.723 -0.321 1 98.44 140 MET B N 1
ATOM 2708 C CA . MET B 1 140 ? 3.695 5.219 -1.002 1 98.44 140 MET B CA 1
ATOM 2709 C C . MET B 1 140 ? 4.703 4.098 -1.23 1 98.44 140 MET B C 1
ATOM 2711 O O . MET B 1 140 ? 5.332 4.027 -2.287 1 98.44 140 MET B O 1
ATOM 2715 N N . SER B 1 141 ? 4.824 3.277 -0.229 1 98.69 141 SER B N 1
ATOM 2716 C CA . SER B 1 141 ? 5.742 2.15 -0.355 1 98.69 141 SER B CA 1
ATOM 2717 C C . SER B 1 141 ? 5.297 1.197 -1.46 1 98.69 141 SER B C 1
ATOM 2719 O O . SER B 1 141 ? 6.113 0.76 -2.273 1 98.69 141 SER B O 1
ATOM 2721 N N . GLY B 1 142 ? 4.031 0.871 -1.436 1 98.38 142 GLY B N 1
ATOM 2722 C CA . GLY B 1 142 ? 3.498 0.028 -2.492 1 98.38 142 GLY B CA 1
ATOM 2723 C C . GLY B 1 142 ? 3.65 0.634 -3.875 1 98.38 142 GLY B C 1
ATOM 2724 O O . GLY B 1 142 ? 4.004 -0.063 -4.828 1 98.38 142 GLY B O 1
ATOM 2725 N N . LEU B 1 143 ? 3.377 1.872 -3.982 1 98 143 LEU B N 1
ATOM 2726 C CA . LEU B 1 143 ? 3.527 2.561 -5.258 1 98 143 LEU B CA 1
ATOM 2727 C C . LEU B 1 143 ? 4.977 2.521 -5.73 1 98 143 LEU B C 1
ATOM 2729 O O . LEU B 1 143 ? 5.242 2.338 -6.922 1 98 143 LEU B O 1
ATOM 2733 N N . TYR B 1 144 ? 5.855 2.701 -4.844 1 97.62 144 TYR B N 1
ATOM 2734 C CA . TYR B 1 144 ? 7.266 2.66 -5.215 1 97.62 144 TYR B CA 1
ATOM 2735 C C . TYR B 1 144 ? 7.633 1.301 -5.801 1 97.62 144 TYR B C 1
ATOM 2737 O O . TYR B 1 144 ? 8.383 1.222 -6.777 1 97.62 144 TYR B O 1
ATOM 2745 N N . GLU B 1 145 ? 7.164 0.239 -5.18 1 98.12 145 GLU B N 1
ATOM 2746 C CA . GLU B 1 145 ? 7.426 -1.097 -5.707 1 98.12 145 GLU B CA 1
ATOM 2747 C C . GLU B 1 145 ? 6.863 -1.25 -7.117 1 98.12 145 GLU B C 1
ATOM 2749 O O . GLU B 1 145 ? 7.48 -1.895 -7.973 1 98.12 145 GLU B O 1
ATOM 2754 N N . GLN B 1 146 ? 5.73 -0.718 -7.344 1 98.06 146 GLN B N 1
ATOM 2755 C CA . GLN B 1 146 ? 5.141 -0.753 -8.68 1 98.06 146 GLN B CA 1
ATOM 2756 C C . GLN B 1 146 ? 5.984 0.041 -9.672 1 98.06 146 GLN B C 1
ATOM 2758 O O . GLN B 1 146 ? 6.18 -0.388 -10.812 1 98.06 146 GLN B O 1
ATOM 2763 N N . LEU B 1 147 ? 6.496 1.127 -9.242 1 96.44 147 LEU B N 1
ATOM 2764 C CA . LEU B 1 147 ? 7.355 1.938 -10.102 1 96.44 147 LEU B CA 1
ATOM 2765 C C . LEU B 1 147 ? 8.672 1.217 -10.391 1 96.44 147 LEU B C 1
ATOM 2767 O O . LEU B 1 147 ? 9.195 1.303 -11.5 1 96.44 147 LEU B O 1
ATOM 2771 N N . GLU B 1 148 ? 9.156 0.572 -9.383 1 96.81 148 GLU B N 1
ATOM 2772 C CA . GLU B 1 148 ? 10.352 -0.232 -9.617 1 96.81 148 GLU B CA 1
ATOM 2773 C C . GLU B 1 148 ? 10.109 -1.295 -10.68 1 96.81 148 GLU B C 1
ATOM 2775 O O . GLU B 1 148 ? 10.945 -1.509 -11.555 1 96.81 148 GLU B O 1
ATOM 2780 N N . MET B 1 149 ? 8.961 -1.955 -10.578 1 96.88 149 MET B N 1
ATOM 2781 C CA . MET B 1 149 ? 8.594 -2.938 -11.594 1 96.88 149 MET B CA 1
ATOM 2782 C C . MET B 1 149 ? 8.555 -2.303 -12.977 1 96.88 149 MET B C 1
ATOM 2784 O O . MET B 1 149 ? 9.156 -2.814 -13.922 1 96.88 149 MET B O 1
ATOM 2788 N N . LEU B 1 150 ? 7.914 -1.206 -13.117 1 96.44 150 LEU B N 1
ATOM 2789 C CA . LEU B 1 150 ? 7.762 -0.536 -14.406 1 96.44 150 LEU B CA 1
ATOM 2790 C C . LEU B 1 150 ? 9.117 -0.108 -14.953 1 96.44 150 LEU B C 1
ATOM 2792 O O . LEU B 1 150 ? 9.398 -0.3 -16.141 1 96.44 150 LEU B O 1
ATOM 2796 N N . ALA B 1 151 ? 9.898 0.44 -14.07 1 95.5 151 ALA B N 1
ATOM 2797 C CA . ALA B 1 151 ? 11.242 0.836 -14.484 1 95.5 151 ALA B CA 1
ATOM 2798 C C . ALA B 1 151 ? 12.031 -0.362 -15.008 1 95.5 151 ALA B C 1
ATOM 2800 O O . ALA B 1 151 ? 12.688 -0.276 -16.047 1 95.5 151 ALA B O 1
ATOM 2801 N N . THR B 1 152 ? 11.945 -1.422 -14.305 1 95.25 152 THR B N 1
ATOM 2802 C CA . THR B 1 152 ? 12.672 -2.629 -14.672 1 95.25 152 THR B CA 1
ATOM 2803 C C . THR B 1 152 ? 12.203 -3.162 -16.016 1 95.25 152 THR B C 1
ATOM 2805 O O . THR B 1 152 ? 13 -3.674 -16.812 1 95.25 152 THR B O 1
ATOM 2808 N N . LEU B 1 153 ? 10.922 -2.971 -16.312 1 95.31 153 LEU B N 1
ATOM 2809 C CA . LEU B 1 153 ? 10.344 -3.5 -17.531 1 95.31 153 LEU B CA 1
ATOM 2810 C C . LEU B 1 153 ? 10.758 -2.66 -18.75 1 95.31 153 LEU B C 1
ATOM 2812 O O . LEU B 1 153 ? 10.68 -3.119 -19.891 1 95.31 153 LEU B O 1
ATOM 2816 N N . ILE B 1 154 ? 11.188 -1.452 -18.531 1 95.12 154 ILE B N 1
ATOM 2817 C CA . ILE B 1 154 ? 11.391 -0.568 -19.672 1 95.12 154 ILE B CA 1
ATOM 2818 C C . ILE B 1 154 ? 12.891 -0.389 -19.922 1 95.12 154 ILE B C 1
ATOM 2820 O O . ILE B 1 154 ? 13.297 0.053 -21 1 95.12 154 ILE B O 1
ATOM 2824 N N . VAL B 1 155 ? 13.734 -0.71 -18.938 1 94.81 155 VAL B N 1
ATOM 2825 C CA . VAL B 1 155 ? 15.18 -0.569 -19.109 1 94.81 155 VAL B CA 1
ATOM 2826 C C . VAL B 1 155 ? 15.789 -1.912 -19.5 1 94.81 155 VAL B C 1
ATOM 2828 O O . VAL B 1 155 ? 15.078 -2.916 -19.594 1 94.81 155 VAL B O 1
ATOM 2831 N N . SER B 1 156 ? 17.125 -1.932 -19.703 1 94.69 156 SER B N 1
ATOM 2832 C CA . SER B 1 156 ? 17.797 -3.184 -20.031 1 94.69 156 SER B CA 1
ATOM 2833 C C . SER B 1 156 ? 17.75 -4.164 -18.859 1 94.69 156 SER B C 1
ATOM 2835 O O . SER B 1 156 ? 17.625 -3.752 -17.703 1 94.69 156 SER B O 1
ATOM 2837 N N . PRO B 1 157 ? 17.766 -5.402 -19.203 1 93.88 157 PRO B N 1
ATOM 2838 C CA . PRO B 1 157 ? 17.75 -6.406 -18.141 1 93.88 157 PRO B CA 1
ATOM 2839 C C . PRO B 1 157 ? 18.844 -6.18 -17.094 1 93.88 157 PRO B C 1
ATOM 2841 O O . PRO B 1 157 ? 18.594 -6.355 -15.898 1 93.88 157 PRO B O 1
ATOM 2844 N N . GLU B 1 158 ? 19.969 -5.832 -17.625 1 93.75 158 GLU B N 1
ATOM 2845 C CA . GLU B 1 158 ? 21.078 -5.598 -16.703 1 93.75 158 GLU B CA 1
ATOM 2846 C C . GLU B 1 158 ? 20.797 -4.422 -15.773 1 93.75 158 GLU B C 1
ATOM 2848 O O . GLU B 1 158 ? 20.969 -4.531 -14.562 1 93.75 158 GLU B O 1
ATOM 2853 N N . LEU B 1 159 ? 20.375 -3.359 -16.297 1 94.19 159 LEU B N 1
ATOM 2854 C CA . LEU B 1 159 ? 20.047 -2.178 -15.516 1 94.19 159 LEU B CA 1
ATOM 2855 C C . LEU B 1 159 ? 18.859 -2.451 -14.594 1 94.19 159 LEU B C 1
ATOM 2857 O O . LEU B 1 159 ? 18.844 -2.027 -13.438 1 94.19 159 LEU B O 1
ATOM 2861 N N . GLY B 1 160 ? 17.875 -3.172 -15.094 1 94.44 160 GLY B N 1
ATOM 2862 C CA . GLY B 1 160 ? 16.719 -3.529 -14.289 1 94.44 160 GLY B CA 1
ATOM 2863 C C . GLY B 1 160 ? 17.062 -4.379 -13.078 1 94.44 160 GLY B C 1
ATOM 2864 O O . GLY B 1 160 ? 16.547 -4.16 -11.984 1 94.44 160 GLY B O 1
ATOM 2865 N N . THR B 1 161 ? 17.906 -5.344 -13.32 1 92.31 161 THR B N 1
ATOM 2866 C CA . THR B 1 161 ? 18.359 -6.215 -12.242 1 92.31 161 THR B CA 1
ATOM 2867 C C . THR B 1 161 ? 19.109 -5.414 -11.18 1 92.31 161 THR B C 1
ATOM 2869 O O . THR B 1 161 ? 18.875 -5.598 -9.984 1 92.31 161 THR B O 1
ATOM 2872 N N . ALA B 1 162 ? 19.922 -4.566 -11.609 1 91.69 162 ALA B N 1
ATOM 2873 C CA . ALA B 1 162 ? 20.672 -3.727 -10.68 1 91.69 162 ALA B CA 1
ATOM 2874 C C . ALA B 1 162 ? 19.734 -2.799 -9.906 1 91.69 162 ALA B C 1
ATOM 2876 O O . ALA B 1 162 ? 19.875 -2.639 -8.695 1 91.69 162 ALA B O 1
ATOM 2877 N N . PHE B 1 163 ? 18.844 -2.246 -10.602 1 94.06 163 PHE B N 1
ATOM 2878 C CA . PHE B 1 163 ? 17.906 -1.281 -10.031 1 94.06 163 PHE B CA 1
ATOM 2879 C C . PHE B 1 163 ? 16.969 -1.956 -9.031 1 94.06 163 PHE B C 1
ATOM 2881 O O . PHE B 1 163 ? 16.719 -1.417 -7.953 1 94.06 163 PHE B O 1
ATOM 2888 N N . LEU B 1 164 ? 16.484 -3.111 -9.359 1 92.62 164 LEU B N 1
ATOM 2889 C CA . LEU B 1 164 ? 15.547 -3.824 -8.492 1 92.62 164 LEU B CA 1
ATOM 2890 C C . LEU B 1 164 ? 16.266 -4.375 -7.266 1 92.62 164 LEU B C 1
ATOM 2892 O O . LEU B 1 164 ? 15.719 -4.336 -6.156 1 92.62 164 LEU B O 1
ATOM 2896 N N . GLY B 1 165 ? 17.438 -4.984 -7.5 1 91.56 165 GLY B N 1
ATOM 2897 C CA . GLY B 1 165 ? 18.25 -5.504 -6.406 1 91.56 165 GLY B CA 1
ATOM 2898 C C . GLY B 1 165 ? 17.578 -6.637 -5.656 1 91.56 165 GLY B C 1
ATOM 2899 O O . GLY B 1 165 ? 17.734 -6.766 -4.441 1 91.56 165 GLY B O 1
ATOM 2900 N N . THR B 1 166 ? 16.781 -7.504 -6.289 1 92.94 166 THR B N 1
ATOM 2901 C CA . THR B 1 166 ? 16.031 -8.547 -5.594 1 92.94 166 THR B CA 1
ATOM 2902 C C . THR B 1 166 ? 16.984 -9.617 -5.047 1 92.94 166 THR B C 1
ATOM 2904 O O . THR B 1 166 ? 16.656 -10.312 -4.09 1 92.94 166 THR B O 1
ATOM 2907 N N . GLN B 1 167 ? 18.109 -9.773 -5.785 1 95.5 167 GLN B N 1
ATOM 2908 C CA . GLN B 1 167 ? 19.094 -10.773 -5.391 1 95.5 167 GLN B CA 1
ATOM 2909 C C . GLN B 1 167 ? 18.453 -12.156 -5.254 1 95.5 167 GLN B C 1
ATOM 2911 O O . GLN B 1 167 ? 18.766 -12.898 -4.32 1 95.5 167 GLN B O 1
ATOM 2916 N N . GLY B 1 168 ? 17.469 -12.438 -6.117 1 93.12 168 GLY B N 1
ATOM 2917 C CA . GLY B 1 168 ? 16.875 -13.766 -6.215 1 93.12 168 GLY B CA 1
ATOM 2918 C C . GLY B 1 168 ? 15.695 -13.969 -5.289 1 93.12 168 GLY B C 1
ATOM 2919 O O . GLY B 1 168 ? 15.078 -15.039 -5.285 1 93.12 168 GLY B O 1
ATOM 2920 N N . ASP B 1 169 ? 15.305 -12.977 -4.547 1 95.5 169 ASP B N 1
ATOM 2921 C CA . ASP B 1 169 ? 14.18 -13.117 -3.627 1 95.5 169 ASP B CA 1
ATOM 2922 C C . ASP B 1 169 ? 12.859 -12.812 -4.328 1 95.5 169 ASP B C 1
ATOM 2924 O O . ASP B 1 169 ? 12.57 -11.664 -4.66 1 95.5 169 ASP B O 1
ATOM 2928 N N . GLU B 1 170 ? 12.031 -13.844 -4.484 1 93.62 170 GLU B N 1
ATOM 2929 C CA . GLU B 1 170 ? 10.781 -13.672 -5.215 1 93.62 170 GLU B CA 1
ATOM 2930 C C . GLU B 1 170 ? 9.773 -12.852 -4.41 1 93.62 170 GLU B C 1
ATOM 2932 O O . GLU B 1 170 ? 8.781 -12.367 -4.961 1 93.62 170 GLU B O 1
ATOM 2937 N N . TRP B 1 171 ? 10.023 -12.617 -3.117 1 96.25 171 TRP B N 1
ATOM 2938 C CA . TRP B 1 171 ? 9.102 -11.906 -2.236 1 96.25 171 TRP B CA 1
ATOM 2939 C C . TRP B 1 171 ? 9.602 -10.5 -1.946 1 96.25 171 TRP B C 1
ATOM 2941 O O . TRP B 1 171 ? 9.148 -9.852 -1.001 1 96.25 171 TRP B O 1
ATOM 2951 N N . ASP B 1 172 ? 10.531 -10.047 -2.701 1 97.19 172 ASP B N 1
ATOM 2952 C CA . ASP B 1 172 ? 11.266 -8.812 -2.426 1 97.19 172 ASP B CA 1
ATOM 2953 C C . ASP B 1 172 ? 10.305 -7.641 -2.236 1 97.19 172 ASP B C 1
ATOM 2955 O O . ASP B 1 172 ? 10.398 -6.91 -1.246 1 97.19 172 ASP B O 1
ATOM 2959 N N . ALA B 1 173 ? 9.336 -7.457 -3.139 1 97.62 173 ALA B N 1
ATOM 2960 C CA . ALA B 1 173 ? 8.422 -6.32 -3.078 1 97.62 173 ALA B CA 1
ATOM 2961 C C . ALA B 1 173 ? 7.578 -6.363 -1.808 1 97.62 173 ALA B C 1
ATOM 2963 O O . ALA B 1 173 ? 7.395 -5.344 -1.141 1 97.62 173 ALA B O 1
ATOM 2964 N N . GLN B 1 174 ? 7.074 -7.551 -1.467 1 98.31 174 GLN B N 1
ATOM 2965 C CA . GLN B 1 174 ? 6.242 -7.719 -0.278 1 98.31 174 GLN B CA 1
ATOM 2966 C C . GLN B 1 174 ? 7.047 -7.473 0.995 1 98.31 174 GLN B C 1
ATOM 2968 O O . GLN B 1 174 ? 6.56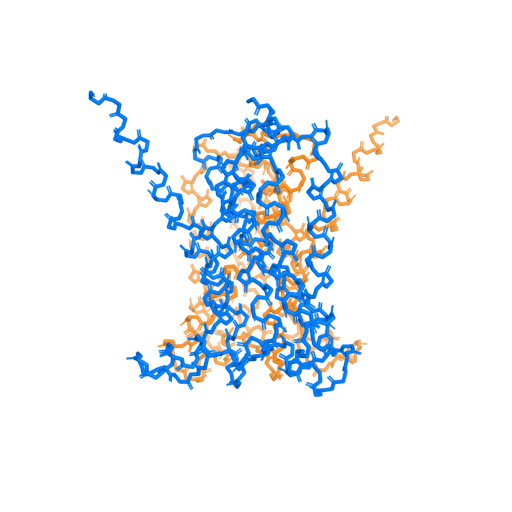6 -6.82 1.923 1 98.31 174 GLN B O 1
ATOM 2973 N N . LYS B 1 175 ? 8.266 -7.945 0.986 1 98.12 175 LYS B N 1
ATOM 2974 C CA . LYS B 1 175 ? 9.117 -7.766 2.158 1 98.12 175 LYS B CA 1
ATOM 2975 C C . LYS B 1 175 ? 9.531 -6.305 2.32 1 98.12 175 LYS B C 1
ATOM 2977 O O . LYS B 1 175 ? 9.508 -5.77 3.432 1 98.12 175 LYS B O 1
ATOM 2982 N N . ASP B 1 176 ? 9.883 -5.676 1.243 1 98.44 176 ASP B N 1
ATOM 2983 C CA . ASP B 1 176 ? 10.258 -4.266 1.288 1 98.44 176 ASP B CA 1
ATOM 2984 C C . ASP B 1 176 ? 9.102 -3.408 1.796 1 98.44 176 ASP B C 1
ATOM 2986 O O . ASP B 1 176 ? 9.281 -2.584 2.693 1 98.44 176 ASP B O 1
ATOM 2990 N N . SER B 1 177 ? 7.934 -3.623 1.253 1 98.56 177 SER B N 1
ATOM 2991 C CA . SER B 1 177 ? 6.762 -2.871 1.688 1 98.56 177 SER B CA 1
ATOM 2992 C C . SER B 1 177 ? 6.398 -3.201 3.131 1 98.56 177 SER B C 1
ATOM 2994 O O . SER B 1 177 ? 5.918 -2.338 3.869 1 98.56 177 SER B O 1
ATOM 2996 N N . GLY B 1 178 ? 6.582 -4.488 3.494 1 98.69 178 GLY B N 1
ATOM 2997 C CA . GLY B 1 178 ? 6.348 -4.883 4.875 1 98.69 178 GLY B CA 1
ATOM 2998 C C . GLY B 1 178 ? 7.27 -4.184 5.859 1 98.69 178 GLY B C 1
ATOM 2999 O O . GLY B 1 178 ? 6.832 -3.762 6.934 1 98.69 178 GLY B O 1
ATOM 3000 N N . LEU B 1 179 ? 8.484 -4.055 5.516 1 98.75 179 LEU B N 1
ATOM 3001 C CA . LEU B 1 179 ? 9.453 -3.398 6.383 1 98.75 179 LEU B CA 1
ATOM 3002 C C . LEU B 1 179 ? 9.164 -1.906 6.496 1 98.75 179 LEU B C 1
ATOM 3004 O O . LEU B 1 179 ? 9.383 -1.303 7.547 1 98.75 179 LEU B O 1
ATOM 3008 N N . ALA B 1 180 ? 8.688 -1.305 5.395 1 98.88 180 ALA B N 1
ATOM 3009 C CA . ALA B 1 180 ? 8.227 0.078 5.477 1 98.88 180 ALA B CA 1
ATOM 3010 C C . ALA B 1 180 ? 7.082 0.215 6.477 1 98.88 180 ALA B C 1
ATOM 3012 O O . ALA B 1 180 ? 7.059 1.153 7.277 1 98.88 180 ALA B O 1
ATOM 3013 N N . THR B 1 181 ? 6.164 -0.71 6.457 1 98.94 181 THR B N 1
ATOM 3014 C CA . THR B 1 181 ? 5.031 -0.725 7.375 1 98.94 181 THR B CA 1
ATOM 3015 C C . THR B 1 181 ? 5.504 -0.862 8.82 1 98.94 181 THR B C 1
ATOM 3017 O O . THR B 1 181 ? 5.051 -0.129 9.703 1 98.94 181 THR B O 1
ATOM 3020 N N . LEU B 1 182 ? 6.434 -1.75 9.031 1 98.88 182 LEU B N 1
ATOM 3021 C CA . LEU B 1 182 ? 6.961 -1.954 10.375 1 98.88 182 LEU B CA 1
ATOM 3022 C C . LEU B 1 182 ? 7.695 -0.711 10.859 1 98.88 182 LEU B C 1
ATOM 3024 O O . LEU B 1 182 ? 7.586 -0.341 12.031 1 98.88 182 LEU B O 1
ATOM 3028 N N . GLY B 1 183 ? 8.461 -0.087 9.953 1 98.94 183 GLY B N 1
ATOM 3029 C CA . GLY B 1 183 ? 9.086 1.178 10.297 1 98.94 183 GLY B CA 1
ATOM 3030 C C . GLY B 1 183 ? 8.086 2.246 10.711 1 98.94 183 GLY B C 1
ATOM 3031 O O . GLY B 1 183 ? 8.312 2.965 11.688 1 98.94 183 GLY B O 1
ATOM 3032 N N . ALA B 1 184 ? 7.023 2.314 9.977 1 98.94 184 ALA B N 1
ATOM 3033 C CA . ALA B 1 184 ? 5.984 3.293 10.289 1 98.94 184 ALA B CA 1
ATOM 3034 C C . ALA B 1 184 ? 5.352 3.012 11.648 1 98.94 184 ALA B C 1
ATOM 3036 O O . ALA B 1 184 ? 5.133 3.93 12.438 1 98.94 184 ALA B O 1
ATOM 3037 N N . LEU B 1 185 ? 5.07 1.752 11.922 1 98.88 185 LEU B N 1
ATOM 3038 C CA . LEU B 1 185 ? 4.492 1.367 13.203 1 98.88 185 LEU B CA 1
ATOM 3039 C C . LEU B 1 185 ? 5.441 1.696 14.352 1 98.88 185 LEU B C 1
ATOM 3041 O O . LEU B 1 185 ? 5.008 2.156 15.406 1 98.88 185 LEU B O 1
ATOM 3045 N N . ALA B 1 186 ? 6.691 1.462 14.125 1 98.81 186 ALA B N 1
ATOM 3046 C CA . ALA B 1 186 ? 7.688 1.802 15.133 1 98.81 186 ALA B CA 1
ATOM 3047 C C . ALA B 1 186 ? 7.719 3.307 15.391 1 98.81 186 ALA B C 1
ATOM 3049 O O . ALA B 1 186 ? 7.793 3.744 16.547 1 98.81 186 ALA B O 1
ATOM 3050 N N . ALA B 1 187 ? 7.672 4.07 14.344 1 98.81 187 ALA B N 1
ATOM 3051 C CA . ALA B 1 187 ? 7.68 5.527 14.477 1 98.81 187 ALA B CA 1
ATOM 3052 C C . ALA B 1 187 ? 6.48 6.004 15.289 1 98.81 187 ALA B C 1
ATOM 3054 O O . ALA B 1 187 ? 6.625 6.836 16.188 1 98.81 187 ALA B O 1
ATOM 3055 N N . LEU B 1 188 ? 5.316 5.492 14.984 1 98.5 188 LEU B N 1
ATOM 3056 C CA . LEU B 1 188 ? 4.105 5.879 15.695 1 98.5 188 LEU B CA 1
ATOM 3057 C C . LEU B 1 188 ? 4.16 5.426 17.156 1 98.5 188 LEU B C 1
ATOM 3059 O O . LEU B 1 188 ? 3.729 6.152 18.047 1 98.5 188 LEU B O 1
ATOM 3063 N N . GLY B 1 189 ? 4.688 4.211 17.328 1 98 189 GLY B N 1
ATOM 3064 C CA . GLY B 1 189 ? 4.867 3.727 18.688 1 98 189 GLY B CA 1
ATOM 3065 C C . GLY B 1 189 ? 5.805 4.586 19.516 1 98 189 GLY B C 1
ATOM 3066 O O . GLY B 1 189 ? 5.508 4.914 20.656 1 98 189 GLY B O 1
ATOM 3067 N N . LEU B 1 190 ? 6.926 4.93 18.953 1 97.31 190 LEU B N 1
ATOM 3068 C CA . LEU B 1 190 ? 7.906 5.77 19.625 1 97.31 190 LEU B CA 1
ATOM 3069 C C . LEU B 1 190 ? 7.324 7.141 19.938 1 97.31 190 LEU B C 1
ATOM 3071 O O . LEU B 1 190 ? 7.59 7.703 21 1 97.31 190 LEU B O 1
ATOM 3075 N N . ARG B 1 191 ? 6.59 7.648 19.016 1 95.38 191 ARG B N 1
ATOM 3076 C CA . ARG B 1 191 ? 5.953 8.945 19.219 1 95.38 191 ARG B CA 1
ATOM 3077 C C . ARG B 1 191 ? 4.977 8.883 20.391 1 95.38 191 ARG B C 1
ATOM 3079 O O . ARG B 1 191 ? 4.934 9.805 21.219 1 95.38 191 ARG B O 1
ATOM 3086 N N . ARG B 1 192 ? 4.199 7.867 20.453 1 93.44 192 ARG B N 1
ATOM 3087 C CA . ARG B 1 192 ? 3.229 7.703 21.531 1 93.44 192 ARG B CA 1
ATOM 3088 C C . ARG B 1 192 ? 3.926 7.578 22.891 1 93.44 192 ARG B C 1
ATOM 3090 O O . ARG B 1 192 ? 3.443 8.102 23.891 1 93.44 192 ARG B O 1
ATOM 3097 N N . LEU B 1 193 ? 5.039 6.902 22.906 1 92.31 193 LEU B N 1
ATOM 3098 C CA . LEU B 1 193 ? 5.801 6.73 24.141 1 92.31 193 LEU B CA 1
ATOM 3099 C C . LEU B 1 193 ? 6.414 8.055 24.594 1 92.31 193 LEU B C 1
ATOM 3101 O O . LEU B 1 193 ? 6.484 8.336 25.781 1 92.31 193 LEU B O 1
ATOM 3105 N N . SER B 1 194 ? 6.812 8.836 23.672 1 88.88 194 SER B N 1
ATOM 3106 C CA . SER B 1 194 ? 7.449 10.109 23.984 1 88.88 194 SER B CA 1
ATOM 3107 C C . SER B 1 194 ? 6.426 11.141 24.438 1 88.88 194 SER B C 1
ATOM 3109 O O . SER B 1 194 ? 6.746 12.047 25.203 1 88.88 194 SER B O 1
ATOM 3111 N N . SER B 1 195 ? 5.242 11.047 23.812 1 82.12 195 SER B N 1
ATOM 3112 C CA . SER B 1 195 ? 4.191 11.977 24.203 1 82.12 195 SER B CA 1
ATOM 3113 C C . SER B 1 195 ? 3.672 11.664 25.594 1 82.12 195 SER B C 1
ATOM 3115 O O . SER B 1 195 ? 3.164 12.555 26.281 1 82.12 195 SER B O 1
ATOM 3117 N N . ARG B 1 196 ? 3.73 10.484 25.984 1 76 196 ARG B N 1
ATOM 3118 C CA . ARG B 1 196 ? 3.318 10.117 27.344 1 76 196 ARG B CA 1
ATOM 3119 C C . ARG B 1 196 ? 4.352 10.57 28.375 1 76 196 ARG B C 1
ATOM 3121 O O . ARG B 1 196 ? 4.012 10.82 29.531 1 76 196 ARG B O 1
ATOM 3128 N N . ARG B 1 197 ? 5.531 10.625 27.984 1 64.75 197 ARG B N 1
ATOM 3129 C CA . ARG B 1 197 ? 6.566 11.031 28.938 1 64.75 197 ARG B CA 1
ATOM 3130 C C . ARG B 1 197 ? 6.609 12.547 29.078 1 64.75 197 ARG B C 1
ATOM 3132 O O . ARG B 1 197 ? 7.539 13.094 29.672 1 64.75 197 ARG B O 1
ATOM 3139 N N . GLY B 1 198 ? 5.75 13.203 28.641 1 47.25 198 GLY B N 1
ATOM 3140 C CA . GLY B 1 198 ? 5.754 14.625 28.938 1 47.25 198 GLY B CA 1
ATOM 3141 C C . GLY B 1 198 ? 6.246 14.945 30.328 1 47.25 198 GLY B C 1
ATOM 3142 O O . GLY B 1 198 ? 6.348 14.055 31.172 1 47.25 198 GLY B O 1
ATOM 3143 N N . PRO B 1 199 ? 6.551 16.562 30.594 1 44.44 199 PRO B N 1
ATOM 3144 C CA . PRO B 1 199 ? 7.336 17.031 31.75 1 44.44 199 PRO B CA 1
ATOM 3145 C C . PRO B 1 199 ? 6.781 16.531 33.094 1 44.44 199 PRO B C 1
ATOM 3147 O O . PRO B 1 199 ? 5.562 16.516 33.281 1 44.44 199 PRO B O 1
ATOM 3150 N N . THR B 1 200 ? 7.34 15.516 33.594 1 31.02 200 THR B N 1
ATOM 3151 C CA . THR B 1 200 ? 7.328 15.734 35.031 1 31.02 200 THR B CA 1
ATOM 3152 C C . THR B 1 200 ? 8.023 17.047 35.375 1 31.02 200 THR B C 1
ATOM 3154 O O . THR B 1 200 ? 9.008 17.422 34.75 1 31.02 200 THR B O 1
#

Foldseek 3Di:
DQDDPVLLCVLVVVLVVLLVVLCPQAPDNLLLVVLCVVVCVVVVVQVVCSVVDNFDSLLSNLVSVLVSLSSQCSRHLVQGHPVLVVVCVVVVNPGSCSLLVSLLSLQQRNLVRLLRCCCVPVVDDDPCSLVVSLVVQLVVLLVVLVVLVVVLVVDDVVSSCSNLSCVPPPCSSVSSSVSSSVSNVVNVVVVVVVVVPPDD/DLDDPVLLCVLVVVLVVLLVVLCPQAPDNLLLVVLCVVVCVVVVVQVVCSVVDNFDSLLSNLVSVLSSLSSQCSRHLVQGHPVLVVVCVVVVNPGSCSLLVSLLSLQQRNLVRLLRVCCVPVVDDDPCSLVVSLVVQLVVLLVVLVVLVVVLVVDDVVSSCSNLSCVPPPCSSVSSSVSSSVSNVVNVVVVVVVVVPPDD

pLDDT: mean 94.11, std 9.48, range [30.34, 98.94]

Organism: Azotobacter vinelandii (strain DJ / ATCC BAA-1303) (NCBI:txid322710)

Solvent-accessible surface area (backbone atoms only — not comparable to full-atom values): 20212 Å² total; per-residue (Å²): 116,72,57,56,70,72,67,53,45,53,45,52,48,53,40,47,52,49,47,53,55,34,64,56,81,33,76,41,63,70,47,28,52,60,52,41,53,54,51,53,50,54,53,48,48,54,62,68,36,39,86,81,53,59,64,47,61,68,37,49,44,33,51,33,52,50,51,45,55,50,38,55,28,29,22,36,40,32,50,59,27,68,67,12,44,48,50,14,66,74,69,68,47,95,51,45,48,36,54,44,50,50,28,20,44,48,12,36,45,46,30,60,43,50,30,50,48,38,37,74,71,56,65,34,55,72,67,56,29,55,51,50,25,47,22,44,48,32,22,51,41,44,49,49,47,35,49,48,52,52,50,31,71,72,46,52,66,70,53,18,50,45,62,64,42,48,87,85,44,86,56,40,62,46,50,32,35,47,32,18,42,51,17,24,51,49,35,53,49,52,49,54,56,55,63,68,60,49,91,121,114,72,57,54,69,72,68,52,45,54,47,52,49,53,39,49,54,49,48,52,56,34,64,55,80,35,74,39,63,70,46,29,52,60,52,42,52,54,51,51,49,53,52,48,49,54,62,70,34,39,86,82,53,56,63,47,61,69,37,49,44,33,51,33,51,51,50,44,55,50,39,56,28,30,20,37,39,33,51,58,28,68,68,12,45,50,49,15,67,74,69,68,47,94,50,45,48,35,52,45,51,50,30,20,43,47,13,35,43,44,31,61,44,49,30,50,47,38,35,75,72,55,65,36,55,71,68,57,30,56,51,49,26,46,22,45,47,33,21,54,40,43,50,49,45,36,50,48,51,53,50,32,71,72,46,52,68,69,53,19,49,44,64,64,41,48,87,85,42,85,54,42,64,47,51,31,36,46,30,18,41,51,18,23,51,48,36,53,50,52,49,54,55,53,63,69,58,51,90,122

Secondary structure (DSSP, 8-state):
----HHHHHHHHHHHHHHHHHHHSS-S-HHHHHHHHHHHHHHHHHHHHHTTT----HHHHHHHHHHHHHHHHHHHHTSTT-HHHHHHHHHHT-SS--HHHHHHHHHHHHHHHHHHHHHHHHS---HHHHHHHHHHHHHHHHHHHHHHHHHHHHHS-HHHHHHHH--TT-TTHHHHHHHHHHHHHHHHHHHHHHHHHT---/----HHHHHHHHHHHHHHHHHHHSS-S-HHHHHHHHHHHHHHHHHHHHHTTT----HHHHHHHHHHHHHHHHHHHHTSTT-HHHHHHHHHHT-SS--HHHHHHHHHHHHHHHHHHHHHHHHS---HHHHHHHHHHHHHHHHHHHHHHHHHHHHHS-HHHHHHHH--TT-TTHHHHHHHHHHHHHHHHHHHHHHHHHT---

Radius of gyration: 22.89 Å; Cα contacts (8 Å, |Δi|>4): 505; chains: 2; bounding box: 67×59×61 Å

InterPro domains:
  IPR014509 Inner membrane protein YjdF-like [PF09997] (12-190)
  IPR058534 Inner membrane protein YjdF [PIRSF020606] (15-196)

Sequence (400 aa):
MIPASRQLSLPFGLLALVWLWAAIEPLSRSDWLLENLLVFFFGGLLLATRRRFAFSLGAYWLFALFLALHLYGSHYTYAETPLGDWLRDTFGLRRNSYDRLVHCAFGLLLTCPLRELLERRAGLHGLWLDGLALCLVMAMSGLYEQLEMLATLIVSPELGTAFLGTQGDEWDAQKDSGLATLGALAALGLRRLSSRRGPTMIPASRQLSLPFGLLALVWLWAAIEPLSRSDWLLENLLVFFFGGLLLATRRRFAFSLGAYWLFALFLALHLYGSHYTYAETPLGDWLRDTFGLRRNSYDRLVHCAFGLLLTCPLRELLERRAGLHGLWLDGLALCLVMAMSGLYEQLEMLATLIVSPELGTAFLGTQGDEWDAQKDSGLATLGALAALGLRRLSSRRGPT